Protein AF-A0A950HUN0-F1 (afdb_monomer_lite)

Structure (mmCIF, N/CA/C/O backbone):
data_AF-A0A950HUN0-F1
#
_entry.id   AF-A0A950HUN0-F1
#
loop_
_atom_site.group_PDB
_atom_site.id
_atom_site.type_symbol
_atom_site.label_atom_id
_atom_site.label_alt_id
_atom_site.label_comp_id
_atom_site.label_asym_id
_atom_site.label_entity_id
_atom_site.label_seq_id
_atom_site.pdbx_PDB_ins_code
_atom_site.Cartn_x
_atom_site.Cartn_y
_atom_site.Cartn_z
_atom_site.occupancy
_atom_site.B_iso_or_equiv
_atom_site.auth_seq_id
_atom_site.auth_comp_id
_atom_site.auth_asym_id
_atom_site.auth_atom_id
_atom_site.pdbx_PDB_model_num
ATOM 1 N N . MET A 1 1 ? -4.540 83.369 50.264 1.00 35.50 1 MET A N 1
ATOM 2 C CA . MET A 1 1 ? -5.600 83.933 51.132 1.00 35.50 1 MET A CA 1
ATOM 3 C C . MET A 1 1 ? -6.937 83.826 50.412 1.00 35.50 1 MET A C 1
ATOM 5 O O . MET A 1 1 ? -6.962 84.149 49.234 1.00 35.50 1 MET A O 1
ATOM 9 N N . ARG A 1 2 ? -7.998 83.485 51.169 1.00 32.56 2 ARG A N 1
ATOM 10 C CA . ARG A 1 2 ? -9.442 83.418 50.819 1.00 32.56 2 ARG A CA 1
ATOM 11 C C . ARG A 1 2 ? -9.868 82.095 50.146 1.00 32.56 2 ARG A C 1
ATOM 13 O O . ARG A 1 2 ? -9.341 81.770 49.096 1.00 32.56 2 ARG A O 1
ATOM 20 N N . PHE A 1 3 ? -10.564 81.182 50.853 1.00 31.64 3 PHE A N 1
ATOM 21 C CA . PHE A 1 3 ? -12.015 81.153 51.201 1.00 31.64 3 PHE A CA 1
ATOM 22 C C . PHE A 1 3 ? -12.884 81.177 49.924 1.00 31.64 3 PHE A C 1
ATOM 24 O O . PHE A 1 3 ? -12.653 82.042 49.095 1.00 31.64 3 PHE A O 1
ATOM 31 N N . SER A 1 4 ? -13.906 80.348 49.679 1.00 36.72 4 SER A N 1
ATOM 32 C CA . SER A 1 4 ? -14.766 79.508 50.524 1.00 36.72 4 SER A CA 1
ATOM 33 C C . SER A 1 4 ? -15.713 78.679 49.618 1.00 36.72 4 SER A C 1
ATOM 35 O O . SER A 1 4 ? -16.038 79.176 48.549 1.00 36.72 4 SER A O 1
ATOM 37 N N . THR A 1 5 ? -16.177 77.514 50.118 1.00 39.53 5 THR A N 1
ATOM 38 C CA . THR A 1 5 ? -17.535 76.873 50.007 1.00 39.53 5 THR A CA 1
ATOM 39 C C . THR A 1 5 ? -18.229 76.702 48.629 1.00 39.53 5 THR A C 1
ATOM 41 O O . THR A 1 5 ? -18.179 77.573 47.781 1.00 39.53 5 THR A O 1
ATOM 44 N N . SER A 1 6 ? -18.925 75.609 48.274 1.00 38.09 6 SER A N 1
ATOM 45 C CA . SER A 1 6 ? -19.924 74.763 48.973 1.00 38.09 6 SER A CA 1
ATOM 46 C C . SER A 1 6 ? -19.988 73.370 48.301 1.00 38.09 6 SER A C 1
ATOM 48 O O . SER A 1 6 ? -19.890 73.286 47.083 1.00 38.09 6 SER A O 1
ATOM 50 N N . LEU A 1 7 ? -19.934 72.242 49.021 1.00 39.25 7 LEU A N 1
ATOM 51 C CA . LEU A 1 7 ? -21.051 71.408 49.521 1.00 39.25 7 LEU A CA 1
ATOM 52 C C . LEU A 1 7 ? -22.309 71.282 48.631 1.00 39.25 7 LEU A C 1
ATOM 54 O O . LEU A 1 7 ? -23.096 72.218 48.550 1.00 39.25 7 LEU A O 1
ATOM 58 N N . LEU A 1 8 ? -22.578 70.058 48.151 1.00 35.53 8 LEU A N 1
ATOM 59 C CA . LEU A 1 8 ? -23.904 69.428 48.222 1.00 35.53 8 LEU A CA 1
ATOM 60 C C . LEU A 1 8 ? -23.760 67.894 48.276 1.00 35.53 8 LEU A C 1
ATOM 62 O O . LEU A 1 8 ? -23.005 67.299 47.511 1.00 35.53 8 LEU A O 1
ATOM 66 N N . ALA A 1 9 ? -24.472 67.282 49.219 1.00 41.62 9 ALA A N 1
ATOM 67 C CA . ALA A 1 9 ? -24.528 65.851 49.483 1.00 41.62 9 ALA A CA 1
ATOM 68 C C . ALA A 1 9 ? -25.693 65.193 48.731 1.00 41.62 9 ALA A C 1
ATOM 70 O O . ALA A 1 9 ? -26.732 65.823 48.553 1.00 41.62 9 ALA A O 1
ATOM 71 N N . MET A 1 10 ? -25.576 63.901 48.415 1.00 37.12 10 MET A N 1
ATOM 72 C CA . MET A 1 10 ? -26.731 62.999 48.373 1.00 37.12 10 MET A CA 1
ATOM 73 C C . MET A 1 10 ? -26.288 61.550 48.589 1.00 37.12 10 MET A C 1
ATOM 75 O O . MET A 1 10 ? -25.470 61.008 47.851 1.00 37.12 10 MET A O 1
ATOM 79 N N . ALA A 1 11 ? -26.840 60.951 49.640 1.00 43.31 11 ALA A N 1
ATOM 80 C CA . ALA A 1 11 ? -26.804 59.528 49.922 1.00 43.31 11 ALA A CA 1
ATOM 81 C C . ALA A 1 11 ? -28.024 58.854 49.279 1.00 43.31 11 ALA A C 1
ATOM 83 O O . ALA A 1 11 ? -29.126 59.397 49.336 1.00 43.31 11 ALA A O 1
ATOM 84 N N . ALA A 1 12 ? -27.844 57.644 48.751 1.00 36.56 12 ALA A N 1
ATOM 85 C CA . ALA A 1 12 ? -28.927 56.691 48.544 1.00 36.56 12 ALA A CA 1
ATOM 86 C C . ALA A 1 12 ? -28.391 55.276 48.794 1.00 36.56 12 ALA A C 1
ATOM 88 O O . ALA A 1 12 ? -27.560 54.757 48.053 1.00 36.56 12 ALA A O 1
ATOM 89 N N . VAL A 1 13 ? -28.862 54.687 49.890 1.00 42.91 13 VAL A N 1
ATOM 90 C CA . VAL A 1 13 ? -28.719 53.274 50.234 1.00 42.91 13 VAL A CA 1
ATOM 91 C C . VAL A 1 13 ? -29.746 52.502 49.408 1.00 42.91 13 VAL A C 1
ATOM 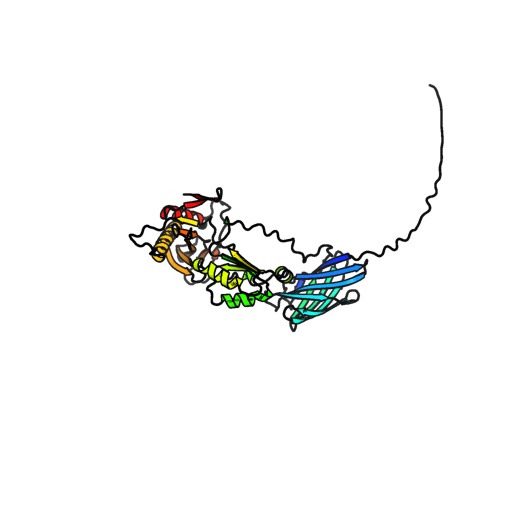93 O O . VAL A 1 13 ? -30.942 52.754 49.531 1.00 42.91 13 VAL A O 1
ATOM 96 N N . LEU A 1 14 ? -29.291 51.552 48.593 1.00 39.03 14 LEU A N 1
ATOM 97 C CA . LEU A 1 14 ? -30.135 50.524 47.987 1.00 39.03 14 LEU A CA 1
ATOM 98 C C . LEU A 1 14 ? -29.605 49.161 48.424 1.00 39.03 14 LEU A C 1
ATOM 100 O O . LEU A 1 14 ? -28.485 48.767 48.103 1.00 39.03 14 LEU A O 1
ATOM 104 N N . ALA A 1 15 ? -30.427 48.479 49.215 1.00 37.19 15 ALA A N 1
ATOM 105 C CA . ALA A 1 15 ? -30.228 47.114 49.656 1.00 37.19 15 ALA A CA 1
ATOM 106 C C . ALA A 1 15 ? -30.195 46.169 48.443 1.00 37.19 15 ALA A C 1
ATOM 108 O O . ALA A 1 15 ? -31.166 46.075 47.692 1.00 37.19 15 ALA A O 1
ATOM 109 N N . ALA A 1 16 ? -29.089 45.446 48.270 1.00 40.41 16 ALA A N 1
ATOM 110 C CA . ALA A 1 16 ? -29.025 44.312 47.363 1.00 40.41 16 ALA A CA 1
ATOM 111 C C . ALA A 1 16 ? -29.733 43.123 48.029 1.00 40.41 16 ALA A C 1
ATOM 113 O O . ALA A 1 16 ? -29.183 42.469 48.914 1.00 40.41 16 ALA A O 1
ATOM 114 N N . ALA A 1 17 ? -30.977 42.868 47.623 1.00 40.00 17 ALA A N 1
ATOM 115 C CA . ALA A 1 17 ? -31.651 41.614 47.915 1.00 40.00 17 ALA A CA 1
ATOM 116 C C . ALA A 1 17 ? -30.930 40.486 47.162 1.00 40.00 17 ALA A C 1
ATOM 118 O O . ALA A 1 17 ? -30.924 40.432 45.932 1.00 40.00 17 ALA A O 1
ATOM 119 N N . SER A 1 18 ? -30.310 39.589 47.919 1.00 40.03 18 SER A N 1
ATOM 120 C CA . SER A 1 18 ? -29.768 38.317 47.465 1.00 40.03 18 SER A CA 1
ATOM 121 C C . SER A 1 18 ? -30.903 37.417 46.969 1.00 40.03 18 SER A C 1
ATOM 123 O O . SER A 1 18 ? -31.520 36.681 47.736 1.00 40.03 18 SER A O 1
ATOM 125 N N . GLN A 1 19 ? -31.177 37.444 45.664 1.00 40.72 19 GLN A N 1
ATOM 126 C CA . GLN A 1 19 ? -31.896 36.352 45.017 1.00 40.72 19 GLN A CA 1
ATOM 127 C C . GLN A 1 19 ? -30.933 35.174 44.860 1.00 40.72 19 GLN A C 1
ATOM 129 O O . GLN A 1 19 ? -30.213 35.049 43.872 1.00 40.72 19 GLN A O 1
ATOM 134 N N . SER A 1 20 ? -30.931 34.290 45.855 1.00 40.66 20 SER A N 1
ATOM 135 C CA . SER A 1 20 ? -30.493 32.903 45.719 1.00 40.66 20 SER A CA 1
ATOM 136 C C . SER A 1 20 ? -31.471 32.153 44.808 1.00 40.66 20 SER A C 1
ATOM 138 O O . SER A 1 20 ? -32.246 31.299 45.233 1.00 40.66 20 SER A O 1
ATOM 140 N N . GLY A 1 21 ? -31.445 32.484 43.518 1.00 32.81 21 GLY A N 1
ATOM 141 C CA . GLY A 1 21 ? -32.017 31.643 42.482 1.00 32.81 21 GLY A CA 1
ATOM 142 C C . GLY A 1 21 ? -31.124 30.422 42.323 1.00 32.81 21 GLY A C 1
ATOM 143 O O . GLY A 1 21 ? -30.118 30.474 41.621 1.00 32.81 21 GLY A O 1
ATOM 144 N N . ALA A 1 22 ? -31.472 29.323 42.989 1.00 37.81 22 ALA A N 1
ATOM 145 C CA . ALA A 1 22 ? -30.945 28.014 42.647 1.00 37.81 22 ALA A CA 1
ATOM 146 C C . ALA A 1 22 ? -31.367 27.698 41.203 1.00 37.81 22 ALA A C 1
ATOM 148 O O . ALA A 1 22 ? -32.437 27.139 40.962 1.00 37.81 22 ALA A O 1
ATOM 149 N N . GLN A 1 23 ? -30.532 28.071 40.229 1.00 38.44 23 GLN A N 1
ATOM 150 C CA . GLN A 1 23 ? -30.594 27.503 38.891 1.00 38.44 23 GLN A CA 1
ATOM 151 C C . GLN A 1 23 ? -30.244 26.021 39.018 1.00 38.44 23 GLN A C 1
ATOM 153 O O . GLN A 1 23 ? -29.094 25.603 38.898 1.00 38.44 23 GLN A O 1
ATOM 158 N N . THR A 1 24 ? -31.268 25.202 39.236 1.00 40.81 24 THR A N 1
ATOM 159 C CA . THR A 1 24 ? -31.268 23.792 38.848 1.00 40.81 24 THR A CA 1
ATOM 160 C C . THR A 1 24 ? -31.337 23.727 37.322 1.00 40.81 24 THR A C 1
ATOM 162 O O . THR A 1 24 ? -32.298 23.260 36.724 1.00 40.81 24 THR A O 1
ATOM 165 N N . GLY A 1 25 ? -30.305 24.260 36.665 1.00 44.31 25 GLY A N 1
ATOM 166 C CA . GLY A 1 25 ? -30.082 24.019 35.253 1.00 44.31 25 GLY A CA 1
ATOM 167 C C . GLY A 1 25 ? -29.722 22.551 35.102 1.00 44.31 25 GLY A C 1
ATOM 168 O O . GLY A 1 25 ? -28.649 22.127 35.538 1.00 44.31 25 GLY A O 1
ATOM 169 N N . THR A 1 26 ? -30.624 21.761 34.526 1.00 50.97 26 THR A N 1
ATOM 170 C CA . THR A 1 26 ? -30.326 20.406 34.061 1.00 50.97 26 THR A CA 1
ATOM 171 C C . THR A 1 26 ? -29.086 20.494 33.174 1.00 50.97 26 THR A C 1
ATOM 173 O O . THR A 1 26 ? -29.144 21.073 32.090 1.00 50.97 26 THR A O 1
ATOM 176 N N . LYS A 1 27 ? -27.934 20.010 33.663 1.00 66.81 27 LYS A N 1
ATOM 177 C CA . LYS A 1 27 ? -26.679 20.045 32.898 1.00 66.81 27 LYS A CA 1
ATOM 178 C C . LYS A 1 27 ? -26.918 19.346 31.562 1.00 66.81 27 LYS A C 1
ATOM 180 O O . LYS A 1 27 ? -27.339 18.191 31.554 1.00 66.81 27 LYS A O 1
ATOM 185 N N . ALA A 1 28 ? -26.663 20.047 30.461 1.00 76.50 28 ALA A N 1
ATOM 186 C CA . ALA A 1 28 ? -26.798 19.468 29.133 1.00 76.50 28 ALA A CA 1
ATOM 187 C C . ALA A 1 28 ? -25.876 18.238 28.995 1.00 76.50 28 ALA A C 1
ATOM 189 O O . ALA A 1 28 ? -24.784 18.231 29.583 1.00 76.50 28 ALA A O 1
ATOM 190 N N . PRO A 1 29 ? -26.292 17.198 28.251 1.00 84.81 29 PRO A N 1
ATOM 191 C CA . PRO A 1 29 ? -25.422 16.076 27.935 1.00 84.81 29 PRO A CA 1
ATOM 192 C C . PRO A 1 29 ? -24.167 16.562 27.206 1.00 84.81 29 PRO A C 1
ATOM 194 O O . PRO A 1 29 ? -24.244 17.389 26.300 1.00 84.81 29 PRO A O 1
ATOM 197 N N . SER A 1 30 ? -23.007 16.049 27.604 1.00 88.81 30 SER A N 1
ATOM 198 C CA . SER A 1 30 ? -21.724 16.316 26.944 1.00 88.81 30 SER A CA 1
ATOM 199 C C . SER A 1 30 ? -21.113 15.010 26.454 1.00 88.81 30 SER A C 1
ATOM 201 O O . SER A 1 30 ? -21.121 14.019 27.190 1.00 88.81 30 SER A O 1
ATOM 203 N N . LYS A 1 31 ? -20.591 15.013 25.223 1.00 93.00 31 LYS A N 1
ATOM 204 C CA . LYS A 1 31 ? -19.808 13.901 24.679 1.00 93.00 31 LYS A CA 1
ATOM 205 C C . LYS A 1 31 ? -18.365 14.024 25.148 1.00 93.00 31 LYS A C 1
ATOM 207 O O . LYS A 1 31 ? -17.828 15.128 25.203 1.00 93.00 31 LYS A O 1
ATOM 212 N N . ARG A 1 32 ? -17.765 12.898 25.514 1.00 93.00 32 ARG A N 1
ATOM 213 C CA . ARG A 1 32 ? -16.354 12.800 25.877 1.00 93.00 32 ARG A CA 1
ATOM 214 C C . ARG A 1 32 ? -15.759 11.549 25.267 1.00 93.00 32 ARG A C 1
ATOM 216 O O . ARG A 1 32 ? -16.396 10.498 25.289 1.00 93.00 32 ARG A O 1
ATOM 223 N N . PHE A 1 33 ? -14.543 11.671 24.772 1.00 93.88 33 PHE A N 1
ATOM 224 C CA . PHE A 1 33 ? -13.827 10.608 24.090 1.00 93.88 33 PHE A CA 1
ATOM 225 C C . PHE A 1 33 ? -12.569 10.264 24.867 1.00 93.88 33 PHE A C 1
ATOM 227 O O . PHE A 1 33 ? -11.898 11.153 25.390 1.00 93.88 33 PHE A O 1
ATOM 234 N N . LEU A 1 34 ? -12.274 8.976 24.964 1.00 93.88 34 LEU A N 1
ATOM 235 C CA . LEU A 1 34 ? -11.076 8.464 25.607 1.00 93.88 34 LEU A CA 1
ATOM 236 C C . LEU A 1 34 ? -10.413 7.464 24.664 1.00 93.88 34 LEU A C 1
ATOM 238 O O . LEU A 1 34 ? -10.954 6.376 24.456 1.00 93.88 34 LEU A O 1
ATOM 242 N N . SER A 1 35 ? -9.273 7.843 24.093 1.00 93.25 35 SER A N 1
ATOM 243 C CA . SER A 1 35 ? -8.480 6.967 23.230 1.00 93.25 35 SER A CA 1
ATOM 244 C C . SER A 1 35 ? -7.632 6.031 24.083 1.00 93.25 35 SER A C 1
ATOM 246 O O . SER A 1 35 ? -6.879 6.479 24.945 1.00 93.25 35 SER A O 1
ATOM 248 N N . ILE A 1 36 ? -7.775 4.733 23.858 1.00 90.00 36 ILE A N 1
ATOM 249 C CA . ILE A 1 36 ? -6.990 3.674 24.484 1.00 90.00 36 ILE A CA 1
ATOM 250 C C . ILE A 1 36 ? -5.887 3.298 23.501 1.00 90.00 36 ILE A C 1
ATOM 252 O O . ILE A 1 36 ? -6.169 3.072 22.325 1.00 90.00 36 ILE A O 1
ATOM 256 N N . ILE A 1 37 ? -4.652 3.230 23.988 1.00 82.81 37 ILE A N 1
ATOM 257 C CA . ILE A 1 37 ? -3.462 3.113 23.136 1.00 82.81 37 ILE A CA 1
ATOM 258 C C . ILE A 1 37 ? -2.597 1.891 23.462 1.00 82.81 37 ILE A C 1
ATOM 260 O O . ILE A 1 37 ? -1.795 1.485 22.629 1.00 82.81 37 ILE A O 1
ATOM 264 N N . ASP A 1 38 ? -2.790 1.268 24.629 1.00 90.75 38 ASP A N 1
ATOM 265 C CA . ASP A 1 38 ? -1.952 0.162 25.098 1.00 90.75 38 ASP A CA 1
ATOM 266 C C . ASP A 1 38 ? -2.756 -1.134 25.189 1.00 90.75 38 ASP A C 1
ATOM 268 O O . ASP A 1 38 ? -3.705 -1.268 25.978 1.00 90.75 38 ASP A O 1
ATOM 272 N N . ALA A 1 39 ? -2.325 -2.116 24.402 1.00 92.06 39 ALA A N 1
ATOM 273 C CA . ALA A 1 39 ? -2.859 -3.464 24.412 1.00 92.06 39 ALA A CA 1
ATOM 274 C C . ALA A 1 39 ? -1.756 -4.503 24.270 1.00 92.06 39 ALA A C 1
ATOM 276 O O . ALA A 1 39 ? -0.786 -4.311 23.537 1.00 92.06 39 ALA A O 1
ATOM 277 N N . LYS A 1 40 ? -1.964 -5.650 24.914 1.00 92.69 40 LYS A N 1
ATOM 278 C CA . LYS A 1 40 ? -1.088 -6.812 24.805 1.00 92.69 40 LYS A CA 1
ATOM 279 C C . LYS A 1 40 ? -1.862 -8.071 24.472 1.00 92.69 40 LYS A C 1
ATOM 281 O O . LYS A 1 40 ? -2.993 -8.259 24.915 1.00 92.69 40 LYS A O 1
ATOM 286 N N . ILE A 1 41 ? -1.225 -8.969 23.734 1.00 91.06 41 ILE A N 1
ATOM 287 C CA . ILE A 1 41 ? -1.649 -10.362 23.625 1.00 91.06 41 ILE A CA 1
ATOM 288 C C . ILE A 1 41 ? -0.545 -11.226 24.233 1.00 91.06 41 ILE A C 1
ATOM 290 O O . ILE A 1 41 ? 0.540 -11.358 23.668 1.00 91.06 41 ILE A O 1
ATOM 294 N N . GLY A 1 42 ? -0.817 -11.797 25.409 1.00 87.88 42 GLY A N 1
ATOM 295 C CA . GLY A 1 42 ? 0.234 -12.394 26.231 1.00 87.88 42 GLY A CA 1
ATOM 296 C C . GLY A 1 42 ? 1.240 -11.321 26.647 1.00 87.88 42 GLY A C 1
ATOM 297 O O . GLY A 1 42 ? 0.865 -10.342 27.282 1.00 87.88 42 GLY A O 1
ATOM 298 N N . GLU A 1 43 ? 2.497 -11.480 26.238 1.00 87.44 43 GLU A N 1
ATOM 299 C CA . GLU A 1 43 ? 3.579 -10.527 26.534 1.00 87.44 43 GLU A CA 1
ATOM 300 C C . GLU A 1 43 ? 3.900 -9.584 25.360 1.00 87.44 43 GLU A C 1
ATOM 302 O O . GLU A 1 43 ? 4.817 -8.772 25.452 1.00 87.44 43 GLU A O 1
ATOM 307 N N . THR A 1 44 ? 3.176 -9.692 24.243 1.00 90.00 44 THR A N 1
ATOM 308 C CA . THR A 1 44 ? 3.454 -8.930 23.020 1.00 90.00 44 THR A CA 1
ATOM 309 C C . THR A 1 44 ? 2.544 -7.715 22.923 1.00 90.00 44 THR A C 1
ATOM 311 O O . THR A 1 44 ? 1.322 -7.869 22.923 1.00 90.00 44 THR A O 1
ATOM 314 N N . ASP A 1 45 ? 3.135 -6.524 22.806 1.00 89.62 45 ASP A N 1
ATOM 315 C CA . ASP A 1 45 ? 2.407 -5.298 22.475 1.00 89.62 45 ASP A CA 1
ATOM 316 C C . ASP A 1 45 ? 1.781 -5.416 21.087 1.00 89.62 45 ASP A C 1
ATOM 318 O O . ASP A 1 45 ? 2.427 -5.854 20.130 1.00 89.62 45 ASP A O 1
ATOM 322 N N . VAL A 1 46 ? 0.514 -5.031 20.976 1.00 89.12 46 VAL A N 1
ATOM 323 C CA . VAL A 1 46 ? -0.228 -5.089 19.718 1.00 89.12 46 VAL A CA 1
ATOM 324 C C . VAL A 1 46 ? -0.874 -3.750 19.394 1.00 89.12 46 VAL A C 1
ATOM 326 O O . VAL A 1 46 ? -1.274 -3.031 20.310 1.00 89.12 46 VAL A O 1
ATOM 329 N N . PRO A 1 47 ? -1.010 -3.405 18.100 1.00 81.69 47 PRO A N 1
ATOM 330 C CA . PRO A 1 47 ? -1.695 -2.183 17.716 1.00 81.69 47 PRO A CA 1
ATOM 331 C C . PRO A 1 47 ? -3.154 -2.231 18.182 1.00 81.69 47 PRO A C 1
ATOM 333 O O . PRO A 1 47 ? -3.873 -3.199 17.919 1.00 81.69 47 PRO A O 1
ATOM 336 N N . LEU A 1 48 ? -3.581 -1.164 18.854 1.00 89.00 48 LEU A N 1
ATOM 337 C CA . LEU A 1 48 ? -4.960 -0.926 19.253 1.00 89.00 48 LEU A CA 1
ATOM 338 C C . LEU A 1 48 ? -5.353 0.486 18.828 1.00 89.00 48 LEU A C 1
ATOM 340 O O . LEU A 1 48 ? -4.736 1.460 19.246 1.00 89.00 48 LEU A O 1
ATOM 344 N N . ASP A 1 49 ? -6.421 0.580 18.046 1.00 90.31 49 ASP A N 1
ATOM 345 C CA . ASP A 1 49 ? -7.187 1.812 17.901 1.00 90.31 49 ASP A CA 1
ATOM 346 C C . ASP A 1 49 ? -8.526 1.562 18.585 1.00 90.31 49 ASP A C 1
ATOM 348 O O . ASP A 1 49 ? -9.359 0.814 18.070 1.00 90.31 49 ASP A O 1
ATOM 352 N N . ALA A 1 50 ? -8.705 2.115 19.782 1.00 93.88 50 ALA A N 1
ATOM 353 C CA . ALA A 1 50 ? -9.951 1.993 20.514 1.00 93.88 50 ALA A CA 1
ATOM 354 C C . ALA A 1 50 ? -10.336 3.307 21.181 1.00 93.88 50 ALA A C 1
ATOM 356 O O . ALA A 1 50 ? -9.530 3.957 21.841 1.00 93.88 50 ALA A O 1
ATOM 357 N N . VAL A 1 51 ? -11.606 3.670 21.053 1.00 95.19 51 VAL A N 1
ATOM 358 C CA . VAL A 1 51 ? -12.156 4.912 21.584 1.00 95.19 51 VAL A CA 1
ATOM 359 C C . VAL A 1 51 ? -13.388 4.581 22.405 1.00 95.19 51 VAL A C 1
ATOM 361 O O . VAL A 1 51 ? -14.373 4.040 21.897 1.00 95.19 51 VAL A O 1
ATOM 364 N N . ILE A 1 52 ? -13.353 4.938 23.689 1.00 95.44 52 ILE A N 1
ATOM 365 C CA . ILE A 1 52 ? -14.560 4.969 24.510 1.00 95.44 52 ILE A CA 1
ATOM 366 C C . ILE A 1 52 ? -15.224 6.324 24.294 1.00 95.44 52 ILE A C 1
ATOM 368 O O . ILE A 1 52 ? -14.689 7.362 24.686 1.00 95.44 52 ILE A O 1
ATOM 372 N N . ARG A 1 53 ? -16.420 6.305 23.712 1.00 95.31 53 ARG A N 1
ATOM 373 C CA . ARG A 1 53 ? -17.313 7.459 23.644 1.00 95.31 53 ARG A CA 1
ATOM 374 C C . ARG A 1 53 ? -18.273 7.404 24.819 1.00 95.31 53 ARG A C 1
ATOM 376 O O . ARG A 1 53 ? -19.025 6.447 24.972 1.00 95.31 53 ARG A O 1
ATOM 383 N N . GLU A 1 54 ? -18.303 8.462 25.613 1.00 93.69 54 GLU A N 1
ATOM 384 C CA . GLU A 1 54 ? -19.256 8.625 26.700 1.00 93.69 54 GLU A CA 1
ATOM 385 C C . GLU A 1 54 ? -20.156 9.820 26.481 1.00 93.69 54 GLU A C 1
ATOM 387 O O . GLU A 1 54 ? -19.706 10.907 26.123 1.00 93.69 54 GLU A O 1
ATOM 392 N N . GLU A 1 55 ? -21.423 9.643 26.817 1.00 93.06 55 GLU A N 1
ATOM 393 C CA . GLU A 1 55 ? -22.324 10.751 27.056 1.00 93.06 55 GLU A CA 1
ATOM 394 C C . GLU A 1 55 ? -22.485 10.922 28.563 1.00 93.06 55 GLU A C 1
ATOM 396 O O . GLU A 1 55 ? -22.752 9.963 29.298 1.00 93.06 55 GLU A O 1
ATOM 401 N N . ARG A 1 56 ? -22.282 12.149 29.047 1.00 89.44 56 ARG A N 1
ATOM 402 C CA . ARG A 1 56 ? -22.322 12.461 30.477 1.00 89.44 56 ARG A CA 1
ATOM 403 C C . ARG A 1 56 ? -23.259 13.615 30.777 1.00 89.44 56 ARG A C 1
ATOM 405 O O . ARG A 1 56 ? -23.211 14.649 30.115 1.00 89.44 56 ARG A O 1
ATOM 412 N N . VAL A 1 57 ? -24.028 13.467 31.853 1.00 88.50 57 VAL A N 1
ATOM 413 C CA . VAL A 1 57 ? -24.803 14.545 32.480 1.00 88.50 57 VAL A CA 1
ATOM 414 C C . VAL A 1 57 ? -24.113 14.895 33.796 1.00 88.50 57 VAL A C 1
ATOM 416 O O . VAL A 1 57 ? -24.175 14.157 34.783 1.00 88.50 57 VAL A O 1
ATOM 419 N N . GLY A 1 58 ? -23.360 15.998 33.792 1.00 84.56 58 GLY A N 1
ATOM 420 C CA . GLY A 1 58 ? -22.424 16.310 34.873 1.00 84.56 58 GLY A CA 1
ATOM 421 C C . GLY A 1 58 ? -21.355 15.220 35.030 1.00 84.56 58 GLY A C 1
ATOM 422 O O . GLY A 1 58 ? -20.656 14.887 34.078 1.00 84.56 58 GLY A O 1
ATOM 423 N N . ASN A 1 59 ? -21.239 14.649 36.232 1.00 79.56 59 ASN A N 1
ATOM 424 C CA . ASN A 1 59 ? -20.272 13.585 36.525 1.00 79.56 59 ASN A CA 1
ATOM 425 C C . ASN A 1 59 ? -20.849 12.177 36.337 1.00 79.56 59 ASN A C 1
ATOM 427 O O . ASN A 1 59 ? -20.157 11.213 36.640 1.00 79.56 59 ASN A O 1
ATOM 431 N N . LYS A 1 60 ? -22.079 12.020 35.842 1.00 84.50 60 LYS A N 1
ATOM 432 C CA . LYS A 1 60 ? -22.686 10.703 35.623 1.00 84.50 60 LYS A CA 1
ATOM 433 C C . LYS A 1 60 ? -22.593 10.312 34.148 1.00 84.50 60 LYS A C 1
ATOM 435 O O . LYS A 1 60 ? -23.059 11.069 33.300 1.00 84.50 60 LYS A O 1
ATOM 440 N N . THR A 1 61 ? -22.026 9.142 33.854 1.00 89.44 61 THR A N 1
ATOM 441 C CA . THR A 1 61 ? -22.105 8.516 32.523 1.00 89.44 61 THR A CA 1
ATOM 442 C C . THR A 1 61 ? -23.531 8.015 32.303 1.00 89.44 61 THR A C 1
ATOM 444 O O . THR A 1 61 ? -24.057 7.273 33.134 1.00 89.44 61 THR A O 1
ATOM 447 N N . VAL A 1 62 ? -24.174 8.464 31.225 1.00 90.88 62 VAL A N 1
ATOM 448 C CA . VAL A 1 62 ? -25.533 8.047 30.841 1.00 90.88 62 VAL A CA 1
ATOM 449 C C . VAL A 1 62 ? -25.521 7.038 29.698 1.00 90.88 62 VAL A C 1
ATOM 451 O O . VAL A 1 62 ? -26.377 6.161 29.665 1.00 90.88 62 VAL A O 1
ATOM 454 N N . SER A 1 63 ? -24.525 7.107 28.816 1.00 92.06 63 SER A N 1
ATOM 455 C CA . SER A 1 63 ? -24.252 6.085 27.807 1.00 92.06 63 SER A CA 1
ATOM 456 C C . SER A 1 63 ? -22.744 5.968 27.590 1.00 92.06 63 SER A C 1
ATOM 458 O O . SER A 1 63 ? -21.997 6.927 27.813 1.00 92.06 63 SER A O 1
ATOM 460 N N . ALA A 1 64 ? -22.296 4.776 27.209 1.00 95.06 64 ALA A N 1
ATOM 461 C CA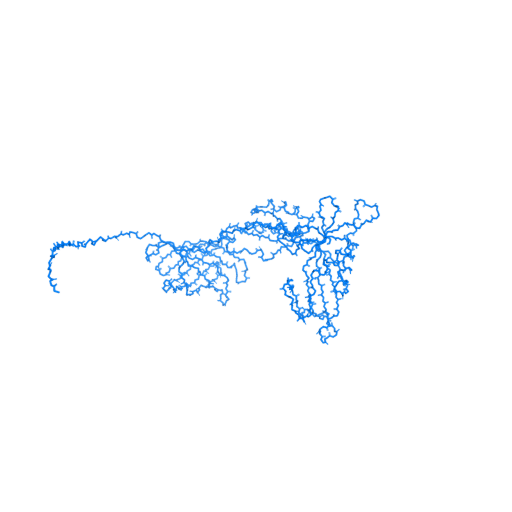 . ALA A 1 64 ? -20.916 4.507 26.845 1.00 95.06 64 ALA A CA 1
ATOM 462 C C . ALA A 1 64 ? -20.889 3.543 25.655 1.00 95.06 64 ALA A C 1
ATOM 464 O O . ALA A 1 64 ? -21.691 2.615 25.579 1.00 95.06 64 ALA A O 1
ATOM 465 N N . GLU A 1 65 ? -19.972 3.766 24.729 1.00 95.50 65 GLU A N 1
ATOM 466 C CA . GLU A 1 65 ? -19.775 2.965 23.525 1.00 95.50 65 GLU A CA 1
ATOM 467 C C . GLU A 1 65 ? -18.276 2.752 23.339 1.00 95.50 65 GLU A C 1
ATOM 469 O O . GLU A 1 65 ? -17.492 3.674 23.561 1.00 95.50 65 GLU A O 1
ATOM 474 N N . LEU A 1 66 ? -17.888 1.539 22.961 1.00 95.19 66 LEU A N 1
ATOM 475 C CA . LEU A 1 66 ? -16.534 1.215 22.541 1.00 95.19 66 LEU A CA 1
ATOM 476 C C . LEU A 1 66 ? -16.531 1.012 21.032 1.00 95.19 66 LEU A C 1
ATOM 478 O O . LEU A 1 66 ? -17.196 0.106 20.532 1.00 95.19 66 LEU A O 1
ATOM 482 N N . ASP A 1 67 ? -15.769 1.843 20.338 1.00 94.19 67 ASP A N 1
ATOM 483 C CA . ASP A 1 67 ? -15.373 1.647 18.948 1.00 94.19 67 ASP A CA 1
ATOM 484 C C . ASP A 1 67 ? -13.934 1.143 18.961 1.00 94.19 67 ASP A C 1
ATOM 486 O O . ASP A 1 67 ? -13.081 1.813 19.542 1.00 94.19 67 ASP A O 1
ATOM 490 N N . ALA A 1 68 ? -13.664 -0.037 18.410 1.00 93.38 68 ALA A N 1
ATOM 491 C CA . ALA A 1 68 ? -12.319 -0.593 18.443 1.00 93.38 68 ALA A CA 1
ATOM 492 C C . ALA A 1 68 ? -11.972 -1.388 17.185 1.00 93.38 68 ALA A C 1
ATOM 494 O O . ALA A 1 68 ? -12.775 -2.185 16.696 1.00 93.38 68 ALA A O 1
ATOM 495 N N . CYS A 1 69 ? -10.732 -1.221 16.731 1.00 92.81 69 CYS A N 1
ATOM 496 C CA . CYS A 1 69 ? -10.051 -2.114 15.811 1.00 92.81 69 CYS A CA 1
ATOM 497 C C . CYS A 1 69 ? -8.981 -2.908 16.552 1.00 92.81 69 CYS A C 1
ATOM 499 O O . CYS A 1 69 ? -8.086 -2.344 17.183 1.00 92.81 69 CYS A O 1
ATOM 501 N N . ILE A 1 70 ? -9.074 -4.229 16.447 1.00 91.62 70 ILE A N 1
ATOM 502 C CA . ILE A 1 70 ? -8.162 -5.171 17.093 1.00 91.62 70 ILE A CA 1
ATOM 503 C C . ILE A 1 70 ? -7.569 -6.134 16.064 1.00 91.62 70 ILE A C 1
ATOM 505 O O . ILE A 1 70 ? -8.243 -6.466 15.089 1.00 91.62 70 ILE A O 1
ATOM 509 N N . PRO A 1 71 ? -6.341 -6.636 16.259 1.00 91.00 71 PRO A N 1
ATOM 510 C CA . PRO A 1 71 ? -5.773 -7.622 15.354 1.00 91.00 71 PRO A CA 1
ATOM 511 C C . PRO A 1 71 ? -6.582 -8.927 15.381 1.00 91.00 71 PRO A C 1
ATOM 513 O O . PRO A 1 71 ? -7.019 -9.404 16.431 1.00 91.00 71 PRO A O 1
ATOM 516 N N . ALA A 1 72 ? -6.749 -9.553 14.216 1.00 89.12 72 ALA A N 1
ATOM 517 C CA . ALA A 1 72 ? -7.496 -10.802 14.087 1.00 89.12 72 ALA A CA 1
ATOM 518 C C . ALA A 1 72 ? -6.778 -12.011 14.732 1.00 89.12 72 ALA A C 1
ATOM 520 O O . ALA A 1 72 ? -7.423 -13.023 15.024 1.00 89.12 72 ALA A O 1
ATOM 521 N N . ALA A 1 73 ? -5.458 -11.916 14.945 1.00 87.69 73 ALA A N 1
ATOM 522 C CA . ALA A 1 73 ? -4.600 -12.879 15.644 1.00 87.69 73 ALA A CA 1
ATOM 523 C C . ALA A 1 73 ? -3.302 -12.194 16.125 1.00 87.69 73 ALA A C 1
ATOM 525 O O . ALA A 1 73 ? -2.981 -11.114 15.643 1.00 87.69 73 ALA A O 1
ATOM 526 N N . VAL A 1 74 ? -2.528 -12.850 17.005 1.00 84.81 74 VAL A N 1
ATOM 527 C CA . VAL A 1 74 ? -1.330 -12.293 17.688 1.00 84.81 74 VAL A CA 1
ATOM 528 C C . VAL A 1 74 ? -0.342 -11.587 16.750 1.00 84.81 74 VAL A C 1
ATOM 530 O O . VAL A 1 74 ? 0.192 -10.547 17.101 1.00 84.81 74 VAL A O 1
ATOM 533 N N . ASN A 1 75 ? -0.153 -12.112 15.538 1.00 82.88 75 ASN A N 1
ATOM 534 C CA . ASN A 1 75 ? 0.792 -11.581 14.548 1.00 82.88 75 ASN A CA 1
ATOM 535 C C . ASN A 1 75 ? 0.097 -11.150 13.246 1.00 82.88 75 ASN A C 1
ATOM 537 O O . ASN A 1 75 ? 0.688 -11.198 12.168 1.00 82.88 75 ASN A O 1
ATOM 541 N N . SER A 1 76 ? -1.194 -10.818 13.311 1.00 86.50 76 SER A N 1
ATOM 542 C CA . SER A 1 76 ? -1.957 -10.433 12.127 1.00 86.50 76 SER A CA 1
ATOM 543 C C . SER A 1 76 ? -1.957 -8.922 11.935 1.00 86.50 76 SER A C 1
ATOM 545 O O . SER A 1 76 ? -2.335 -8.188 12.841 1.00 86.50 76 SER A O 1
ATOM 547 N N . ARG A 1 77 ? -1.629 -8.469 10.719 1.00 85.69 77 ARG A N 1
ATOM 548 C CA . ARG A 1 77 ? -1.911 -7.093 10.271 1.00 85.69 77 ARG A CA 1
ATOM 549 C C . ARG A 1 77 ? -3.387 -6.876 9.923 1.00 85.69 77 ARG A C 1
ATOM 551 O O . ARG A 1 77 ? -3.811 -5.744 9.731 1.00 85.69 77 ARG A O 1
ATOM 558 N N . LYS A 1 78 ? -4.179 -7.951 9.820 1.00 88.50 78 LYS A N 1
ATOM 559 C CA . LYS A 1 78 ? -5.622 -7.839 9.613 1.00 88.50 78 LYS A CA 1
ATOM 560 C C . LYS A 1 78 ? -6.261 -7.313 10.894 1.00 88.50 78 LYS A C 1
ATOM 562 O O . LYS A 1 78 ? -6.141 -7.951 11.941 1.00 88.50 78 LYS A O 1
ATOM 567 N N . LEU A 1 79 ? -6.981 -6.206 10.769 1.00 90.75 79 LEU A N 1
ATOM 568 C CA . LEU A 1 79 ? -7.803 -5.649 11.830 1.00 90.75 79 LEU A CA 1
ATOM 569 C C . LEU A 1 79 ? -9.254 -6.116 11.688 1.00 90.75 79 LEU A C 1
ATOM 571 O O . LEU A 1 79 ? -9.797 -6.196 10.587 1.00 90.75 79 LEU A O 1
ATOM 575 N N . ASP A 1 80 ? -9.872 -6.390 12.826 1.00 90.12 80 ASP A N 1
ATOM 576 C CA . ASP A 1 80 ? -11.302 -6.584 12.990 1.00 90.12 80 ASP A CA 1
ATOM 577 C C . ASP A 1 80 ? -11.866 -5.373 13.724 1.00 90.12 80 ASP A C 1
ATOM 579 O O . ASP A 1 80 ? -11.356 -4.992 14.780 1.00 90.12 80 ASP A O 1
ATOM 583 N N . HIS A 1 81 ? -12.947 -4.809 13.196 1.00 92.38 81 HIS A N 1
ATOM 584 C CA . HIS A 1 81 ? -13.652 -3.696 13.822 1.00 92.38 81 HIS A CA 1
ATOM 585 C C . HIS A 1 81 ? -14.891 -4.186 14.563 1.00 92.38 81 HIS A C 1
ATOM 587 O O . HIS A 1 81 ? -15.560 -5.131 14.132 1.00 92.38 81 HIS A O 1
ATOM 593 N N . PHE A 1 82 ? -15.214 -3.537 15.675 1.00 92.06 82 PHE A N 1
ATOM 594 C CA . PHE A 1 82 ? -16.509 -3.679 16.321 1.00 92.06 82 PHE A CA 1
ATOM 595 C C . PHE A 1 82 ? -16.934 -2.387 17.013 1.00 92.06 82 PHE A C 1
ATOM 597 O O . PHE A 1 82 ? -16.116 -1.598 17.484 1.00 92.06 82 PHE A O 1
ATOM 604 N N . LEU A 1 83 ? -18.252 -2.225 17.112 1.00 93.44 83 LEU A N 1
ATOM 605 C CA . LEU A 1 83 ? -18.901 -1.164 17.865 1.00 93.44 83 LEU A CA 1
ATOM 606 C C . LEU A 1 83 ? -19.790 -1.805 18.931 1.00 93.44 83 LEU A C 1
ATOM 608 O O . LEU A 1 83 ? -20.708 -2.557 18.601 1.00 93.44 83 LEU A O 1
ATOM 612 N N . ALA A 1 84 ? -19.511 -1.539 20.204 1.00 95.00 84 ALA A N 1
ATOM 613 C CA . ALA A 1 84 ? -20.200 -2.170 21.322 1.00 95.00 84 ALA A CA 1
ATOM 614 C C . ALA A 1 84 ? -20.781 -1.132 22.286 1.00 95.00 84 ALA A C 1
ATOM 616 O O . ALA A 1 84 ? -20.061 -0.295 22.830 1.00 95.00 84 ALA A O 1
ATOM 617 N N . ALA A 1 85 ? -22.086 -1.223 22.548 1.00 95.56 85 ALA A N 1
ATOM 618 C CA . ALA A 1 85 ? -22.735 -0.438 23.592 1.00 95.56 85 ALA A CA 1
ATOM 619 C C . ALA A 1 85 ? -22.340 -0.988 24.970 1.00 95.56 85 ALA A C 1
ATOM 621 O O . ALA A 1 85 ? -22.671 -2.121 25.321 1.00 95.56 85 ALA A O 1
ATOM 622 N N . LEU A 1 86 ? -21.625 -0.185 25.753 1.00 96.06 86 LEU A N 1
ATOM 623 C CA . LEU A 1 86 ? -21.104 -0.576 27.054 1.00 96.06 86 LEU A CA 1
ATOM 624 C C . LEU A 1 86 ? -22.140 -0.337 28.155 1.00 96.06 86 LEU A C 1
ATOM 626 O O . LEU A 1 86 ? -22.647 0.769 28.349 1.00 96.06 86 LEU A O 1
ATOM 630 N N . THR A 1 87 ? -22.371 -1.363 28.966 1.00 95.00 87 THR A N 1
ATOM 631 C CA . THR A 1 87 ? -23.064 -1.227 30.245 1.00 95.00 87 THR A CA 1
ATOM 632 C C . THR A 1 87 ? -22.087 -0.676 31.280 1.00 95.00 87 THR A C 1
ATOM 634 O O . THR A 1 87 ? -21.072 -1.305 31.580 1.00 95.00 87 THR A O 1
ATOM 637 N N . SER A 1 88 ? -22.392 0.496 31.842 1.00 91.50 88 SER A N 1
ATOM 638 C CA . SER A 1 88 ? -21.588 1.124 32.896 1.00 91.50 88 SER A CA 1
ATOM 639 C C . SER A 1 88 ? -22.166 0.827 34.283 1.00 91.50 88 SER A C 1
ATOM 641 O O . SER A 1 88 ? -23.340 1.090 34.550 1.00 91.50 88 SER A O 1
ATOM 643 N N . LYS A 1 89 ? -21.330 0.311 35.191 1.00 89.31 89 LYS A N 1
ATOM 644 C CA . LYS A 1 89 ? -21.638 0.121 36.616 1.00 89.31 89 LYS A CA 1
ATOM 645 C C . LYS A 1 89 ? -20.516 0.734 37.453 1.00 89.31 89 LYS A C 1
ATOM 647 O O . LYS A 1 89 ? -19.568 0.056 37.847 1.00 89.31 89 LYS A O 1
ATOM 652 N N . GLY A 1 90 ? -20.633 2.036 37.708 1.00 87.06 90 GLY A N 1
ATOM 653 C CA . GLY A 1 90 ? -19.554 2.817 38.313 1.00 87.06 90 GLY A CA 1
ATOM 654 C C . GLY A 1 90 ? -18.340 2.838 37.385 1.00 87.06 90 GLY A C 1
ATOM 655 O O . GLY A 1 90 ? -18.457 3.219 36.222 1.00 87.06 90 GLY A O 1
ATOM 656 N N . ASP A 1 91 ? -17.209 2.367 37.895 1.00 90.19 91 ASP A N 1
ATOM 657 C CA . ASP A 1 91 ? -15.938 2.279 37.169 1.00 90.19 91 ASP A CA 1
ATOM 658 C C . ASP A 1 91 ? -15.873 1.104 36.182 1.00 90.19 91 ASP A C 1
ATOM 660 O O . ASP A 1 91 ? -14.996 1.069 35.319 1.00 90.19 91 ASP A O 1
ATOM 664 N N . ALA A 1 92 ? -16.775 0.126 36.313 1.00 94.00 92 ALA A N 1
ATOM 665 C CA . ALA A 1 92 ? -16.814 -1.048 35.453 1.00 94.00 92 ALA A CA 1
ATOM 666 C C . ALA A 1 92 ? -17.608 -0.777 34.168 1.00 94.00 92 ALA A C 1
ATOM 668 O O . ALA A 1 92 ? -18.696 -0.193 34.198 1.00 94.00 92 ALA A O 1
ATOM 669 N N . LEU A 1 93 ? -17.069 -1.259 33.055 1.00 95.50 93 LEU A N 1
ATOM 670 C CA . LEU A 1 93 ? -17.644 -1.223 31.719 1.00 95.50 93 LEU A CA 1
ATOM 671 C C . LEU A 1 93 ? -17.658 -2.640 31.154 1.00 95.50 93 LEU A C 1
ATOM 673 O O . LEU A 1 93 ? -16.627 -3.310 31.147 1.00 95.50 93 LEU A O 1
ATOM 677 N N . ALA A 1 94 ? -18.799 -3.092 30.651 1.00 96.50 94 ALA A N 1
ATOM 678 C CA . ALA A 1 94 ? -18.886 -4.400 30.016 1.00 96.50 94 ALA A CA 1
ATOM 679 C C . ALA A 1 94 ? -19.816 -4.386 28.809 1.00 96.50 94 ALA A C 1
ATOM 681 O O . ALA A 1 94 ? -20.810 -3.660 28.794 1.00 96.50 94 ALA A O 1
ATOM 682 N N . ALA A 1 95 ? -19.502 -5.211 27.820 1.00 96.06 95 ALA A N 1
ATOM 683 C CA . ALA A 1 95 ? -20.379 -5.497 26.697 1.00 96.06 95 ALA A CA 1
ATOM 684 C C . ALA A 1 95 ? -20.060 -6.870 26.119 1.00 96.06 95 ALA A C 1
ATOM 686 O O . ALA A 1 95 ? -18.920 -7.324 26.179 1.00 96.06 95 ALA A O 1
ATOM 687 N N . ASP A 1 96 ? -21.057 -7.469 25.489 1.00 93.81 96 ASP A N 1
ATOM 688 C CA . ASP A 1 96 ? -20.868 -8.571 24.560 1.00 93.81 96 ASP A CA 1
ATOM 689 C C . ASP A 1 96 ? -21.320 -8.105 23.175 1.00 93.81 96 ASP A C 1
ATOM 691 O O . ASP A 1 96 ? -22.187 -7.237 23.038 1.00 93.81 96 ASP A O 1
ATOM 695 N N . GLY A 1 97 ? -20.712 -8.656 22.135 1.00 88.31 97 GLY A N 1
ATOM 696 C CA . GLY A 1 97 ? -20.976 -8.266 20.761 1.00 88.31 97 GLY A CA 1
ATOM 697 C C . GLY A 1 97 ? -20.339 -9.222 19.768 1.00 88.31 97 GLY A C 1
ATOM 698 O O . GLY A 1 97 ? -20.017 -10.368 20.087 1.00 88.31 97 GLY A O 1
ATOM 699 N N . ALA A 1 98 ? -20.153 -8.739 18.547 1.00 89.31 98 ALA A N 1
ATOM 700 C CA . ALA A 1 98 ? -19.425 -9.452 17.515 1.00 89.31 98 ALA A CA 1
ATOM 701 C C . ALA A 1 98 ? -18.611 -8.474 16.668 1.00 89.31 98 ALA A C 1
ATOM 703 O O . ALA A 1 98 ? -18.994 -7.312 16.519 1.00 89.31 98 ALA A O 1
ATOM 704 N N . THR A 1 99 ? -17.500 -8.950 16.111 1.00 88.25 99 THR A N 1
ATOM 705 C CA . THR A 1 99 ? -16.742 -8.198 15.106 1.00 88.25 99 THR A CA 1
ATOM 706 C C . THR A 1 99 ? -17.489 -8.111 13.780 1.00 88.25 99 THR A C 1
ATOM 708 O O . THR A 1 99 ? -18.475 -8.819 13.556 1.00 88.25 99 THR A O 1
ATOM 711 N N . SER A 1 100 ? -17.007 -7.261 12.873 1.00 82.81 100 SER A N 1
ATOM 712 C CA . SER A 1 100 ? -17.454 -7.195 11.475 1.00 82.81 100 SER A CA 1
ATOM 713 C C . SER A 1 100 ? -17.434 -8.567 10.782 1.00 82.81 100 SER A C 1
ATOM 715 O O . SER A 1 100 ? -18.333 -8.889 10.006 1.00 82.81 100 SER A O 1
ATOM 717 N N . ASP A 1 101 ? -16.476 -9.418 11.151 1.00 83.00 101 ASP A N 1
ATOM 718 C CA . ASP A 1 101 ? -16.341 -10.811 10.707 1.00 83.00 101 ASP A CA 1
ATOM 719 C C . ASP A 1 101 ? -17.277 -11.794 11.436 1.00 83.00 101 ASP A C 1
ATOM 721 O O . ASP A 1 101 ? -17.184 -13.010 11.255 1.00 83.00 101 ASP A O 1
ATOM 725 N N . LYS A 1 102 ? -18.202 -11.288 12.259 1.00 88.62 102 LYS A N 1
ATOM 726 C CA . LYS A 1 102 ? -19.168 -12.061 13.056 1.00 88.62 102 LYS A CA 1
ATOM 727 C C . LYS A 1 102 ? -18.517 -12.978 14.094 1.00 88.62 102 LYS A C 1
ATOM 729 O O . LYS A 1 102 ? -19.120 -13.968 14.511 1.00 88.62 102 LYS A O 1
ATOM 734 N N . VAL A 1 103 ? -17.304 -12.654 14.543 1.00 91.50 103 VAL A N 1
ATOM 735 C CA . VAL A 1 103 ? -16.651 -13.376 15.641 1.00 91.50 103 VAL A CA 1
ATOM 736 C C . VAL A 1 103 ? -17.167 -12.831 16.962 1.00 91.50 103 VAL A C 1
ATOM 738 O O . VAL A 1 103 ? -17.156 -11.622 17.164 1.00 91.50 103 VAL A O 1
ATOM 741 N N . ALA A 1 104 ? -17.616 -13.712 17.857 1.00 94.06 104 ALA A N 1
ATOM 742 C CA . ALA A 1 104 ? -18.117 -13.314 19.168 1.00 94.06 104 ALA A CA 1
ATOM 743 C C . ALA A 1 104 ? -17.039 -12.580 19.981 1.00 94.06 104 ALA A C 1
ATOM 745 O O . ALA A 1 104 ? -15.897 -13.050 20.081 1.00 94.06 104 ALA A O 1
ATOM 746 N N . THR A 1 105 ? -17.437 -11.464 20.591 1.00 95.00 105 THR A N 1
ATOM 747 C CA . THR A 1 105 ? -16.558 -10.584 21.360 1.00 95.00 105 THR A CA 1
ATOM 748 C C . THR A 1 105 ? -17.149 -10.312 22.739 1.00 95.00 105 THR A C 1
ATOM 750 O O . THR A 1 105 ? -18.322 -9.971 22.843 1.00 95.00 105 THR A O 1
ATOM 753 N N . SER A 1 106 ? -16.338 -10.421 23.790 1.00 96.50 106 SER A N 1
ATOM 754 C CA . SER A 1 106 ? -16.700 -10.038 25.160 1.00 96.50 106 SER A CA 1
ATOM 755 C C . SER A 1 106 ? -15.705 -9.017 25.697 1.00 96.50 106 SER A C 1
ATOM 757 O O . SER A 1 106 ? -14.491 -9.193 25.585 1.00 96.50 106 SER A O 1
ATOM 759 N N . ILE A 1 107 ? -16.216 -7.932 26.262 1.00 97.25 107 ILE A N 1
ATOM 760 C CA . ILE A 1 107 ? -15.458 -6.757 26.682 1.00 97.25 107 ILE A CA 1
ATOM 761 C C . ILE A 1 107 ? -15.671 -6.575 28.176 1.00 97.25 107 ILE A C 1
ATOM 763 O O . ILE A 1 107 ? -16.800 -6.506 28.660 1.00 97.25 107 ILE A O 1
ATOM 767 N N . THR A 1 108 ? -14.580 -6.466 28.923 1.00 97.62 108 THR A N 1
ATOM 768 C CA . THR A 1 108 ? -14.612 -6.123 30.344 1.00 97.62 108 THR A CA 1
ATOM 769 C C . THR A 1 108 ? -13.515 -5.116 30.615 1.00 97.62 108 THR A C 1
ATOM 771 O O . THR A 1 108 ? -12.342 -5.473 30.613 1.00 97.62 108 THR A O 1
ATOM 774 N N . LEU A 1 109 ? -13.891 -3.866 30.855 1.00 97.00 109 LEU A N 1
ATOM 775 C CA . LEU A 1 109 ? -12.975 -2.772 31.149 1.00 97.00 109 LEU A CA 1
ATOM 776 C C . LEU A 1 109 ? -13.291 -2.178 32.522 1.00 97.00 109 LEU A C 1
ATOM 778 O O . LEU A 1 109 ? -14.420 -2.229 33.017 1.00 97.00 109 LEU A O 1
ATOM 782 N N . ARG A 1 110 ? -12.285 -1.575 33.134 1.00 95.62 110 ARG A N 1
ATOM 783 C CA . ARG A 1 110 ? -12.392 -0.806 34.361 1.00 95.62 110 ARG A CA 1
ATOM 784 C C . ARG A 1 110 ? -11.619 0.486 34.193 1.00 95.62 110 ARG A C 1
ATOM 786 O O . ARG A 1 110 ? -10.477 0.472 33.742 1.00 95.62 110 ARG A O 1
ATOM 793 N N . ARG A 1 111 ? -12.251 1.587 34.574 1.00 93.69 111 ARG A N 1
ATOM 794 C CA . ARG A 1 111 ? -11.642 2.914 34.555 1.00 93.69 111 ARG A CA 1
ATOM 795 C C . ARG A 1 111 ? -11.293 3.344 35.970 1.00 93.69 111 ARG A C 1
ATOM 797 O O . ARG A 1 111 ? -12.088 3.136 36.879 1.00 93.69 111 ARG A O 1
ATOM 804 N N . SER A 1 112 ? -10.147 3.969 36.158 1.00 92.94 112 SER A N 1
ATOM 805 C CA . SER A 1 112 ? -9.737 4.562 37.433 1.00 92.94 112 SER A CA 1
ATOM 806 C C . SER A 1 112 ? -9.006 5.881 37.199 1.00 92.94 112 SER A C 1
ATOM 808 O O . SER A 1 112 ? -8.783 6.287 36.061 1.00 92.94 112 SER A O 1
ATOM 810 N N . GLY A 1 113 ? -8.672 6.584 38.280 1.00 89.25 113 GLY A N 1
ATOM 811 C CA . GLY A 1 113 ? -7.922 7.836 38.210 1.00 89.25 113 GLY A CA 1
ATOM 812 C C . GLY A 1 113 ? -8.791 9.092 38.126 1.00 89.25 113 GLY A C 1
ATOM 813 O O . GLY A 1 113 ? -9.985 9.086 38.440 1.00 89.25 113 GLY A O 1
ATOM 814 N N . LYS A 1 114 ? -8.148 10.206 37.774 1.00 83.75 114 LYS A N 1
ATOM 815 C CA . LYS A 1 114 ? -8.751 11.548 37.682 1.00 83.75 114 LYS A CA 1
ATOM 816 C C . LYS A 1 114 ? -8.918 11.939 36.217 1.00 83.75 114 LYS A C 1
ATOM 818 O O . LYS A 1 114 ? -8.355 11.292 35.351 1.00 83.75 114 LYS A O 1
ATOM 823 N N . SER A 1 115 ? -9.683 12.990 35.922 1.00 76.88 115 SER A N 1
ATOM 824 C CA . SER A 1 115 ? -10.032 13.384 34.542 1.00 76.88 115 SER A CA 1
ATOM 825 C C . SER A 1 115 ? -8.846 13.680 33.612 1.00 76.88 115 SER A C 1
ATOM 827 O O . SER A 1 115 ? -9.017 13.635 32.398 1.00 76.88 115 SER A O 1
ATOM 829 N N . ASP A 1 116 ? -7.695 14.010 34.185 1.00 80.56 116 ASP A N 1
ATOM 830 C CA . ASP A 1 116 ? -6.422 14.359 33.548 1.00 80.56 116 ASP A CA 1
ATOM 831 C C . ASP A 1 116 ? -5.362 13.244 33.644 1.00 80.56 116 ASP A C 1
ATOM 833 O O . ASP A 1 116 ? -4.263 13.394 33.124 1.00 80.56 116 ASP A O 1
ATOM 837 N N . ALA A 1 117 ? -5.685 12.135 34.313 1.00 90.69 117 ALA A N 1
ATOM 838 C CA . ALA A 1 117 ? -4.820 10.972 34.487 1.00 90.69 117 ALA A CA 1
ATOM 839 C C . ALA A 1 117 ? -5.694 9.726 34.686 1.00 90.69 117 ALA A C 1
ATOM 841 O O . ALA A 1 117 ? -5.781 9.160 35.781 1.00 90.69 117 ALA A O 1
ATOM 842 N N . ILE A 1 118 ? -6.426 9.366 33.634 1.00 93.38 118 ILE A N 1
ATOM 843 C CA . ILE A 1 118 ? -7.329 8.220 33.610 1.00 93.38 118 ILE A CA 1
ATOM 844 C C . ILE A 1 118 ? -6.522 6.973 33.281 1.00 93.38 118 ILE A C 1
ATOM 846 O O . ILE A 1 118 ? -5.685 6.960 32.379 1.00 93.38 118 ILE A O 1
ATOM 850 N N . GLU A 1 119 ? -6.829 5.907 33.997 1.00 95.00 119 GLU A N 1
ATOM 851 C CA . GLU A 1 119 ? -6.346 4.569 33.708 1.00 95.00 119 GLU A CA 1
ATOM 852 C C . GLU A 1 119 ? -7.502 3.723 33.190 1.00 95.00 119 GLU A C 1
ATOM 854 O O . GLU A 1 119 ? -8.620 3.789 33.711 1.00 95.00 119 GLU A O 1
ATOM 859 N N . VAL A 1 120 ? -7.235 2.909 32.174 1.00 96.56 120 VAL A N 1
ATOM 860 C CA . VAL A 1 120 ? -8.177 1.925 31.643 1.00 96.56 120 VAL A CA 1
ATOM 861 C C . VAL A 1 120 ? -7.490 0.572 31.633 1.00 96.56 120 VAL A C 1
ATOM 863 O O . VAL A 1 120 ? -6.502 0.369 30.935 1.00 96.56 120 VAL A O 1
ATOM 866 N N . THR A 1 121 ? -8.038 -0.361 32.405 1.00 97.12 121 THR A N 1
ATOM 867 C CA . THR A 1 121 ? -7.555 -1.743 32.485 1.00 97.12 121 THR A CA 1
ATOM 868 C C . THR A 1 121 ? -8.659 -2.709 32.101 1.00 97.12 121 THR A C 1
ATOM 870 O O . THR A 1 121 ? -9.838 -2.410 32.286 1.00 97.12 121 THR A O 1
ATOM 873 N N . GLY A 1 122 ? -8.322 -3.882 31.577 1.00 96.81 122 GLY A N 1
ATOM 874 C CA . GLY A 1 122 ? -9.340 -4.879 31.279 1.00 96.81 122 GLY A CA 1
ATOM 875 C C . GLY A 1 122 ? -8.937 -5.885 30.226 1.00 96.81 122 GLY A C 1
ATOM 876 O O . GLY A 1 122 ? -7.758 -6.101 29.974 1.00 96.81 122 GLY A O 1
ATOM 877 N N . LYS A 1 123 ? -9.943 -6.526 29.633 1.00 96.81 123 LYS A N 1
ATOM 878 C CA . LYS A 1 123 ? -9.767 -7.534 28.593 1.00 96.81 123 LYS A CA 1
ATOM 879 C C . LYS A 1 123 ? -10.810 -7.380 27.498 1.00 96.81 123 LYS A C 1
ATOM 881 O O . LYS A 1 123 ? -11.991 -7.160 27.778 1.00 96.81 123 LYS A O 1
ATOM 886 N N . ILE A 1 124 ? -10.373 -7.601 26.268 1.00 95.69 124 ILE A N 1
ATOM 887 C CA . ILE A 1 124 ? -11.233 -7.874 25.120 1.00 95.69 124 ILE A CA 1
ATOM 888 C C . ILE A 1 124 ? -10.979 -9.326 24.721 1.00 95.69 124 ILE A C 1
ATOM 890 O O . ILE A 1 124 ? -9.848 -9.720 24.445 1.00 95.69 124 ILE A O 1
ATOM 894 N N . ARG A 1 125 ? -12.025 -10.150 24.721 1.00 95.31 125 ARG A N 1
ATOM 895 C CA . ARG A 1 125 ? -11.977 -11.524 24.218 1.00 95.31 125 ARG A CA 1
ATOM 896 C C . ARG A 1 125 ? -12.654 -11.582 22.868 1.00 95.31 125 ARG A C 1
ATOM 898 O O . ARG A 1 125 ? -13.831 -11.263 22.796 1.00 95.31 125 ARG A O 1
ATOM 905 N N . ARG A 1 126 ? -11.945 -12.027 21.835 1.00 92.25 126 ARG A N 1
ATOM 906 C CA . ARG A 1 126 ? -12.473 -12.293 20.491 1.00 92.25 126 ARG A CA 1
ATOM 907 C C . ARG A 1 126 ? -12.290 -13.777 20.188 1.00 92.25 126 ARG A C 1
ATOM 909 O O . ARG A 1 126 ? -11.181 -14.219 19.889 1.00 92.25 126 ARG A O 1
ATOM 916 N N . GLY A 1 127 ? -13.358 -14.566 20.281 1.00 89.94 127 GLY A N 1
ATOM 917 C CA . GLY A 1 127 ? -13.246 -16.028 20.254 1.00 89.94 127 GLY A CA 1
ATOM 918 C C . GLY A 1 127 ? -12.247 -16.527 21.310 1.00 89.94 127 GLY A C 1
ATOM 919 O O . GLY A 1 127 ? -12.427 -16.277 22.499 1.00 89.94 127 GLY A O 1
ATOM 920 N N . ASN A 1 128 ? -11.170 -17.184 20.869 1.00 89.06 128 ASN A N 1
ATOM 921 C CA . ASN A 1 128 ? -10.100 -17.675 21.751 1.00 89.06 128 ASN A CA 1
ATOM 922 C C . ASN A 1 128 ? -8.978 -16.650 21.998 1.00 89.06 128 ASN A C 1
ATOM 924 O O . ASN A 1 128 ? -8.093 -16.900 22.815 1.00 89.06 128 ASN A O 1
ATOM 928 N N . LEU A 1 129 ? -8.981 -15.523 21.282 1.00 92.94 129 LEU A N 1
ATOM 929 C CA . LEU A 1 129 ? -7.979 -14.476 21.432 1.00 92.94 129 LEU A CA 1
ATOM 930 C C . LEU A 1 129 ? -8.332 -13.593 22.629 1.00 92.94 129 LEU A C 1
ATOM 932 O O . LEU A 1 129 ? -9.454 -13.095 22.721 1.00 92.94 129 LEU A O 1
ATOM 936 N N . VAL A 1 130 ? -7.373 -13.379 23.527 1.00 95.44 130 VAL A N 1
ATOM 937 C CA . VAL A 1 130 ? -7.511 -12.475 24.674 1.00 95.44 130 VAL A CA 1
ATOM 938 C C . VAL A 1 130 ? -6.527 -11.330 24.501 1.00 95.44 130 VAL A C 1
ATOM 940 O O . VAL A 1 130 ? -5.336 -11.567 24.321 1.00 95.44 130 VAL A O 1
ATOM 943 N N . ILE A 1 131 ? -7.049 -10.110 24.555 1.00 95.38 131 ILE A N 1
ATOM 944 C CA . ILE A 1 131 ? -6.295 -8.866 24.463 1.00 95.38 131 ILE A CA 1
ATOM 945 C C . ILE A 1 131 ? -6.407 -8.178 25.818 1.00 95.38 131 ILE A C 1
ATOM 947 O O . ILE A 1 131 ? -7.511 -7.837 26.251 1.00 95.38 131 ILE A O 1
ATOM 951 N N . ASP A 1 132 ? -5.282 -8.020 26.497 1.00 96.75 132 ASP A N 1
ATOM 952 C CA . ASP A 1 132 ? -5.170 -7.317 27.766 1.00 96.75 132 ASP A CA 1
ATOM 953 C C . ASP A 1 132 ? -5.011 -5.818 27.509 1.00 96.75 132 ASP A C 1
ATOM 955 O O . ASP A 1 132 ? -4.152 -5.395 26.741 1.00 96.75 132 ASP A O 1
ATOM 959 N N . ILE A 1 133 ? -5.859 -5.017 28.150 1.00 96.56 133 ILE A N 1
ATOM 960 C CA . ILE A 1 133 ? -5.856 -3.556 28.066 1.00 96.56 133 ILE A CA 1
ATOM 961 C C . ILE A 1 133 ? -5.240 -3.008 29.345 1.00 96.56 133 ILE A C 1
ATOM 963 O O . ILE A 1 133 ? -5.655 -3.395 30.442 1.00 96.56 133 ILE A O 1
ATOM 967 N N . SER A 1 134 ? -4.274 -2.102 29.210 1.00 94.62 134 SER A N 1
ATOM 968 C CA . SER A 1 134 ? -3.639 -1.433 30.345 1.00 94.62 134 SER A CA 1
ATOM 969 C C . SER A 1 134 ? -3.057 -0.085 29.927 1.00 94.62 134 SER A C 1
ATOM 971 O O . SER A 1 134 ? -1.841 0.068 29.845 1.00 94.62 134 SER A O 1
ATOM 973 N N . SER A 1 135 ? -3.930 0.896 29.709 1.00 93.44 135 SER A N 1
ATOM 974 C CA . SER A 1 135 ? -3.530 2.272 29.407 1.00 93.44 135 SER A CA 1
ATOM 975 C C . SER A 1 135 ? -3.580 3.170 30.633 1.00 93.44 135 SER A C 1
ATOM 977 O O . SER A 1 135 ? -4.477 3.048 31.470 1.00 93.44 135 SER A O 1
ATOM 979 N N . GLN A 1 136 ? -2.632 4.099 30.725 1.00 93.88 136 GLN A N 1
ATOM 980 C CA . GLN A 1 136 ? -2.489 5.041 31.838 1.00 93.88 136 GLN A CA 1
ATOM 981 C C . GLN A 1 136 ? -2.273 6.466 31.323 1.00 93.88 136 GLN A C 1
ATOM 983 O O . GLN A 1 136 ? -1.887 6.667 30.175 1.00 93.88 136 GLN A O 1
ATOM 988 N N . GLY A 1 137 ? -2.515 7.465 32.178 1.00 91.69 137 GLY A N 1
ATOM 989 C CA . GLY A 1 137 ? -2.278 8.873 31.832 1.00 91.69 137 GLY A CA 1
ATOM 990 C C . GLY A 1 137 ? -3.208 9.418 30.743 1.00 91.69 137 GLY A C 1
ATOM 991 O O . GLY A 1 137 ? -2.883 10.413 30.101 1.00 91.69 137 GLY A O 1
ATOM 992 N N . LEU A 1 138 ? -4.357 8.776 30.518 1.00 92.06 138 LEU A N 1
ATOM 993 C CA . LEU A 1 138 ? -5.313 9.196 29.500 1.00 92.06 138 LEU A CA 1
ATOM 994 C C . LEU A 1 138 ? -6.096 10.433 29.962 1.00 92.06 138 LEU A C 1
ATOM 996 O O . LEU A 1 138 ? -6.308 10.651 31.156 1.00 92.06 138 LEU A O 1
ATOM 1000 N N . SER A 1 139 ? -6.603 11.217 29.017 1.00 91.62 139 SER A N 1
ATOM 1001 C CA . SER A 1 139 ? -7.475 12.358 29.304 1.00 91.62 139 SER A CA 1
ATOM 1002 C C . SER A 1 139 ? -8.666 12.382 28.353 1.00 91.62 139 SER A C 1
ATOM 1004 O O . SER A 1 139 ? -8.595 11.883 27.230 1.00 91.62 139 SER A O 1
ATOM 1006 N N . TYR A 1 140 ? -9.795 12.921 28.818 1.00 91.62 140 TYR A N 1
ATOM 1007 C CA . TYR A 1 140 ? -10.972 13.056 27.963 1.00 91.62 140 TYR A CA 1
ATOM 1008 C C . TYR A 1 140 ? -10.789 14.180 26.943 1.00 91.62 140 TYR A C 1
ATOM 1010 O O . TYR A 1 140 ? -10.514 15.317 27.324 1.00 91.62 140 TYR A O 1
ATOM 1018 N N . SER A 1 141 ? -11.085 13.881 25.682 1.00 90.75 141 SER A N 1
ATOM 1019 C CA . SER A 1 141 ? -11.241 14.868 24.614 1.00 90.75 141 SER A CA 1
ATOM 1020 C C . SER A 1 141 ? -12.724 15.217 24.403 1.00 90.75 141 SER A C 1
ATOM 1022 O O . SER A 1 141 ? -13.576 14.324 24.493 1.00 90.75 141 SER A O 1
ATOM 1024 N N . PRO A 1 142 ? -13.078 16.489 24.139 1.00 88.62 142 PRO A N 1
ATOM 1025 C CA . PRO A 1 142 ? -14.396 16.854 23.617 1.00 88.62 142 PRO A CA 1
ATOM 1026 C C . PRO A 1 142 ? -14.541 16.547 22.116 1.00 88.62 142 PRO A C 1
ATOM 1028 O O . PRO A 1 142 ? -15.665 16.389 21.640 1.00 88.62 142 PRO A O 1
ATOM 1031 N N . ASP A 1 143 ? -13.419 16.441 21.403 1.00 90.00 143 ASP A N 1
ATOM 1032 C CA . ASP A 1 143 ? -13.354 16.175 19.969 1.00 90.00 143 ASP A CA 1
ATOM 1033 C C . ASP A 1 143 ? -13.316 14.670 19.717 1.00 90.00 143 ASP A C 1
ATOM 1035 O O . ASP A 1 143 ? -12.634 13.937 20.439 1.00 90.00 143 ASP A O 1
ATOM 1039 N N . ASP A 1 144 ? -14.059 14.217 18.705 1.00 88.12 144 ASP A N 1
ATOM 1040 C CA . ASP A 1 144 ? -14.127 12.807 18.326 1.00 88.12 144 ASP A CA 1
ATOM 1041 C C . ASP A 1 144 ? -12.865 12.422 17.537 1.00 88.12 144 ASP A C 1
ATOM 1043 O O . ASP A 1 144 ? -12.733 12.835 16.384 1.00 88.12 144 ASP A O 1
ATOM 1047 N N . PRO A 1 145 ? -11.945 11.626 18.113 1.00 84.38 145 PRO A N 1
ATOM 1048 C CA . PRO A 1 145 ? -10.696 11.264 17.449 1.00 84.38 145 PRO A CA 1
ATOM 1049 C C . PRO A 1 145 ? -10.908 10.306 16.269 1.00 84.38 145 PRO A C 1
ATOM 1051 O O . PRO A 1 145 ? -9.975 10.067 15.515 1.00 84.38 145 PRO A O 1
ATOM 1054 N N . ARG A 1 146 ? -12.119 9.751 16.105 1.00 82.62 146 ARG A N 1
ATOM 1055 C CA . ARG A 1 146 ? -12.482 8.874 14.980 1.00 82.62 146 ARG A CA 1
ATOM 1056 C C . ARG A 1 146 ? -12.817 9.653 13.713 1.00 82.62 146 ARG A C 1
ATOM 1058 O O . ARG A 1 146 ? -12.991 9.054 12.658 1.00 82.62 146 ARG A O 1
ATOM 1065 N N . LEU A 1 147 ? -13.015 10.964 13.831 1.00 78.06 147 LEU A N 1
ATOM 1066 C CA . LEU A 1 147 ? -13.199 11.818 12.673 1.00 78.06 147 LEU A CA 1
ATOM 1067 C C . LEU A 1 147 ? -11.814 12.128 12.126 1.00 78.06 147 LEU A C 1
ATOM 1069 O O . LEU A 1 147 ? -11.108 12.986 12.656 1.00 78.06 147 LEU A O 1
ATOM 1073 N N . SER A 1 148 ? -11.434 11.435 11.057 1.00 62.72 148 SER A N 1
ATOM 1074 C CA . SER A 1 148 ? -10.309 11.862 10.239 1.00 62.72 148 SER A CA 1
ATOM 1075 C C . SER A 1 148 ? -10.565 13.322 9.846 1.00 62.72 148 SER A C 1
ATOM 1077 O O . SER A 1 148 ? -11.679 13.672 9.437 1.00 62.72 148 SER A O 1
ATOM 1079 N N . ALA A 1 149 ? -9.574 14.205 10.032 1.00 53.75 149 ALA A N 1
ATOM 1080 C CA . ALA A 1 149 ? -9.656 15.568 9.514 1.00 53.75 149 ALA A CA 1
ATOM 1081 C C . ALA A 1 149 ? -10.027 15.432 8.041 1.00 53.75 149 ALA A C 1
ATOM 1083 O O . ALA A 1 149 ? -9.281 14.762 7.328 1.00 53.75 149 ALA A O 1
ATOM 1084 N N . ALA A 1 150 ? -11.214 15.928 7.657 1.00 42.72 150 ALA A N 1
ATOM 1085 C CA . ALA A 1 150 ? -11.816 15.689 6.350 1.00 42.72 150 ALA A CA 1
ATOM 1086 C C . ALA A 1 150 ? -10.711 15.749 5.306 1.00 42.72 150 ALA A C 1
ATOM 1088 O O . ALA A 1 150 ? -10.092 16.798 5.139 1.00 42.72 150 ALA A O 1
ATOM 1089 N N . GLY A 1 151 ? -10.381 14.583 4.746 1.00 42.97 151 GLY A N 1
ATOM 1090 C CA . GLY A 1 151 ? -9.250 14.456 3.858 1.00 42.97 151 GLY A CA 1
ATOM 1091 C C . GLY A 1 151 ? -9.523 15.346 2.668 1.00 42.97 151 GLY A C 1
ATOM 1092 O O . GLY A 1 151 ? -10.266 14.956 1.768 1.00 42.97 151 GLY A O 1
ATOM 1093 N N . ASP A 1 152 ? -8.931 16.536 2.669 1.00 34.69 152 ASP A N 1
ATOM 1094 C CA . ASP A 1 152 ? -8.613 17.254 1.456 1.00 34.69 152 ASP A CA 1
ATOM 1095 C C . ASP A 1 152 ? -7.715 16.292 0.680 1.00 34.69 152 ASP A C 1
ATOM 1097 O O . ASP A 1 152 ? -6.490 16.290 0.813 1.00 34.69 152 ASP A O 1
ATOM 1101 N N . GLN A 1 153 ? -8.327 15.396 -0.099 1.00 46.81 153 GLN A N 1
ATOM 1102 C CA . GLN A 1 153 ? -7.641 14.786 -1.216 1.00 46.81 153 GLN A CA 1
ATOM 1103 C C . GLN A 1 153 ? -7.348 15.950 -2.148 1.00 46.81 153 GLN A C 1
ATOM 1105 O O . GLN A 1 153 ? -8.156 16.296 -3.011 1.00 46.81 153 GLN A O 1
ATOM 1110 N N . ALA A 1 154 ? -6.213 16.606 -1.905 1.00 45.38 154 ALA A N 1
ATOM 1111 C CA . ALA A 1 154 ? -5.641 17.549 -2.834 1.00 45.38 154 ALA A CA 1
ATOM 1112 C C . ALA A 1 154 ? -5.699 16.889 -4.213 1.00 45.38 154 ALA A C 1
ATOM 1114 O O . ALA A 1 154 ? -5.387 15.699 -4.352 1.00 45.38 154 ALA A O 1
ATOM 1115 N N . ALA A 1 155 ? -6.180 17.639 -5.206 1.00 51.88 155 ALA A N 1
ATOM 1116 C CA . ALA A 1 155 ? -6.199 17.171 -6.580 1.00 51.88 155 ALA A CA 1
ATOM 1117 C C . ALA A 1 155 ? -4.814 16.593 -6.896 1.00 51.88 155 ALA A C 1
ATOM 1119 O O . ALA A 1 155 ? -3.802 17.266 -6.702 1.00 51.88 155 ALA A O 1
ATOM 1120 N N . VAL A 1 156 ? -4.771 15.316 -7.281 1.00 56.28 156 VAL A N 1
ATOM 1121 C CA . VAL A 1 156 ? -3.505 14.658 -7.595 1.00 56.28 156 VAL A CA 1
ATOM 1122 C C . VAL A 1 156 ? -2.966 15.335 -8.843 1.00 56.28 156 VAL A C 1
ATOM 1124 O O . VAL A 1 156 ? -3.611 15.287 -9.889 1.00 56.28 156 VAL A O 1
ATOM 1127 N N . ASP A 1 157 ? -1.818 15.988 -8.709 1.00 57.06 157 ASP A N 1
ATOM 1128 C CA . ASP A 1 157 ? -1.121 16.608 -9.826 1.00 57.06 157 ASP A CA 1
ATOM 1129 C C . ASP A 1 157 ? -0.833 15.546 -10.901 1.00 57.06 157 ASP A C 1
ATOM 1131 O O . ASP A 1 157 ? -0.233 14.498 -10.630 1.00 57.06 157 ASP A O 1
ATOM 1135 N N . GLU A 1 158 ? -1.281 15.806 -12.131 1.00 56.00 158 GLU A N 1
ATOM 1136 C CA . GLU A 1 158 ? -1.092 14.902 -13.262 1.00 56.00 158 GLU A CA 1
ATOM 1137 C C . GLU A 1 158 ? 0.395 14.642 -13.554 1.00 56.00 158 GLU A C 1
ATOM 1139 O O . GLU A 1 158 ? 0.730 13.603 -14.134 1.00 56.00 158 GLU A O 1
ATOM 1144 N N . ALA A 1 159 ? 1.299 15.544 -13.147 1.00 57.56 159 ALA A N 1
ATOM 1145 C CA . ALA A 1 159 ? 2.745 15.388 -13.293 1.00 57.56 159 ALA A CA 1
ATOM 1146 C C . ALA A 1 159 ? 3.321 14.199 -12.495 1.00 57.56 159 ALA A C 1
ATOM 1148 O O . ALA A 1 159 ? 4.368 13.661 -12.869 1.00 57.56 159 ALA A O 1
ATOM 1149 N N . VAL A 1 160 ? 2.622 13.745 -11.446 1.00 65.62 160 VAL A N 1
ATOM 1150 C CA . VAL A 1 160 ? 3.065 12.669 -10.535 1.00 65.62 160 VAL A CA 1
ATOM 1151 C C . VAL A 1 160 ? 2.375 11.327 -10.838 1.00 65.62 160 VAL A C 1
ATOM 1153 O O . VAL A 1 160 ? 2.657 10.307 -10.208 1.00 65.62 160 VAL A O 1
ATOM 1156 N N . ILE A 1 161 ? 1.483 11.294 -11.832 1.00 80.31 161 ILE A N 1
ATOM 1157 C CA . ILE A 1 161 ? 0.831 10.059 -12.271 1.00 80.31 161 ILE A CA 1
ATOM 1158 C C . ILE A 1 161 ? 1.852 9.167 -12.973 1.00 80.31 161 ILE A C 1
ATOM 1160 O O . ILE A 1 161 ? 2.495 9.564 -13.949 1.00 80.31 161 ILE A O 1
ATOM 1164 N N . SER A 1 162 ? 1.955 7.929 -12.500 1.00 86.88 162 SER A N 1
ATOM 1165 C CA . SER A 1 162 ? 2.857 6.945 -13.076 1.00 86.88 162 SER A CA 1
ATOM 1166 C C . SER A 1 162 ? 2.161 6.155 -14.190 1.00 86.88 162 SER A C 1
ATOM 1168 O O . SER A 1 162 ? 1.033 5.697 -13.994 1.00 86.88 162 SER A O 1
ATOM 1170 N N . PRO A 1 163 ? 2.804 5.950 -15.356 1.00 88.38 163 PRO A N 1
ATOM 1171 C CA . PRO A 1 163 ? 2.191 5.279 -16.510 1.00 88.38 163 PRO A CA 1
ATOM 1172 C C . PRO A 1 163 ? 1.795 3.819 -16.242 1.00 88.38 163 PRO A C 1
ATOM 1174 O O . PRO A 1 163 ? 0.910 3.281 -16.904 1.00 88.38 163 PRO A O 1
ATOM 1177 N N . ASN A 1 164 ? 2.436 3.170 -15.271 1.00 90.75 164 ASN A N 1
ATOM 1178 C CA . ASN A 1 164 ? 2.207 1.776 -14.908 1.00 90.75 164 ASN A CA 1
ATOM 1179 C C . ASN A 1 164 ? 1.470 1.612 -13.568 1.00 90.75 164 ASN A C 1
ATOM 1181 O O . ASN A 1 164 ? 1.421 0.497 -13.054 1.00 90.75 164 ASN A O 1
ATOM 1185 N N . ALA A 1 165 ? 0.900 2.675 -12.988 1.00 92.19 165 ALA A N 1
ATOM 1186 C CA . ALA A 1 165 ? 0.222 2.607 -11.695 1.00 92.19 165 ALA A CA 1
ATOM 1187 C C . ALA A 1 165 ? -1.296 2.798 -11.806 1.00 92.19 165 ALA A C 1
ATOM 1189 O O . ALA A 1 165 ? -1.788 3.685 -12.505 1.00 92.19 165 ALA A O 1
ATOM 1190 N N . LEU A 1 166 ? -2.047 2.001 -11.045 1.00 93.50 166 LEU A N 1
ATOM 1191 C CA . LEU A 1 166 ? -3.480 2.181 -10.820 1.00 93.50 166 LEU A CA 1
ATOM 1192 C C . LEU A 1 166 ? -3.753 2.329 -9.323 1.00 93.50 166 LEU A C 1
ATOM 1194 O O . LEU A 1 166 ? -3.213 1.591 -8.502 1.00 93.50 166 LEU A O 1
ATOM 1198 N N . SER A 1 167 ? -4.635 3.260 -8.986 1.00 94.06 167 SER A N 1
ATOM 1199 C CA . SER A 1 167 ? -5.202 3.441 -7.655 1.00 94.06 167 SER A CA 1
ATOM 1200 C C . SER A 1 167 ? -6.657 2.977 -7.683 1.00 94.06 167 SER A C 1
ATOM 1202 O O . SER A 1 167 ? -7.439 3.406 -8.538 1.00 94.06 167 SER A O 1
ATOM 1204 N N . VAL A 1 168 ? -7.005 2.062 -6.781 1.00 96.00 168 VAL A N 1
ATOM 1205 C CA . VAL A 1 168 ? -8.331 1.437 -6.706 1.00 96.00 168 VAL A CA 1
ATOM 1206 C C . VAL A 1 168 ? -8.943 1.745 -5.351 1.00 96.00 168 VAL A C 1
ATOM 1208 O O . VAL A 1 168 ? -8.467 1.238 -4.340 1.00 96.00 168 VAL A O 1
ATOM 1211 N N . GLU A 1 169 ? -9.999 2.552 -5.325 1.00 96.31 169 GLU A N 1
ATOM 1212 C CA . GLU A 1 169 ? -10.787 2.770 -4.112 1.00 96.31 169 GLU A CA 1
ATOM 1213 C C . GLU A 1 169 ? -11.822 1.650 -3.980 1.00 96.31 169 GLU A C 1
ATOM 1215 O O . GLU A 1 169 ? -12.622 1.423 -4.891 1.00 96.31 169 GLU A O 1
ATOM 1220 N N . VAL A 1 170 ? -11.801 0.942 -2.855 1.00 97.12 170 VAL A N 1
ATOM 1221 C CA . VAL A 1 170 ? -12.642 -0.224 -2.590 1.00 97.12 170 VAL A CA 1
ATOM 1222 C C . VAL A 1 170 ? -13.076 -0.262 -1.124 1.00 97.12 170 VAL A C 1
ATOM 1224 O O . VAL A 1 170 ? -12.338 0.156 -0.233 1.00 97.12 170 VAL A O 1
ATOM 1227 N N . ASP A 1 171 ? -14.268 -0.791 -0.861 1.00 95.75 171 ASP A N 1
ATOM 1228 C CA . ASP A 1 171 ? -14.685 -1.174 0.488 1.00 95.75 171 ASP A CA 1
ATOM 1229 C C . ASP A 1 171 ? -13.764 -2.302 1.012 1.00 95.75 171 ASP A C 1
ATOM 1231 O O . ASP A 1 171 ? -13.642 -3.343 0.349 1.00 95.75 171 ASP A O 1
ATOM 1235 N N . PRO A 1 172 ? -13.133 -2.153 2.194 1.00 93.50 172 PRO A N 1
ATOM 1236 C CA . PRO A 1 172 ? -12.296 -3.189 2.802 1.00 93.50 172 PRO A CA 1
ATOM 1237 C C . PRO A 1 172 ? -12.938 -4.586 2.841 1.00 93.50 172 PRO A C 1
ATOM 1239 O O . PRO A 1 172 ? -12.242 -5.593 2.684 1.00 93.50 172 PRO A O 1
ATOM 1242 N N . ALA A 1 173 ? -14.266 -4.674 2.993 1.00 91.38 173 ALA A N 1
ATOM 1243 C CA . ALA A 1 173 ? -15.001 -5.939 3.006 1.00 91.38 173 ALA A CA 1
ATOM 1244 C C . ALA A 1 173 ? -14.929 -6.702 1.667 1.00 91.38 173 ALA A C 1
ATOM 1246 O O . ALA A 1 173 ? -15.097 -7.923 1.641 1.00 91.38 173 ALA A O 1
ATOM 1247 N N . HIS A 1 174 ? -14.640 -6.001 0.567 1.00 95.50 174 HIS A N 1
ATOM 1248 C CA . HIS A 1 174 ? -14.580 -6.535 -0.794 1.00 95.50 174 HIS A CA 1
ATOM 1249 C C . HIS A 1 174 ? -13.156 -6.675 -1.352 1.00 95.50 174 HIS A C 1
ATOM 1251 O O . HIS A 1 174 ? -12.974 -7.201 -2.452 1.00 95.50 174 HIS A O 1
ATOM 1257 N N . VAL A 1 175 ? -12.111 -6.312 -0.596 1.00 95.06 175 VAL A N 1
ATOM 1258 C CA . VAL A 1 175 ? -10.710 -6.472 -1.041 1.00 95.06 175 VAL A CA 1
ATOM 1259 C C . VAL A 1 175 ? -10.412 -7.919 -1.438 1.00 95.06 175 VAL A C 1
ATOM 1261 O O . VAL A 1 175 ? -9.771 -8.168 -2.455 1.00 95.06 175 VAL A O 1
ATOM 1264 N N . ALA A 1 176 ? -10.931 -8.905 -0.703 1.00 93.06 176 ALA A N 1
ATOM 1265 C CA . ALA A 1 176 ? -10.717 -10.312 -1.035 1.00 93.06 176 ALA A CA 1
ATOM 1266 C C . ALA A 1 176 ? -11.316 -10.716 -2.402 1.00 93.06 176 ALA A C 1
ATOM 1268 O O . ALA A 1 176 ? -10.761 -11.602 -3.058 1.00 93.06 176 ALA A O 1
ATOM 1269 N N . ASP A 1 177 ? -12.417 -10.090 -2.837 1.00 95.25 177 ASP A N 1
ATOM 1270 C CA . ASP A 1 177 ? -12.994 -10.275 -4.177 1.00 95.25 177 ASP A CA 1
ATOM 1271 C C . ASP A 1 177 ? -12.086 -9.676 -5.252 1.00 95.25 177 ASP A C 1
ATOM 1273 O O . ASP A 1 177 ? -11.775 -10.345 -6.241 1.00 95.25 177 ASP A O 1
ATOM 1277 N N . VAL A 1 178 ? -11.583 -8.460 -5.015 1.00 96.69 178 VAL A N 1
ATOM 1278 C CA . VAL A 1 178 ? -10.609 -7.795 -5.892 1.00 96.69 178 VAL A CA 1
ATOM 1279 C C . VAL A 1 178 ? -9.355 -8.649 -6.064 1.00 96.69 178 VAL A C 1
ATOM 1281 O O . VAL A 1 178 ? -8.946 -8.933 -7.189 1.00 96.69 178 VAL A O 1
ATOM 1284 N N . LEU A 1 179 ? -8.787 -9.151 -4.965 1.00 95.69 179 LEU A N 1
ATOM 1285 C CA . LEU A 1 179 ? -7.620 -10.032 -5.013 1.00 95.69 179 LEU A CA 1
ATOM 1286 C C . LEU A 1 179 ? -7.901 -11.311 -5.802 1.00 95.69 179 LEU A C 1
ATOM 1288 O O . LEU A 1 179 ? -7.048 -11.753 -6.567 1.00 95.69 179 LEU A O 1
ATOM 1292 N N . ARG A 1 180 ? -9.090 -11.911 -5.655 1.00 96.19 180 ARG A N 1
ATOM 1293 C CA . ARG A 1 180 ? -9.480 -13.090 -6.443 1.00 96.19 180 ARG A CA 1
ATOM 1294 C C . ARG A 1 180 ? -9.535 -12.786 -7.937 1.00 96.19 180 ARG A C 1
ATOM 1296 O O . ARG A 1 180 ? -9.012 -13.585 -8.709 1.00 96.19 180 ARG A O 1
ATOM 1303 N N . ALA A 1 181 ? -10.123 -11.657 -8.328 1.00 95.44 181 ALA A N 1
ATOM 1304 C CA . ALA A 1 181 ? -10.191 -11.237 -9.725 1.00 95.44 181 ALA A CA 1
ATOM 1305 C C . ALA A 1 181 ? -8.794 -10.976 -10.315 1.00 95.44 181 ALA A C 1
ATOM 1307 O O . ALA A 1 181 ? -8.513 -11.377 -11.443 1.00 95.44 181 ALA A O 1
ATOM 1308 N N . LEU A 1 182 ? -7.891 -10.380 -9.529 1.00 95.50 182 LEU A N 1
ATOM 1309 C CA . LEU A 1 182 ? -6.530 -10.052 -9.954 1.00 95.50 182 LEU A CA 1
ATOM 1310 C C . LEU A 1 182 ? -5.574 -11.252 -10.019 1.00 95.50 182 LEU A C 1
ATOM 1312 O O . LEU A 1 182 ? -4.565 -11.159 -10.701 1.00 95.50 182 LEU A O 1
ATOM 1316 N N . ARG A 1 183 ? -5.870 -12.403 -9.396 1.00 92.44 183 ARG A N 1
ATOM 1317 C CA . ARG A 1 183 ? -4.966 -13.584 -9.388 1.00 92.44 183 ARG A CA 1
ATOM 1318 C C . ARG A 1 183 ? -4.498 -14.051 -10.767 1.00 92.44 183 ARG A C 1
ATOM 1320 O O . ARG A 1 183 ? -3.443 -14.663 -10.874 1.00 92.44 183 ARG A O 1
ATOM 1327 N N . THR A 1 184 ? -5.304 -13.820 -11.798 1.00 89.12 184 THR A N 1
ATOM 1328 C CA . THR A 1 184 ? -5.012 -14.228 -13.183 1.00 89.12 184 THR A CA 1
ATOM 1329 C C . THR A 1 184 ? -4.556 -13.067 -14.063 1.00 89.12 184 THR A C 1
ATOM 1331 O O . THR A 1 184 ? -4.185 -13.268 -15.216 1.00 89.12 184 THR A O 1
ATOM 1334 N N . GLN A 1 185 ? -4.570 -11.852 -13.523 1.00 89.94 185 GLN A N 1
ATOM 1335 C CA . GLN A 1 185 ? -4.151 -10.636 -14.194 1.00 89.94 185 GLN A CA 1
ATOM 1336 C C . GLN A 1 185 ? -2.741 -10.366 -13.691 1.00 89.94 185 GLN A C 1
ATOM 1338 O O . GLN A 1 185 ? -2.582 -10.125 -12.502 1.00 89.94 185 GLN A O 1
ATOM 1343 N N . SER A 1 186 ? -1.700 -10.473 -14.520 1.00 91.44 186 SER A N 1
ATOM 1344 C CA . SER A 1 186 ? -0.327 -10.262 -14.034 1.00 91.44 186 SER A CA 1
ATOM 1345 C C . SER A 1 186 ? -0.161 -8.809 -13.561 1.00 91.44 186 SER A C 1
ATOM 1347 O O . SER A 1 186 ? 0.150 -7.911 -14.331 1.00 91.44 186 SER A O 1
ATOM 1349 N N . VAL A 1 187 ? -0.425 -8.588 -12.281 1.00 93.25 187 VAL A N 1
ATOM 1350 C CA . VAL A 1 187 ? -0.460 -7.308 -11.587 1.00 93.25 187 VAL A CA 1
ATOM 1351 C C . VAL A 1 187 ? 0.361 -7.458 -10.321 1.00 93.25 187 VAL A C 1
ATOM 1353 O O . VAL A 1 187 ? 0.297 -8.489 -9.649 1.00 93.25 187 VAL A O 1
ATOM 1356 N N . ARG A 1 188 ? 1.131 -6.427 -9.989 1.00 92.88 188 ARG A N 1
ATOM 1357 C CA . ARG A 1 188 ? 1.766 -6.299 -8.681 1.00 92.88 188 ARG A CA 1
ATOM 1358 C C . ARG A 1 188 ? 0.873 -5.440 -7.799 1.00 92.88 188 ARG A C 1
ATOM 1360 O O . ARG A 1 188 ? 0.394 -4.402 -8.240 1.00 92.88 188 ARG A O 1
ATOM 1367 N N . ILE A 1 189 ? 0.648 -5.880 -6.570 1.00 93.12 189 ILE A N 1
ATOM 1368 C CA . ILE A 1 189 ? -0.111 -5.125 -5.573 1.00 93.12 189 ILE A CA 1
ATOM 1369 C C . ILE A 1 189 ? 0.871 -4.672 -4.504 1.00 93.12 189 ILE A C 1
ATOM 1371 O O . ILE A 1 189 ? 1.696 -5.475 -4.060 1.00 93.12 189 ILE A O 1
ATOM 1375 N N . ASP A 1 190 ? 0.782 -3.411 -4.100 1.00 90.56 190 ASP A N 1
ATOM 1376 C CA . ASP A 1 190 ? 1.523 -2.919 -2.948 1.00 90.56 190 ASP A CA 1
ATOM 1377 C C . ASP A 1 190 ? 0.977 -3.575 -1.672 1.00 90.56 190 ASP A C 1
ATOM 1379 O O . ASP A 1 190 ? -0.182 -3.377 -1.291 1.00 90.56 190 ASP A O 1
ATOM 1383 N N . GLY A 1 191 ? 1.825 -4.380 -1.027 1.00 89.62 191 GLY A N 1
ATOM 1384 C CA . GLY A 1 191 ? 1.481 -5.150 0.161 1.00 89.62 191 GLY A CA 1
ATOM 1385 C C . GLY A 1 191 ? 1.079 -4.289 1.357 1.00 89.62 191 GLY A C 1
ATOM 1386 O O . GLY A 1 191 ? 0.271 -4.739 2.168 1.00 89.62 191 GLY A O 1
ATOM 1387 N N . GLU A 1 192 ? 1.577 -3.054 1.447 1.00 86.50 192 GLU A N 1
ATOM 1388 C CA . GLU A 1 192 ? 1.213 -2.130 2.526 1.00 86.50 192 GLU A CA 1
ATOM 1389 C C . GLU A 1 192 ? -0.223 -1.626 2.360 1.00 86.50 192 GLU A C 1
ATOM 1391 O O . GLU A 1 192 ? -0.943 -1.453 3.340 1.00 86.50 192 GLU A O 1
ATOM 1396 N N . THR A 1 193 ? -0.701 -1.512 1.117 1.00 89.69 193 THR A N 1
ATOM 1397 C CA . THR A 1 193 ? -2.085 -1.109 0.836 1.00 89.69 193 THR A CA 1
ATOM 1398 C C . THR A 1 193 ? -3.103 -2.227 1.029 1.00 89.69 193 THR A C 1
ATOM 1400 O O . THR A 1 193 ? -4.297 -1.960 0.963 1.00 89.69 193 THR A O 1
ATOM 1403 N N . LEU A 1 194 ? -2.679 -3.476 1.271 1.00 92.12 194 LEU A N 1
ATOM 1404 C CA . LEU A 1 194 ? -3.591 -4.616 1.446 1.00 92.12 194 LEU A CA 1
ATOM 1405 C C . LEU A 1 194 ? -4.313 -4.618 2.794 1.00 92.12 194 LEU A C 1
ATOM 1407 O O . LEU A 1 194 ? -5.406 -5.181 2.897 1.00 92.12 194 LEU A O 1
ATOM 1411 N N . TYR A 1 195 ? -3.709 -4.024 3.820 1.00 89.69 195 TYR A N 1
ATOM 1412 C CA . TYR A 1 195 ? -4.236 -4.049 5.177 1.00 89.69 195 TYR A CA 1
ATOM 1413 C C . TYR A 1 195 ? -4.894 -2.702 5.494 1.00 89.69 195 TYR A C 1
ATOM 1415 O O . TYR A 1 195 ? -4.189 -1.697 5.553 1.00 89.69 195 TYR A O 1
ATOM 1423 N N . PRO A 1 196 ? -6.226 -2.653 5.681 1.00 90.56 196 PRO A N 1
ATOM 1424 C CA . PRO A 1 196 ? -6.901 -1.406 6.011 1.00 90.56 196 PRO A CA 1
ATOM 1425 C C . PRO A 1 196 ? -6.481 -0.908 7.394 1.00 90.56 196 PRO A C 1
ATOM 1427 O O . PRO A 1 196 ? -6.353 -1.694 8.338 1.00 90.56 196 PRO A O 1
ATOM 1430 N N . THR A 1 197 ? -6.348 0.408 7.530 1.00 89.12 197 THR A N 1
ATOM 1431 C CA . THR A 1 197 ? -6.310 1.059 8.843 1.00 89.12 197 THR A CA 1
ATOM 1432 C C . THR A 1 197 ? -7.701 1.038 9.483 1.00 89.12 197 THR A C 1
ATOM 1434 O O . THR A 1 197 ? -8.701 0.720 8.832 1.00 89.12 197 THR A O 1
ATOM 1437 N N . CYS A 1 198 ? -7.797 1.394 10.766 1.00 89.31 198 CYS A N 1
ATOM 1438 C CA . CYS A 1 198 ? -9.102 1.471 11.419 1.00 89.31 198 CYS A CA 1
ATOM 1439 C C . CYS A 1 198 ? -10.014 2.525 10.772 1.00 89.31 198 CYS A C 1
ATOM 1441 O O . CYS A 1 198 ? -11.201 2.269 10.567 1.00 89.31 198 CYS A O 1
ATOM 1443 N N . ASP A 1 199 ? -9.446 3.655 10.349 1.00 88.94 199 ASP A N 1
ATOM 1444 C CA . ASP A 1 199 ? -10.168 4.693 9.610 1.00 88.94 199 ASP A CA 1
ATOM 1445 C C . ASP A 1 199 ? -10.714 4.161 8.284 1.00 88.94 199 ASP A C 1
ATOM 1447 O O . ASP A 1 199 ? -11.891 4.356 7.988 1.00 88.94 199 ASP A O 1
ATOM 1451 N N . ASN A 1 200 ? -9.928 3.375 7.535 1.00 91.38 200 ASN A N 1
ATOM 1452 C CA . ASN A 1 200 ? -10.426 2.746 6.309 1.00 91.38 200 ASN A CA 1
ATOM 1453 C C . ASN A 1 200 ? -11.646 1.850 6.571 1.00 91.38 200 ASN A C 1
ATOM 1455 O O . ASN A 1 200 ? -12.579 1.832 5.766 1.00 91.38 200 ASN A O 1
ATOM 1459 N N . ILE A 1 201 ? -11.656 1.113 7.689 1.00 90.94 201 ILE A N 1
ATOM 1460 C CA . ILE A 1 201 ? -12.779 0.243 8.064 1.00 90.94 201 ILE A CA 1
ATOM 1461 C C . ILE A 1 201 ? -14.006 1.071 8.467 1.00 90.94 201 ILE A C 1
ATOM 1463 O O . ILE A 1 201 ? -15.115 0.766 8.023 1.00 90.94 201 ILE A O 1
ATOM 1467 N N . ARG A 1 202 ? -13.820 2.133 9.262 1.00 88.88 202 ARG A N 1
ATOM 1468 C CA . ARG A 1 202 ? -14.901 3.039 9.690 1.00 88.88 202 ARG A CA 1
ATOM 1469 C C . ARG A 1 202 ? -15.541 3.756 8.502 1.00 88.88 202 ARG A C 1
ATOM 1471 O O . ARG A 1 202 ? -16.767 3.816 8.408 1.00 88.88 202 ARG A O 1
ATOM 1478 N N . GLU A 1 203 ? -14.721 4.256 7.582 1.00 89.88 203 GLU A N 1
ATOM 1479 C CA . GLU A 1 203 ? -15.168 4.973 6.385 1.00 89.88 203 GLU A CA 1
ATOM 1480 C C . GLU A 1 203 ? -15.634 4.047 5.259 1.00 89.88 203 GLU A C 1
ATOM 1482 O O . GLU A 1 203 ? -16.278 4.507 4.314 1.00 89.88 203 GLU A O 1
ATOM 1487 N N . LYS A 1 204 ? -15.328 2.746 5.355 1.00 91.88 204 LYS A N 1
ATOM 1488 C CA . LYS A 1 204 ? -15.516 1.747 4.291 1.00 91.88 204 LYS A CA 1
ATOM 1489 C C . LYS A 1 204 ? -14.813 2.135 2.991 1.00 91.88 204 LYS A C 1
ATOM 1491 O O . LYS A 1 204 ? -15.336 1.925 1.897 1.00 91.88 204 LYS A O 1
ATOM 1496 N N . LYS A 1 205 ? -13.622 2.717 3.117 1.00 92.56 205 LYS A N 1
ATOM 1497 C CA . LYS A 1 205 ? -12.813 3.196 1.997 1.00 92.56 205 LYS A CA 1
ATOM 1498 C C . LYS A 1 205 ? -11.360 2.830 2.209 1.00 92.56 205 LYS A C 1
ATOM 1500 O O . LYS A 1 205 ? -10.719 3.317 3.134 1.00 92.56 205 LYS A O 1
ATOM 1505 N N . GLN A 1 206 ? -10.830 2.006 1.319 1.00 93.31 206 GLN A N 1
ATOM 1506 C CA . GLN A 1 206 ? -9.423 1.644 1.246 1.00 93.31 206 GLN A CA 1
ATOM 1507 C C . GLN A 1 206 ? -8.933 1.876 -0.176 1.00 93.31 206 GLN A C 1
ATOM 1509 O O . GLN A 1 206 ? -9.624 1.562 -1.141 1.00 93.31 206 GLN A O 1
ATOM 1514 N N . THR A 1 207 ? -7.733 2.430 -0.309 1.00 94.38 207 THR A N 1
ATOM 1515 C CA . THR A 1 207 ? -7.090 2.593 -1.613 1.00 94.38 207 THR A CA 1
ATOM 1516 C C . THR A 1 207 ? -6.032 1.516 -1.784 1.00 94.38 207 THR A C 1
ATOM 1518 O O . THR A 1 207 ? -5.064 1.494 -1.033 1.00 94.38 207 THR A O 1
ATOM 1521 N N . LEU A 1 208 ? -6.208 0.642 -2.774 1.00 94.75 208 LEU A N 1
ATOM 1522 C CA . LEU A 1 208 ? -5.179 -0.298 -3.209 1.00 94.75 208 LEU A CA 1
ATOM 1523 C C . LEU A 1 208 ? -4.298 0.365 -4.267 1.00 94.75 208 LEU A C 1
ATOM 1525 O O . LEU A 1 208 ? -4.813 0.974 -5.211 1.00 94.75 208 LEU A O 1
ATOM 1529 N N . THR A 1 209 ? -2.986 0.187 -4.144 1.00 93.38 209 THR A N 1
ATOM 1530 C CA . THR A 1 209 ? -2.020 0.620 -5.158 1.00 93.38 209 THR A CA 1
ATOM 1531 C C . THR A 1 209 ? -1.561 -0.587 -5.962 1.00 93.38 209 THR A C 1
ATOM 1533 O O . THR A 1 209 ? -1.064 -1.575 -5.416 1.00 93.38 209 THR A O 1
ATOM 1536 N N . LEU A 1 210 ? -1.748 -0.515 -7.277 1.00 94.50 210 LEU A N 1
ATOM 1537 C CA . LEU A 1 210 ? -1.401 -1.567 -8.222 1.00 94.50 210 LEU A CA 1
ATOM 1538 C C . LEU A 1 210 ? -0.335 -1.066 -9.192 1.00 94.50 210 LEU A C 1
ATOM 1540 O O . LEU A 1 210 ? -0.435 0.051 -9.694 1.00 94.50 210 LEU A O 1
ATOM 1544 N N . THR A 1 211 ? 0.616 -1.927 -9.538 1.00 92.88 211 THR A N 1
ATOM 1545 C CA . THR A 1 211 ? 1.529 -1.725 -10.666 1.00 92.88 211 THR A CA 1
ATOM 1546 C C . THR A 1 211 ? 1.222 -2.746 -11.758 1.00 92.88 211 THR A C 1
ATOM 1548 O O . THR A 1 211 ? 1.175 -3.955 -11.508 1.00 92.88 211 THR A O 1
ATOM 1551 N N . VAL A 1 212 ? 1.001 -2.266 -12.978 1.00 93.62 212 VAL A N 1
ATOM 1552 C CA . VAL A 1 212 ? 0.527 -3.043 -14.126 1.00 93.62 212 VAL A CA 1
ATOM 1553 C C . VAL A 1 212 ? 1.269 -2.638 -15.392 1.00 93.62 212 VAL A C 1
ATOM 1555 O O . VAL A 1 212 ? 1.598 -1.474 -15.570 1.00 93.62 212 VAL A O 1
ATOM 1558 N N . ASP A 1 213 ? 1.473 -3.579 -16.312 1.00 92.19 213 ASP A N 1
ATOM 1559 C CA . ASP A 1 213 ? 1.891 -3.242 -17.680 1.00 92.19 213 ASP A CA 1
ATOM 1560 C C . ASP A 1 213 ? 0.906 -2.212 -18.283 1.00 92.19 213 ASP A C 1
ATOM 1562 O O . ASP A 1 213 ? -0.293 -2.522 -18.363 1.00 92.19 213 ASP A O 1
ATOM 1566 N N . PRO A 1 214 ? 1.367 -1.021 -18.724 1.00 90.25 214 PRO A N 1
ATOM 1567 C CA . PRO A 1 214 ? 0.504 0.007 -19.311 1.00 90.25 214 PRO A CA 1
ATOM 1568 C C . PRO A 1 214 ? -0.361 -0.522 -20.460 1.00 90.25 214 PRO A C 1
ATOM 1570 O O . PRO A 1 214 ? -1.521 -0.128 -20.602 1.00 90.25 214 PRO A O 1
ATOM 1573 N N . LYS A 1 215 ? 0.142 -1.506 -21.225 1.00 88.25 215 LYS A N 1
ATOM 1574 C CA . LYS A 1 215 ? -0.592 -2.156 -22.325 1.00 88.25 215 LYS A CA 1
ATOM 1575 C C . LYS A 1 215 ? -1.856 -2.890 -21.839 1.00 88.25 215 LYS A C 1
ATOM 1577 O O . LYS A 1 215 ? -2.751 -3.152 -22.639 1.00 88.25 215 LYS A O 1
ATOM 1582 N N . ARG A 1 216 ? -1.952 -3.226 -20.545 1.00 90.88 216 ARG A N 1
ATOM 1583 C CA . ARG A 1 216 ? -3.096 -3.918 -19.914 1.00 90.88 216 ARG A CA 1
ATOM 1584 C C . ARG A 1 216 ? -3.901 -3.050 -18.954 1.00 90.88 216 ARG A C 1
ATOM 1586 O O . ARG A 1 216 ? -4.997 -3.459 -18.571 1.00 90.88 216 ARG A O 1
ATOM 1593 N N . ALA A 1 217 ? -3.388 -1.881 -18.573 1.00 90.62 217 ALA A N 1
ATOM 1594 C CA . ALA A 1 217 ? -3.974 -1.036 -17.536 1.00 90.62 217 ALA A CA 1
ATOM 1595 C C . ALA A 1 217 ? -5.463 -0.742 -17.778 1.00 90.62 217 ALA A C 1
ATOM 1597 O O . ALA A 1 217 ? -6.268 -0.883 -16.862 1.00 90.62 217 ALA A O 1
ATOM 1598 N N . SER A 1 218 ? -5.848 -0.425 -19.023 1.00 90.50 218 SER A N 1
ATOM 1599 C CA . SER A 1 218 ? -7.254 -0.167 -19.375 1.00 90.50 218 SER A CA 1
ATOM 1600 C C . SER A 1 218 ? -8.147 -1.384 -19.128 1.00 90.50 218 SER A C 1
ATOM 1602 O O . SER A 1 218 ? -9.162 -1.264 -18.453 1.00 90.50 218 SER A O 1
ATOM 1604 N N . ALA A 1 219 ? -7.757 -2.562 -19.625 1.00 94.19 219 ALA A N 1
ATOM 1605 C CA . ALA A 1 219 ? -8.564 -3.776 -19.502 1.00 94.19 219 ALA A CA 1
ATOM 1606 C C . ALA A 1 219 ? -8.704 -4.230 -18.040 1.00 94.19 219 ALA A C 1
ATOM 1608 O O . ALA A 1 219 ? -9.782 -4.639 -17.614 1.00 94.19 219 ALA A O 1
ATOM 1609 N N . ILE A 1 220 ? -7.627 -4.115 -17.256 1.00 95.69 220 ILE A N 1
ATOM 1610 C CA . ILE A 1 220 ? -7.648 -4.398 -15.816 1.00 95.69 220 ILE A CA 1
ATOM 1611 C C . ILE A 1 220 ? -8.535 -3.383 -15.091 1.00 95.69 220 ILE A C 1
ATOM 1613 O O . ILE A 1 220 ? -9.339 -3.766 -14.245 1.00 95.69 220 ILE A O 1
ATOM 1617 N N . GLY A 1 221 ? -8.428 -2.099 -15.436 1.00 94.88 221 GLY A N 1
ATOM 1618 C CA . GLY A 1 221 ? -9.267 -1.058 -14.857 1.00 94.88 221 GLY A CA 1
ATOM 1619 C C . GLY A 1 221 ? -10.752 -1.280 -15.136 1.00 94.88 221 GLY A C 1
ATOM 1620 O O . GLY A 1 221 ? -11.571 -1.123 -14.233 1.00 94.88 221 GLY A O 1
ATOM 1621 N N . ASP A 1 222 ? -11.100 -1.704 -16.349 1.00 96.19 222 ASP A N 1
ATOM 1622 C CA . ASP A 1 222 ? -12.480 -2.019 -16.717 1.00 96.19 222 ASP A CA 1
ATOM 1623 C C . ASP A 1 222 ? -12.996 -3.263 -15.988 1.00 96.19 222 ASP A C 1
ATOM 1625 O O . ASP A 1 222 ? -14.107 -3.227 -15.465 1.00 96.19 222 ASP A O 1
ATOM 1629 N N . LEU A 1 223 ? -12.180 -4.317 -15.852 1.00 96.69 223 LEU A N 1
ATOM 1630 C CA . LEU A 1 223 ? -12.505 -5.483 -15.022 1.00 96.69 223 LEU A CA 1
ATOM 1631 C C . LEU A 1 223 ? -12.812 -5.069 -13.577 1.00 96.69 223 LEU A C 1
ATOM 1633 O O . LEU A 1 223 ? -13.851 -5.441 -13.034 1.00 96.69 223 LEU A O 1
ATOM 1637 N N . LEU A 1 224 ? -11.926 -4.291 -12.956 1.00 97.44 224 LEU A N 1
ATOM 1638 C CA . LEU A 1 224 ? -12.046 -3.894 -11.554 1.00 97.44 224 LEU A CA 1
ATOM 1639 C C . LEU A 1 224 ? -13.308 -3.069 -11.284 1.00 97.44 224 LEU A C 1
ATOM 1641 O O . LEU A 1 224 ? -13.976 -3.305 -10.283 1.00 97.44 224 LEU A O 1
ATOM 1645 N N . LYS A 1 225 ? -13.692 -2.172 -12.199 1.00 96.75 225 LYS A N 1
ATOM 1646 C CA . LYS A 1 225 ? -14.931 -1.377 -12.089 1.00 96.75 225 LYS A CA 1
ATOM 1647 C C . LYS A 1 225 ? -16.208 -2.225 -12.068 1.00 96.75 225 LYS A C 1
ATOM 1649 O O . LYS A 1 225 ? -17.248 -1.725 -11.655 1.00 96.75 225 LYS A O 1
ATOM 1654 N N . THR A 1 226 ? -16.158 -3.479 -12.524 1.00 97.25 226 THR A N 1
ATOM 1655 C CA . THR A 1 226 ? -17.319 -4.387 -12.470 1.00 97.25 226 THR A CA 1
ATOM 1656 C C . THR A 1 226 ? -17.481 -5.092 -11.125 1.00 97.25 226 THR A C 1
ATOM 1658 O O . THR A 1 226 ? -18.514 -5.721 -10.887 1.00 97.25 226 THR A O 1
ATOM 1661 N N . LEU A 1 227 ? -16.475 -5.024 -10.249 1.00 97.94 227 LEU A N 1
ATOM 1662 C CA . LEU A 1 227 ? -16.471 -5.773 -9.000 1.00 97.94 227 LEU A CA 1
ATOM 1663 C C . LEU A 1 227 ? -17.287 -5.057 -7.912 1.00 97.94 227 LEU A C 1
ATOM 1665 O O . LEU A 1 227 ? -17.192 -3.836 -7.769 1.00 97.94 227 LEU A O 1
ATOM 1669 N N . PRO A 1 228 ? -18.055 -5.803 -7.095 1.00 96.12 228 PRO A N 1
ATOM 1670 C CA . PRO A 1 228 ? -18.725 -5.247 -5.926 1.00 96.12 228 PRO A CA 1
ATOM 1671 C C . PRO A 1 228 ? -17.745 -4.545 -4.984 1.00 96.12 228 PRO A C 1
ATOM 1673 O O . PRO A 1 228 ? -16.627 -5.013 -4.775 1.00 96.12 228 PRO A O 1
ATOM 1676 N N . GLY A 1 229 ? -18.179 -3.427 -4.404 1.00 95.12 229 GLY A N 1
ATOM 1677 C CA . GLY A 1 229 ? -17.390 -2.662 -3.440 1.00 95.12 229 GLY A CA 1
ATOM 1678 C C . GLY A 1 229 ? -16.293 -1.784 -4.041 1.00 95.12 229 GLY A C 1
ATOM 1679 O O . GLY A 1 229 ? -15.735 -0.985 -3.300 1.00 95.12 229 GLY A O 1
ATOM 1680 N N . VAL A 1 230 ? -15.990 -1.873 -5.343 1.00 97.62 230 VAL A N 1
ATOM 1681 C CA . VAL A 1 230 ? -15.056 -0.946 -6.005 1.00 97.62 230 VAL A CA 1
ATOM 1682 C C . VAL A 1 230 ? -15.771 0.374 -6.289 1.00 97.62 230 VAL A C 1
ATOM 1684 O O . VAL A 1 230 ? -16.718 0.424 -7.071 1.00 97.62 230 VAL A O 1
ATOM 1687 N N . ALA A 1 231 ? -15.315 1.447 -5.646 1.00 95.50 231 ALA A N 1
ATOM 1688 C CA . ALA A 1 231 ? -15.868 2.789 -5.796 1.00 95.50 231 ALA A CA 1
ATOM 1689 C C . ALA A 1 231 ? -15.259 3.526 -6.995 1.00 95.50 231 ALA A C 1
ATOM 1691 O O . ALA A 1 231 ? -15.970 4.199 -7.742 1.00 95.50 231 ALA A O 1
ATOM 1692 N N . SER A 1 232 ? -13.944 3.399 -7.203 1.00 94.38 232 SER A N 1
ATOM 1693 C CA . SER A 1 232 ? -13.270 4.019 -8.344 1.00 94.38 232 SER A CA 1
ATOM 1694 C C . SER A 1 232 ? -11.980 3.298 -8.732 1.00 94.38 232 SER A C 1
ATOM 1696 O O . SER A 1 232 ? -11.337 2.636 -7.919 1.00 94.38 232 SER A O 1
ATOM 1698 N N . VAL A 1 233 ? -11.596 3.447 -10.002 1.00 94.62 233 VAL A N 1
ATOM 1699 C CA . VAL A 1 233 ? -10.284 3.046 -10.520 1.00 94.62 233 VAL A CA 1
ATOM 1700 C C . VAL A 1 233 ? -9.726 4.210 -11.318 1.00 94.62 233 VAL A C 1
ATOM 1702 O O . VAL A 1 233 ? -10.362 4.664 -12.275 1.00 94.62 233 VAL A O 1
ATOM 1705 N N . ARG A 1 234 ? -8.545 4.684 -10.932 1.00 90.88 234 ARG A N 1
ATOM 1706 C CA . ARG A 1 234 ? -7.890 5.856 -11.518 1.00 90.88 234 ARG A CA 1
ATOM 1707 C C . ARG A 1 234 ? -6.393 5.605 -11.725 1.00 90.88 234 ARG A C 1
ATOM 1709 O O . ARG A 1 234 ? -5.844 4.720 -11.067 1.00 90.88 234 ARG A O 1
ATOM 1716 N N . PRO A 1 235 ? -5.723 6.356 -12.616 1.00 88.75 235 PRO A N 1
ATOM 1717 C CA . PRO A 1 235 ? -4.266 6.361 -12.665 1.00 88.75 235 PRO A CA 1
ATOM 1718 C C . PRO A 1 235 ? -3.681 6.663 -11.280 1.00 88.75 235 PRO A C 1
ATOM 1720 O O . PRO A 1 235 ? -4.208 7.500 -10.544 1.00 88.75 235 PRO A O 1
ATOM 1723 N N . GLY A 1 236 ? -2.650 5.914 -10.904 1.00 85.44 236 GLY A N 1
ATOM 1724 C CA . GLY A 1 236 ? -2.053 5.960 -9.575 1.00 85.44 236 GLY A CA 1
ATOM 1725 C C . GLY A 1 236 ? -0.759 6.762 -9.523 1.00 85.44 236 GLY A C 1
ATOM 1726 O O . GLY A 1 236 ? -0.131 7.060 -10.540 1.00 85.44 236 GLY A O 1
ATOM 1727 N N . LEU A 1 237 ? -0.339 7.053 -8.296 1.00 82.44 237 LEU A N 1
ATOM 1728 C CA . LEU A 1 237 ? 1.041 7.422 -8.012 1.00 82.44 237 LEU A CA 1
ATOM 1729 C C . LEU A 1 237 ? 1.911 6.166 -8.100 1.00 82.44 237 LEU A C 1
ATOM 1731 O O . LEU A 1 237 ? 1.466 5.067 -7.762 1.00 82.44 237 LEU A O 1
ATOM 1735 N N . GLY A 1 238 ? 3.146 6.325 -8.554 1.00 78.31 238 GLY A N 1
ATOM 1736 C CA . GLY A 1 238 ? 4.072 5.213 -8.721 1.00 78.31 238 GLY A CA 1
ATOM 1737 C C . GLY A 1 238 ? 5.518 5.678 -8.770 1.00 78.31 238 GLY A C 1
ATOM 1738 O O . GLY A 1 238 ? 5.829 6.848 -8.568 1.00 78.31 238 GLY A O 1
ATOM 1739 N N . ASN A 1 239 ? 6.411 4.733 -9.034 1.00 77.00 239 ASN A N 1
ATOM 1740 C CA . ASN A 1 239 ? 7.860 4.922 -9.013 1.00 77.00 239 ASN A CA 1
ATOM 1741 C C . ASN A 1 239 ? 8.429 5.555 -10.294 1.00 77.00 239 ASN A C 1
ATOM 1743 O O . ASN A 1 239 ? 9.624 5.842 -10.345 1.00 77.00 239 ASN A O 1
ATOM 1747 N N . LEU A 1 240 ? 7.610 5.733 -11.333 1.00 86.75 240 LEU A N 1
ATOM 1748 C CA . LEU A 1 240 ? 8.014 6.355 -12.592 1.00 86.75 240 LEU A CA 1
ATOM 1749 C C . LEU A 1 240 ? 7.355 7.724 -12.721 1.00 86.75 240 LEU A C 1
ATOM 1751 O O . LEU A 1 240 ? 6.128 7.820 -12.695 1.00 86.75 240 LEU A O 1
ATOM 1755 N N . THR A 1 241 ? 8.169 8.760 -12.898 1.00 83.75 241 THR A N 1
ATOM 1756 C CA . THR A 1 241 ? 7.727 10.152 -13.035 1.00 83.75 241 THR A CA 1
ATOM 1757 C C . THR A 1 241 ? 8.185 10.721 -14.373 1.00 83.75 241 THR A C 1
ATOM 1759 O O . THR A 1 241 ? 9.170 10.256 -14.954 1.00 83.75 241 THR A O 1
ATOM 1762 N N . ARG A 1 242 ? 7.494 11.754 -14.876 1.00 84.56 242 ARG A N 1
ATOM 1763 C CA . ARG A 1 242 ? 7.900 12.427 -16.125 1.00 84.56 242 ARG A CA 1
ATOM 1764 C C . ARG A 1 242 ? 9.283 13.067 -16.007 1.00 84.56 242 ARG A C 1
ATOM 1766 O O . ARG A 1 242 ? 10.028 13.070 -16.979 1.00 84.56 242 ARG A O 1
ATOM 1773 N N . SER A 1 243 ? 9.654 13.532 -14.813 1.00 84.25 243 SER A N 1
ATOM 1774 C CA . SER A 1 243 ? 10.971 14.115 -14.532 1.00 84.25 243 SER A CA 1
ATOM 1775 C C . SER A 1 243 ? 12.126 13.145 -14.818 1.00 84.25 243 SER A C 1
ATOM 1777 O O . SER A 1 243 ? 13.214 13.585 -15.172 1.00 84.25 243 SER A O 1
ATOM 1779 N N . ASN A 1 244 ? 11.877 11.833 -14.735 1.00 88.44 244 ASN A N 1
ATOM 1780 C CA . ASN A 1 244 ? 12.845 10.786 -15.064 1.00 88.44 244 ASN A CA 1
ATOM 1781 C C . ASN A 1 244 ? 12.532 10.105 -16.405 1.00 88.44 244 ASN A C 1
ATOM 1783 O O . ASN A 1 244 ? 12.695 8.892 -16.548 1.00 88.44 244 ASN A O 1
ATOM 1787 N N . ALA A 1 245 ? 12.052 10.866 -17.390 1.00 91.31 245 ALA A N 1
ATOM 1788 C CA . ALA A 1 245 ? 11.661 10.329 -18.684 1.00 91.31 245 ALA A CA 1
ATOM 1789 C C . ALA A 1 245 ? 12.315 11.054 -19.865 1.00 91.31 245 ALA A C 1
ATOM 1791 O O . ALA A 1 245 ? 12.607 12.250 -19.818 1.00 91.31 245 ALA A O 1
ATOM 1792 N N . VAL A 1 246 ? 12.503 10.311 -20.956 1.00 93.12 246 VAL A N 1
ATOM 1793 C CA . VAL A 1 246 ? 12.969 10.830 -22.245 1.00 93.12 246 VAL A CA 1
ATOM 1794 C C . VAL A 1 246 ? 11.947 10.480 -23.316 1.00 93.12 246 VAL A C 1
ATOM 1796 O O . VAL A 1 246 ? 11.687 9.303 -23.571 1.00 93.12 246 VAL A O 1
ATOM 1799 N N . ARG A 1 247 ? 11.397 11.497 -23.977 1.00 93.00 247 ARG A N 1
ATOM 1800 C CA . ARG A 1 247 ? 10.553 11.349 -25.162 1.00 93.00 247 ARG A CA 1
ATOM 1801 C C . ARG A 1 247 ? 11.419 11.369 -26.412 1.00 93.00 247 ARG A C 1
ATOM 1803 O O . ARG A 1 247 ? 12.227 12.270 -26.596 1.00 93.00 247 ARG A O 1
ATOM 1810 N N . PHE A 1 248 ? 11.252 10.408 -27.305 1.00 91.31 248 PHE A N 1
ATOM 1811 C CA . PHE A 1 248 ? 12.045 10.323 -28.528 1.00 91.31 248 PHE A CA 1
ATOM 1812 C C . PHE A 1 248 ? 11.229 9.725 -29.668 1.00 91.31 248 PHE A C 1
ATOM 1814 O O . PHE A 1 248 ? 10.226 9.039 -29.462 1.00 91.31 248 PHE A O 1
ATOM 1821 N N . LYS A 1 249 ? 11.662 9.981 -30.900 1.00 87.56 249 LYS A N 1
ATOM 1822 C CA . LYS A 1 249 ? 11.099 9.293 -32.060 1.00 87.56 249 LYS A CA 1
ATOM 1823 C C . LYS A 1 249 ? 11.743 7.916 -32.173 1.00 87.56 249 LYS A C 1
ATOM 1825 O O . LYS A 1 249 ? 12.965 7.832 -32.034 1.00 87.56 249 LYS A O 1
ATOM 1830 N N . PRO A 1 250 ? 10.970 6.852 -32.443 1.00 76.62 250 PRO A N 1
ATOM 1831 C CA . PRO A 1 250 ? 11.564 5.549 -32.696 1.00 76.62 250 PRO A CA 1
ATOM 1832 C C . PRO A 1 250 ? 12.592 5.666 -33.836 1.00 76.62 250 PRO A C 1
ATOM 1834 O O . PRO A 1 250 ? 12.369 6.442 -34.774 1.00 76.62 250 PRO A O 1
ATOM 1837 N N . PRO A 1 251 ? 13.721 4.936 -33.771 1.00 68.75 251 PRO A N 1
ATOM 1838 C CA . PRO A 1 251 ? 14.673 4.890 -34.871 1.00 68.75 251 PRO A CA 1
ATOM 1839 C C . PRO A 1 251 ? 13.939 4.531 -36.165 1.00 68.75 251 PRO A C 1
ATOM 1841 O O . PRO A 1 251 ? 13.086 3.644 -36.166 1.00 68.75 251 PRO A O 1
ATOM 1844 N N . ALA A 1 252 ? 14.245 5.229 -37.260 1.00 61.62 252 ALA A N 1
ATOM 1845 C CA . ALA A 1 252 ? 13.698 4.898 -38.568 1.00 61.62 252 ALA A CA 1
ATOM 1846 C C . ALA A 1 252 ? 14.300 3.566 -39.036 1.00 61.62 252 ALA A C 1
ATOM 1848 O O . ALA A 1 252 ? 15.280 3.543 -39.777 1.00 61.62 252 ALA A O 1
ATOM 1849 N N . GLU A 1 253 ? 13.750 2.446 -38.580 1.00 51.38 253 GLU A N 1
ATOM 1850 C CA . GLU A 1 253 ? 14.058 1.162 -39.188 1.00 51.38 253 GLU A CA 1
ATOM 1851 C C . GLU A 1 253 ? 13.401 1.124 -40.564 1.00 51.38 253 GLU A C 1
ATOM 1853 O O . GLU A 1 253 ? 12.198 1.348 -40.727 1.00 51.38 253 GLU A O 1
ATOM 1858 N N . ALA A 1 254 ? 14.235 0.925 -41.581 1.00 36.78 254 ALA A N 1
ATOM 1859 C CA . ALA A 1 254 ? 13.846 0.946 -42.975 1.00 36.78 254 ALA A CA 1
ATOM 1860 C C . ALA A 1 254 ? 12.624 0.040 -43.234 1.00 36.78 254 ALA A C 1
ATOM 1862 O O . ALA A 1 254 ? 12.714 -1.184 -43.220 1.00 36.78 254 ALA A O 1
ATOM 1863 N N . GLY A 1 255 ? 11.477 0.659 -43.529 1.00 42.19 255 GLY A N 1
ATOM 1864 C CA . GLY A 1 255 ? 10.424 0.040 -44.333 1.00 42.19 255 GLY A CA 1
ATOM 1865 C C . GLY A 1 255 ? 9.374 -0.829 -43.635 1.00 42.19 255 GLY A C 1
ATOM 1866 O O . GLY A 1 255 ? 8.716 -1.596 -44.336 1.00 42.19 255 GLY A O 1
ATOM 1867 N N . LYS A 1 256 ? 9.128 -0.715 -42.321 1.00 45.62 256 LYS A N 1
ATOM 1868 C CA . LYS A 1 256 ? 7.936 -1.343 -41.707 1.00 45.62 256 LYS A CA 1
ATOM 1869 C C . LYS A 1 256 ? 7.044 -0.328 -40.980 1.00 45.62 256 LYS A C 1
ATOM 1871 O O . LYS A 1 256 ? 7.476 0.232 -39.980 1.00 45.62 256 LYS A O 1
ATOM 1876 N N . PRO A 1 257 ? 5.763 -0.173 -41.370 1.00 44.16 257 PRO A N 1
ATOM 1877 C CA . PRO A 1 257 ? 4.790 0.625 -40.619 1.00 44.16 257 PRO A CA 1
ATOM 1878 C C . PRO A 1 257 ? 4.318 -0.034 -39.300 1.00 44.16 257 PRO A C 1
ATOM 1880 O O . PRO A 1 257 ? 3.370 0.445 -38.687 1.00 44.16 257 PRO A O 1
ATOM 1883 N N . ALA A 1 258 ? 4.946 -1.134 -38.856 1.00 53.44 258 ALA A N 1
ATOM 1884 C CA . ALA A 1 258 ? 4.483 -1.940 -37.719 1.00 53.44 258 ALA A CA 1
ATOM 1885 C C . ALA A 1 258 ? 5.588 -2.707 -36.949 1.00 53.44 258 ALA A C 1
ATOM 1887 O O . ALA A 1 258 ? 5.271 -3.665 -36.253 1.00 53.44 258 ALA A O 1
ATOM 1888 N N . GLY A 1 259 ? 6.874 -2.351 -37.071 1.00 57.88 259 GLY A N 1
ATOM 1889 C CA . GLY A 1 259 ? 7.970 -3.202 -36.577 1.00 57.88 259 GLY A CA 1
ATOM 1890 C C . GLY A 1 259 ? 9.010 -2.484 -35.728 1.00 57.88 259 GLY A C 1
ATOM 1891 O O . GLY A 1 259 ? 10.149 -2.407 -36.158 1.00 57.88 259 GLY A O 1
ATOM 1892 N N . LEU A 1 260 ? 8.635 -1.962 -34.555 1.00 73.19 260 LEU A N 1
ATOM 1893 C CA . LEU A 1 260 ? 9.636 -1.610 -33.543 1.00 73.19 260 LEU A CA 1
ATOM 1894 C C . LEU A 1 260 ? 10.191 -2.913 -32.958 1.00 73.19 260 LEU A C 1
ATOM 1896 O O . LEU A 1 260 ? 9.439 -3.649 -32.318 1.00 73.19 260 LEU A O 1
ATOM 1900 N N . ASP A 1 261 ? 11.477 -3.183 -33.165 1.00 83.25 261 ASP A N 1
ATOM 1901 C CA . ASP A 1 261 ? 12.185 -4.236 -32.440 1.00 83.25 261 ASP A CA 1
ATOM 1902 C C . ASP A 1 261 ? 12.447 -3.757 -30.997 1.00 83.25 261 ASP A C 1
ATOM 1904 O O . ASP A 1 261 ? 13.390 -3.011 -30.716 1.00 83.25 261 ASP A O 1
ATOM 1908 N N . GLU A 1 262 ? 11.528 -4.108 -30.088 1.00 84.06 262 GLU A N 1
ATOM 1909 C CA . GLU A 1 262 ? 11.587 -3.710 -28.673 1.00 84.06 262 GLU A CA 1
ATOM 1910 C C . GLU A 1 262 ? 12.855 -4.270 -28.004 1.00 84.06 262 GLU A C 1
ATOM 1912 O O . GLU A 1 262 ? 13.482 -3.564 -27.216 1.00 84.06 262 GLU A O 1
ATOM 1917 N N . ASP A 1 263 ? 13.298 -5.472 -28.386 1.00 85.44 263 ASP A N 1
ATOM 1918 C CA . ASP A 1 263 ? 14.485 -6.119 -27.822 1.00 85.44 263 ASP A CA 1
ATOM 1919 C C . ASP A 1 263 ? 15.771 -5.408 -28.265 1.00 85.44 263 ASP A C 1
ATOM 1921 O O . ASP A 1 263 ? 16.640 -5.114 -27.437 1.00 85.44 263 ASP A O 1
ATOM 1925 N N . ALA A 1 264 ? 15.886 -5.059 -29.551 1.00 87.94 264 ALA A N 1
ATOM 1926 C CA . ALA A 1 264 ? 17.022 -4.291 -30.061 1.00 87.94 264 ALA A CA 1
ATOM 1927 C C . ALA A 1 264 ? 17.087 -2.886 -29.441 1.00 87.94 264 ALA A C 1
ATOM 1929 O O . ALA A 1 264 ? 18.168 -2.405 -29.075 1.00 87.94 264 ALA A O 1
ATOM 1930 N N . LEU A 1 265 ? 15.933 -2.230 -29.271 1.00 89.19 265 LEU A N 1
ATOM 1931 C CA . LEU A 1 265 ? 15.854 -0.942 -28.589 1.00 89.19 265 LEU A CA 1
ATOM 1932 C C . LEU A 1 265 ? 16.296 -1.067 -27.126 1.00 89.19 265 LEU A C 1
ATOM 1934 O O . LEU A 1 265 ? 17.137 -0.287 -26.682 1.00 89.19 265 LEU A O 1
ATOM 1938 N N . VAL A 1 266 ? 15.789 -2.052 -26.384 1.00 91.50 266 VAL A N 1
ATOM 1939 C CA . VAL A 1 266 ? 16.172 -2.290 -24.984 1.00 91.50 266 VAL A CA 1
ATOM 1940 C C . VAL A 1 266 ? 17.658 -2.606 -24.860 1.00 91.50 266 VAL A C 1
ATOM 1942 O O . VAL A 1 266 ? 18.309 -2.080 -23.959 1.00 91.50 266 VAL A O 1
ATOM 1945 N N . ALA A 1 267 ? 18.229 -3.392 -25.777 1.00 91.81 267 ALA A N 1
ATOM 1946 C CA . ALA A 1 267 ? 19.661 -3.666 -25.797 1.00 91.81 267 ALA A CA 1
ATOM 1947 C C . ALA A 1 267 ? 20.479 -2.373 -25.934 1.00 91.81 267 ALA A C 1
ATOM 1949 O O . ALA A 1 267 ? 21.390 -2.143 -25.138 1.00 91.81 267 ALA A O 1
ATOM 1950 N N . ARG A 1 268 ? 20.095 -1.489 -26.867 1.00 93.19 268 ARG A N 1
ATOM 1951 C CA . ARG A 1 268 ? 20.728 -0.173 -27.045 1.00 93.19 268 ARG A CA 1
ATOM 1952 C C . ARG A 1 268 ? 20.587 0.707 -25.804 1.00 93.19 268 ARG A C 1
ATOM 1954 O O . ARG A 1 268 ? 21.552 1.357 -25.410 1.00 93.19 268 ARG A O 1
ATOM 1961 N N . LEU A 1 269 ? 19.404 0.750 -25.189 1.00 94.19 269 LEU A N 1
ATOM 1962 C CA . LEU A 1 269 ? 19.175 1.516 -23.959 1.00 94.19 269 LEU A CA 1
ATOM 1963 C C . LEU A 1 269 ? 20.060 0.993 -22.827 1.00 94.19 269 LEU A C 1
ATOM 1965 O O . LEU A 1 269 ? 20.709 1.782 -22.146 1.00 94.19 269 LEU A O 1
ATOM 1969 N N . ALA A 1 270 ? 20.148 -0.327 -22.669 1.00 95.00 270 ALA A N 1
ATOM 1970 C CA . ALA A 1 270 ? 20.988 -0.950 -21.658 1.00 95.00 270 ALA A CA 1
ATOM 1971 C C . ALA A 1 270 ? 22.476 -0.637 -21.862 1.00 95.00 270 ALA A C 1
ATOM 1973 O O . ALA A 1 270 ? 23.181 -0.414 -20.882 1.00 95.00 270 ALA A O 1
ATOM 1974 N N . ASP A 1 271 ? 22.953 -0.548 -23.103 1.00 95.12 271 ASP A N 1
ATOM 1975 C CA . ASP A 1 271 ? 24.344 -0.179 -23.389 1.00 95.12 271 ASP A CA 1
ATOM 1976 C C . ASP A 1 271 ? 24.634 1.295 -23.047 1.00 95.12 271 ASP A C 1
ATOM 1978 O O . ASP A 1 271 ? 25.693 1.611 -22.497 1.00 95.12 271 ASP A O 1
ATOM 1982 N N . VAL A 1 272 ? 23.678 2.203 -23.290 1.00 95.25 272 VAL A N 1
ATOM 1983 C CA . VAL A 1 272 ? 23.784 3.616 -22.875 1.00 95.25 272 VAL A CA 1
ATOM 1984 C C . VAL A 1 272 ? 23.802 3.732 -21.351 1.00 95.25 272 VAL A C 1
ATOM 1986 O O . VAL A 1 272 ? 24.657 4.425 -20.798 1.00 95.25 272 VAL A O 1
ATOM 1989 N N . VAL A 1 273 ? 22.897 3.026 -20.667 1.00 94.56 273 VAL A N 1
ATOM 1990 C CA . VAL A 1 273 ? 22.833 2.992 -19.199 1.00 94.56 273 VAL A CA 1
ATOM 1991 C C . VAL A 1 273 ? 24.131 2.422 -18.620 1.00 94.56 273 VAL A C 1
ATOM 1993 O O . VAL A 1 273 ? 24.726 3.040 -17.742 1.00 94.56 273 VAL A O 1
ATOM 1996 N N . GLY A 1 274 ? 24.625 1.299 -19.149 1.00 93.31 274 GLY A N 1
ATOM 1997 C CA . GLY A 1 274 ? 25.878 0.677 -18.709 1.00 93.31 274 GLY A CA 1
ATOM 1998 C C . GLY A 1 274 ? 27.086 1.594 -18.893 1.00 93.31 274 GLY A C 1
ATOM 1999 O O . GLY A 1 274 ? 27.901 1.729 -17.981 1.00 93.31 274 GLY A O 1
ATOM 2000 N N . THR A 1 275 ? 27.152 2.305 -20.023 1.00 94.31 275 THR A N 1
ATOM 2001 C CA . THR A 1 275 ? 28.183 3.325 -20.273 1.00 94.31 275 THR A CA 1
ATOM 2002 C C . THR A 1 275 ? 28.104 4.461 -19.254 1.00 94.31 275 THR A C 1
ATOM 2004 O O . THR A 1 275 ? 29.120 4.834 -18.672 1.00 94.31 275 THR A O 1
ATOM 2007 N N . SER A 1 276 ? 26.899 4.978 -18.990 1.00 92.50 276 SER A N 1
ATOM 2008 C CA . SER A 1 276 ? 26.680 6.040 -18.000 1.00 92.50 276 SER A CA 1
ATOM 2009 C C . SER A 1 276 ? 27.059 5.608 -16.583 1.00 92.50 276 SER A C 1
ATOM 2011 O O . SER A 1 276 ? 27.542 6.423 -15.804 1.00 92.50 276 SER A O 1
ATOM 2013 N N . LEU A 1 277 ? 26.844 4.335 -16.247 1.00 90.44 277 LEU A N 1
ATOM 2014 C CA . LEU A 1 277 ? 27.187 3.746 -14.953 1.00 90.44 277 LEU A CA 1
ATOM 2015 C C . LEU A 1 277 ? 28.644 3.267 -14.867 1.00 90.44 277 LEU A C 1
ATOM 2017 O O . LEU A 1 277 ? 29.059 2.792 -13.805 1.00 90.44 277 LEU A O 1
ATOM 2021 N N . GLN A 1 278 ? 29.399 3.324 -15.971 1.00 91.75 278 GLN A N 1
ATOM 2022 C CA . GLN A 1 278 ? 30.726 2.712 -16.105 1.00 91.75 278 GLN A CA 1
ATOM 2023 C C . GLN A 1 278 ? 30.733 1.251 -15.619 1.00 91.75 278 GLN A C 1
ATOM 2025 O O . GLN A 1 278 ? 31.616 0.815 -14.886 1.00 91.75 278 GLN A O 1
ATOM 2030 N N . SER A 1 279 ? 29.679 0.510 -15.959 1.00 91.94 279 SER A N 1
ATOM 2031 C CA . SER A 1 279 ? 29.422 -0.833 -15.438 1.00 91.94 279 SER A CA 1
ATOM 2032 C C . SER A 1 279 ? 29.079 -1.794 -16.569 1.00 91.94 279 SER A C 1
ATOM 2034 O O . SER A 1 279 ? 28.388 -1.434 -17.524 1.00 91.94 279 SER A O 1
ATOM 2036 N N . ALA A 1 280 ? 29.533 -3.042 -16.456 1.00 91.50 280 ALA A N 1
ATOM 2037 C CA . ALA A 1 280 ? 29.237 -4.068 -17.446 1.00 91.50 280 ALA A CA 1
ATOM 2038 C C . ALA A 1 280 ? 27.790 -4.552 -17.294 1.00 91.50 280 ALA A C 1
ATOM 2040 O O . ALA A 1 280 ? 27.340 -4.858 -16.188 1.00 91.50 280 ALA A O 1
ATOM 2041 N N . LYS A 1 281 ? 27.060 -4.648 -18.410 1.00 92.75 281 LYS A N 1
ATOM 2042 C CA . LYS A 1 281 ? 25.717 -5.239 -18.444 1.00 92.75 281 LYS A CA 1
ATOM 2043 C C . LYS A 1 281 ? 25.804 -6.736 -18.151 1.00 92.75 281 LYS A C 1
ATOM 2045 O O . LYS A 1 281 ? 26.525 -7.459 -18.832 1.00 92.75 281 LYS A O 1
ATOM 2050 N N . VAL A 1 282 ? 25.028 -7.188 -17.173 1.00 92.69 282 VAL A N 1
ATOM 2051 C CA . VAL A 1 282 ? 24.876 -8.601 -16.807 1.00 92.69 282 VAL A CA 1
ATOM 2052 C C . VAL A 1 282 ? 23.634 -9.186 -17.469 1.00 92.69 282 VAL A C 1
ATOM 2054 O O . VAL A 1 282 ? 23.706 -10.242 -18.091 1.00 92.69 282 VAL A O 1
ATOM 2057 N N . SER A 1 283 ? 22.493 -8.503 -17.360 1.00 92.25 283 SER A N 1
ATOM 2058 C CA . SER A 1 283 ? 21.225 -8.974 -17.919 1.00 92.25 283 SER A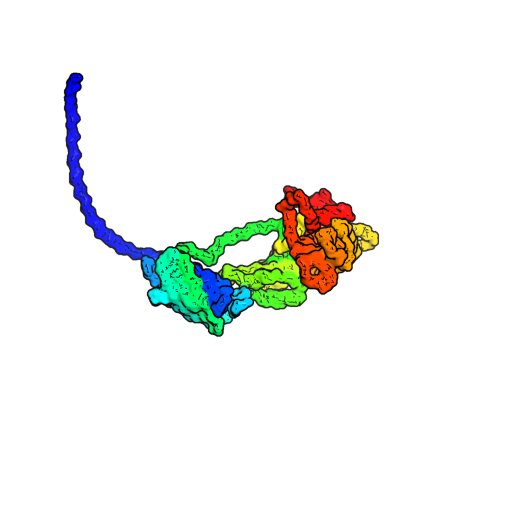 CA 1
ATOM 2059 C C . SER A 1 283 ? 20.257 -7.828 -18.214 1.00 92.25 283 SER A C 1
ATOM 2061 O O . SER A 1 283 ? 20.402 -6.714 -17.707 1.00 92.25 283 SER A O 1
ATOM 2063 N N . ALA A 1 284 ? 19.271 -8.123 -19.060 1.00 94.25 284 ALA A N 1
ATOM 2064 C CA . ALA A 1 284 ? 18.118 -7.280 -19.342 1.00 94.25 284 ALA A CA 1
ATOM 2065 C C . ALA A 1 284 ? 16.895 -8.196 -19.468 1.00 94.25 284 ALA A C 1
ATOM 2067 O O . ALA A 1 284 ? 16.831 -9.006 -20.391 1.00 94.25 284 ALA A O 1
ATOM 2068 N N . THR A 1 285 ? 15.953 -8.101 -18.530 1.00 94.56 285 THR A N 1
ATOM 2069 C CA . THR A 1 285 ? 14.808 -9.020 -18.453 1.00 94.56 285 THR A CA 1
ATOM 2070 C C . THR A 1 285 ? 13.513 -8.241 -18.301 1.00 94.56 285 THR A C 1
ATOM 2072 O O . THR A 1 285 ? 13.411 -7.374 -17.435 1.00 94.56 285 THR A O 1
ATOM 2075 N N . ARG A 1 286 ? 12.504 -8.569 -19.111 1.00 93.31 286 ARG A N 1
ATOM 2076 C CA . ARG A 1 286 ? 11.174 -7.959 -19.013 1.00 93.31 286 ARG A CA 1
ATOM 2077 C C . ARG A 1 286 ? 10.375 -8.552 -17.852 1.00 93.31 286 ARG A C 1
ATOM 2079 O O . ARG A 1 286 ? 10.244 -9.769 -17.737 1.00 93.31 286 ARG A O 1
ATOM 2086 N N . ASP A 1 287 ? 9.784 -7.693 -17.035 1.00 91.19 287 ASP A N 1
ATOM 2087 C CA . ASP A 1 287 ? 8.839 -8.053 -15.986 1.00 91.19 287 ASP A CA 1
ATOM 2088 C C . ASP A 1 287 ? 7.440 -8.258 -16.591 1.00 91.19 287 ASP A C 1
ATOM 2090 O O . ASP A 1 287 ? 6.801 -7.333 -17.098 1.00 91.19 287 ASP A O 1
ATOM 2094 N N . GLY A 1 288 ? 6.945 -9.496 -16.537 1.00 88.00 288 GLY A N 1
ATOM 2095 C CA . GLY A 1 288 ? 5.626 -9.859 -17.057 1.00 88.00 288 GLY A CA 1
ATOM 2096 C C . GLY A 1 288 ? 4.444 -9.254 -16.290 1.00 88.00 288 GLY A C 1
ATOM 2097 O O . GLY A 1 288 ? 3.320 -9.326 -16.784 1.00 88.00 288 GLY A O 1
ATOM 2098 N N . TYR A 1 289 ? 4.655 -8.666 -15.109 1.00 88.44 289 TYR A N 1
ATOM 2099 C CA . TYR A 1 289 ? 3.623 -8.006 -14.305 1.00 88.44 289 TYR A CA 1
ATOM 2100 C C . TYR A 1 289 ? 3.551 -6.507 -14.619 1.00 88.44 289 TYR A C 1
ATOM 2102 O O . TYR A 1 289 ? 2.477 -5.998 -14.948 1.00 88.44 289 TYR A O 1
ATOM 2110 N N . THR A 1 290 ? 4.691 -5.812 -14.577 1.00 89.31 290 THR A N 1
ATOM 2111 C CA . THR A 1 290 ? 4.749 -4.341 -14.695 1.00 89.31 290 THR A CA 1
ATOM 2112 C C . THR A 1 290 ? 5.084 -3.831 -16.088 1.00 89.31 290 THR A C 1
ATOM 2114 O O . THR A 1 290 ? 4.921 -2.643 -16.348 1.00 89.31 290 THR A O 1
ATOM 2117 N N . GLY A 1 291 ? 5.550 -4.697 -16.991 1.00 90.56 291 GLY A N 1
ATOM 2118 C CA . GLY A 1 291 ? 6.009 -4.303 -18.324 1.00 90.56 291 GLY A CA 1
ATOM 2119 C C . GLY A 1 291 ? 7.359 -3.576 -18.340 1.00 90.56 291 GLY A C 1
ATOM 2120 O O . GLY A 1 291 ? 7.841 -3.239 -19.420 1.00 90.56 291 GLY A O 1
ATOM 2121 N N . GLU A 1 292 ? 7.969 -3.356 -17.173 1.00 93.38 292 GLU A N 1
ATOM 2122 C CA . GLU A 1 292 ? 9.300 -2.768 -17.023 1.00 93.38 292 GLU A CA 1
ATOM 2123 C C . GLU A 1 292 ? 10.387 -3.774 -17.431 1.00 93.38 292 GLU A C 1
ATOM 2125 O O . GLU A 1 292 ? 10.223 -4.984 -17.288 1.00 93.38 292 GLU A O 1
ATOM 2130 N N . TYR A 1 293 ? 11.536 -3.285 -17.882 1.00 94.75 293 TYR A N 1
ATOM 2131 C CA . TYR A 1 293 ? 12.757 -4.067 -18.030 1.00 94.75 293 TYR A CA 1
ATOM 2132 C C . TYR A 1 293 ? 13.650 -3.843 -16.815 1.00 94.75 293 TYR A C 1
ATOM 2134 O O . TYR A 1 293 ? 14.016 -2.708 -16.506 1.00 94.75 293 TYR A O 1
ATOM 2142 N N . LEU A 1 294 ? 14.022 -4.933 -16.149 1.00 94.62 294 LEU A N 1
ATOM 2143 C CA . LEU A 1 294 ? 15.078 -4.950 -15.148 1.00 94.62 294 LEU A CA 1
ATOM 2144 C C . LEU A 1 294 ? 16.420 -5.115 -15.858 1.00 94.62 294 LEU A C 1
ATOM 2146 O O . LEU A 1 294 ? 16.695 -6.159 -16.453 1.00 94.62 294 LEU A O 1
ATOM 2150 N N . LEU A 1 295 ? 17.246 -4.080 -15.781 1.00 95.25 295 LE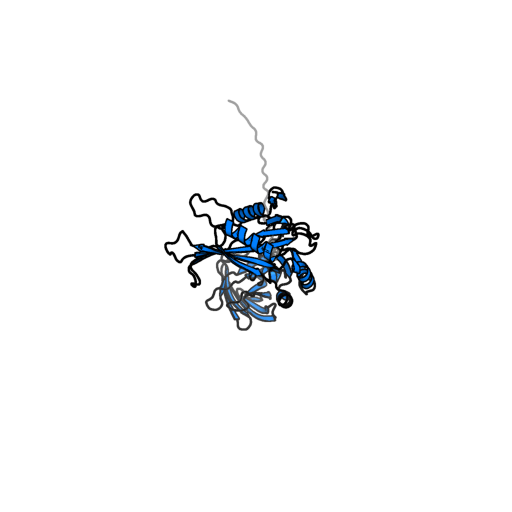U A N 1
ATOM 2151 C CA . LEU A 1 295 ? 18.615 -4.073 -16.267 1.00 95.25 295 LEU A CA 1
ATOM 2152 C C . LEU A 1 295 ? 19.557 -4.251 -15.078 1.00 95.25 295 LEU A C 1
ATOM 2154 O O . LEU A 1 295 ? 19.483 -3.491 -14.112 1.00 95.25 295 LEU A O 1
ATOM 2158 N N . VAL A 1 296 ? 20.444 -5.240 -15.148 1.00 94.88 296 VAL A N 1
ATOM 2159 C CA . VAL A 1 296 ? 21.425 -5.513 -14.091 1.00 94.88 296 VAL A CA 1
ATOM 2160 C C . VAL A 1 296 ? 22.814 -5.197 -14.614 1.00 94.88 296 VAL A C 1
ATOM 2162 O O . VAL A 1 296 ? 23.226 -5.714 -15.655 1.00 94.88 296 VAL A O 1
ATOM 2165 N N . PHE A 1 297 ? 23.546 -4.376 -13.870 1.00 94.31 297 PHE A N 1
ATOM 2166 C CA . PHE A 1 297 ? 24.916 -3.983 -14.170 1.00 94.31 297 PHE A CA 1
ATOM 2167 C C . PHE A 1 297 ? 25.842 -4.347 -13.021 1.00 94.31 297 PHE A C 1
ATOM 2169 O O . PHE A 1 297 ? 25.433 -4.325 -11.860 1.00 94.31 297 PHE A O 1
ATOM 2176 N N . LYS A 1 298 ? 27.097 -4.659 -13.341 1.00 92.44 298 LYS A N 1
ATOM 2177 C CA . LYS A 1 298 ? 28.106 -5.029 -12.354 1.00 92.44 298 LYS A CA 1
ATOM 2178 C C . LYS A 1 298 ? 29.444 -4.363 -12.653 1.00 92.44 298 LYS A C 1
ATOM 2180 O O . LYS A 1 298 ? 29.872 -4.315 -13.808 1.00 92.44 298 LYS A O 1
ATOM 2185 N N . LYS A 1 299 ? 30.114 -3.890 -11.603 1.00 91.06 299 LYS A N 1
ATOM 2186 C CA . LYS A 1 299 ? 31.509 -3.432 -11.640 1.00 91.06 299 LYS A CA 1
ATOM 2187 C C . LYS A 1 299 ? 32.246 -3.796 -10.342 1.00 91.06 299 LYS A C 1
ATOM 2189 O O . LYS A 1 299 ? 31.578 -4.065 -9.338 1.00 91.06 299 LYS A O 1
ATOM 2194 N N . PRO A 1 300 ? 33.589 -3.836 -10.344 1.00 87.75 300 PRO A N 1
ATOM 2195 C CA . PRO A 1 300 ? 34.370 -3.922 -9.110 1.00 87.75 300 PRO A CA 1
ATOM 2196 C C . PRO A 1 300 ? 34.007 -2.785 -8.147 1.00 87.75 300 PRO A C 1
ATOM 2198 O O . PRO A 1 300 ? 33.718 -1.672 -8.592 1.00 87.75 300 PRO A O 1
ATOM 2201 N N . PHE A 1 301 ? 33.986 -3.064 -6.843 1.00 84.00 301 PHE A N 1
ATOM 2202 C CA . PHE A 1 301 ? 33.773 -2.031 -5.834 1.00 84.00 301 PHE A CA 1
ATOM 2203 C C . PHE A 1 301 ? 35.117 -1.420 -5.425 1.00 84.00 301 PHE A C 1
ATOM 2205 O O . PHE A 1 301 ? 35.963 -2.095 -4.854 1.00 84.00 301 PHE A O 1
ATOM 2212 N N . GLU A 1 302 ? 35.327 -0.144 -5.751 1.00 78.50 302 GLU A N 1
ATOM 2213 C CA . GLU A 1 302 ? 36.649 0.499 -5.648 1.00 78.50 302 GLU A CA 1
ATOM 2214 C C . GLU A 1 302 ? 36.964 1.081 -4.260 1.00 78.50 302 GLU A C 1
ATOM 2216 O O . GLU A 1 302 ? 38.109 1.434 -3.996 1.00 78.50 302 GLU A O 1
ATOM 2221 N N . LEU A 1 303 ? 35.965 1.203 -3.378 1.00 75.19 303 LEU A N 1
ATOM 2222 C CA . LEU A 1 303 ? 36.132 1.770 -2.031 1.00 75.19 303 LEU A CA 1
ATOM 2223 C C . LEU A 1 303 ? 36.411 0.711 -0.953 1.00 75.19 303 LEU A C 1
ATOM 2225 O O . LEU A 1 303 ? 36.698 1.075 0.185 1.00 75.19 303 LEU A O 1
ATOM 2229 N N . GLY A 1 304 ? 36.276 -0.575 -1.283 1.00 67.00 304 GLY A N 1
ATOM 2230 C CA . GLY A 1 304 ? 36.521 -1.683 -0.364 1.00 67.00 304 GLY A CA 1
ATOM 2231 C C . GLY A 1 304 ? 37.954 -2.205 -0.462 1.00 67.00 304 GLY A C 1
ATOM 2232 O O . GLY A 1 304 ? 38.571 -2.162 -1.523 1.00 67.00 304 GLY A O 1
ATOM 2233 N N . ASP A 1 305 ? 38.466 -2.755 0.640 1.00 74.69 305 ASP A N 1
ATOM 2234 C CA . ASP A 1 305 ? 39.774 -3.430 0.671 1.00 74.69 305 ASP A CA 1
ATOM 2235 C C . ASP A 1 305 ? 39.727 -4.850 0.064 1.00 74.69 305 ASP A C 1
ATOM 2237 O O . ASP A 1 305 ? 40.765 -5.489 -0.124 1.00 74.69 305 ASP A O 1
ATOM 2241 N N . ASP A 1 306 ? 38.528 -5.376 -0.218 1.00 77.56 306 ASP A N 1
ATOM 2242 C CA . ASP A 1 306 ? 38.326 -6.732 -0.727 1.00 77.56 306 ASP A CA 1
ATOM 2243 C C . ASP A 1 306 ? 38.241 -6.743 -2.267 1.00 77.56 306 ASP A C 1
ATOM 2245 O O . ASP A 1 306 ? 37.249 -6.283 -2.838 1.00 77.56 306 ASP A O 1
ATOM 2249 N N . PRO A 1 307 ? 39.230 -7.325 -2.974 1.00 75.56 307 PRO A N 1
ATOM 2250 C CA . PRO A 1 307 ? 39.271 -7.328 -4.438 1.00 75.56 307 PRO A CA 1
ATOM 2251 C C . PRO A 1 307 ? 38.168 -8.176 -5.087 1.00 75.56 307 PRO A C 1
ATOM 2253 O O . PRO A 1 307 ? 37.987 -8.115 -6.304 1.00 75.56 307 PRO A O 1
ATOM 2256 N N . ASN A 1 308 ? 37.453 -8.992 -4.309 1.00 79.06 308 ASN A N 1
ATOM 2257 C CA . ASN A 1 308 ? 36.333 -9.785 -4.806 1.00 79.06 308 ASN A CA 1
ATOM 2258 C C . ASN A 1 308 ? 34.987 -9.049 -4.656 1.00 79.06 308 ASN A C 1
ATOM 2260 O O . ASN A 1 308 ? 33.959 -9.524 -5.150 1.00 79.06 308 ASN A O 1
ATOM 2264 N N . GLU A 1 309 ? 34.978 -7.889 -3.988 1.00 83.56 309 GLU A N 1
ATOM 2265 C CA . GLU A 1 309 ? 33.759 -7.132 -3.740 1.00 83.56 309 GLU A CA 1
ATOM 2266 C C . GLU A 1 309 ? 33.294 -6.432 -5.015 1.00 83.56 309 GLU A C 1
ATOM 2268 O O . GLU A 1 309 ? 34.067 -5.901 -5.819 1.00 83.56 309 GLU A O 1
ATOM 2273 N N . SER A 1 310 ? 31.985 -6.455 -5.232 1.00 87.00 310 SER A N 1
ATOM 2274 C CA . SER A 1 310 ? 31.391 -5.920 -6.444 1.00 87.00 310 SER A CA 1
ATOM 2275 C C . SER A 1 310 ? 30.166 -5.084 -6.139 1.00 87.00 310 SER A C 1
ATOM 2277 O O . SER A 1 310 ? 29.370 -5.410 -5.258 1.00 87.00 310 SER A O 1
ATOM 2279 N N . GLN A 1 311 ? 29.999 -4.022 -6.918 1.00 87.56 311 GLN A N 1
ATOM 2280 C CA . GLN A 1 311 ? 28.783 -3.235 -6.936 1.00 87.56 311 GLN A CA 1
ATOM 2281 C C . GLN A 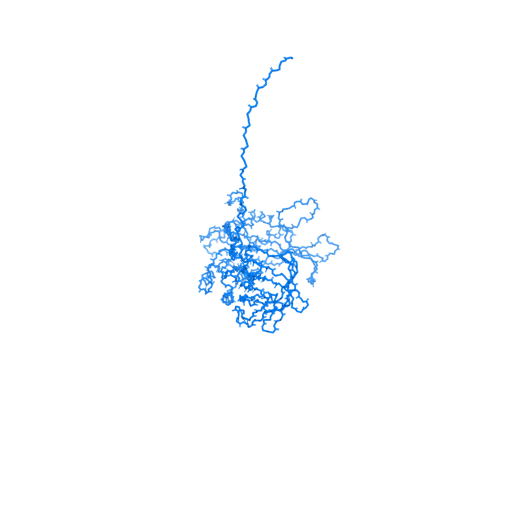1 311 ? 27.856 -3.794 -8.015 1.00 87.56 311 GLN A C 1
ATOM 2283 O O . GLN A 1 311 ? 28.216 -3.852 -9.194 1.00 87.56 311 GLN A O 1
ATOM 2288 N N . THR A 1 312 ? 26.650 -4.175 -7.607 1.00 89.81 312 THR A N 1
ATOM 2289 C CA . THR A 1 312 ? 25.542 -4.511 -8.500 1.00 89.81 312 THR A CA 1
ATOM 2290 C C . THR A 1 312 ? 24.550 -3.358 -8.509 1.00 89.81 312 THR A C 1
ATOM 2292 O O . THR A 1 312 ? 24.091 -2.926 -7.453 1.00 89.81 312 THR A O 1
ATOM 2295 N N . THR A 1 313 ? 24.209 -2.875 -9.700 1.00 90.38 313 THR A N 1
ATOM 2296 C CA . THR A 1 313 ? 23.204 -1.829 -9.897 1.00 90.38 313 THR A CA 1
ATOM 2297 C C . THR A 1 313 ? 22.037 -2.406 -10.689 1.00 90.38 313 THR A C 1
ATOM 2299 O O . THR A 1 313 ? 22.210 -2.863 -11.820 1.00 90.38 313 THR A O 1
ATOM 2302 N N . GLU A 1 314 ? 20.848 -2.376 -10.100 1.00 91.88 314 GLU A N 1
ATOM 2303 C CA . GLU A 1 314 ? 19.578 -2.682 -10.751 1.00 91.88 314 GLU A CA 1
ATOM 2304 C C . GLU A 1 314 ? 18.931 -1.369 -11.214 1.00 91.88 314 GLU A C 1
ATOM 2306 O O . GLU A 1 314 ? 18.658 -0.482 -10.401 1.00 91.88 314 GLU A O 1
ATOM 2311 N N . ALA A 1 315 ? 18.662 -1.247 -12.512 1.00 91.88 315 ALA A N 1
ATOM 2312 C CA . ALA A 1 315 ? 17.900 -0.146 -13.090 1.00 91.88 315 ALA A CA 1
ATOM 2313 C C . ALA A 1 315 ? 16.606 -0.686 -13.703 1.00 91.88 315 ALA A C 1
ATOM 2315 O O . ALA A 1 315 ? 16.633 -1.666 -14.451 1.00 91.88 315 ALA A O 1
ATOM 2316 N N . ARG A 1 316 ? 15.471 -0.044 -13.417 1.00 92.31 316 ARG A N 1
ATOM 2317 C CA . ARG A 1 316 ? 14.197 -0.356 -14.077 1.00 92.31 316 ARG A CA 1
ATOM 2318 C C . ARG A 1 316 ? 13.910 0.676 -15.150 1.00 92.31 316 ARG A C 1
ATOM 2320 O O . ARG A 1 316 ? 13.954 1.870 -14.870 1.00 92.31 316 ARG A O 1
ATOM 2327 N N . ILE A 1 317 ? 13.593 0.219 -16.356 1.00 94.25 317 ILE A N 1
ATOM 2328 C CA . ILE A 1 317 ? 13.134 1.095 -17.435 1.00 94.25 317 ILE A CA 1
ATOM 2329 C C . ILE A 1 317 ? 11.770 0.646 -17.942 1.00 94.25 317 ILE A C 1
ATOM 2331 O O . ILE A 1 317 ? 11.507 -0.547 -18.049 1.00 94.25 317 ILE A O 1
ATOM 2335 N N . LEU A 1 318 ? 10.906 1.590 -18.290 1.00 93.75 318 LEU A N 1
ATOM 2336 C CA . LEU A 1 318 ? 9.636 1.304 -18.951 1.00 93.75 318 LEU A CA 1
ATOM 2337 C C . LEU A 1 318 ? 9.613 2.003 -20.301 1.00 93.75 318 LEU A C 1
ATOM 2339 O O . LEU A 1 318 ? 9.892 3.198 -20.385 1.00 93.75 318 LEU A O 1
ATOM 2343 N N . LEU A 1 319 ? 9.252 1.257 -21.341 1.00 91.12 319 LEU A N 1
ATOM 2344 C CA . LEU A 1 319 ? 8.969 1.807 -22.659 1.00 91.12 319 LEU A CA 1
ATOM 2345 C C . LEU A 1 319 ? 7.465 1.959 -22.832 1.00 91.12 319 LEU A C 1
ATOM 2347 O O . LEU A 1 319 ? 6.725 0.979 -22.751 1.00 91.12 319 LEU A O 1
ATOM 2351 N N . ASP A 1 320 ? 7.039 3.183 -23.112 1.00 87.19 320 ASP A N 1
ATOM 2352 C CA . ASP A 1 320 ? 5.645 3.509 -23.380 1.00 87.19 320 ASP A CA 1
ATOM 2353 C C . ASP A 1 320 ? 5.506 4.376 -24.639 1.00 87.19 320 ASP A C 1
ATOM 2355 O O . ASP A 1 320 ? 6.482 4.899 -25.186 1.00 87.19 320 ASP A O 1
ATOM 2359 N N . ARG A 1 321 ? 4.279 4.513 -25.137 1.00 83.44 321 ARG A N 1
ATOM 2360 C CA . ARG A 1 321 ? 3.948 5.398 -26.254 1.00 83.44 321 ARG A CA 1
ATOM 2361 C C . ARG A 1 321 ? 3.504 6.754 -25.721 1.00 83.44 321 ARG A C 1
ATOM 2363 O O . ARG A 1 321 ? 2.634 6.831 -24.865 1.00 83.44 321 ARG A O 1
ATOM 2370 N N . ALA A 1 322 ? 4.054 7.828 -26.286 1.00 74.69 322 ALA A N 1
ATOM 2371 C CA . ALA A 1 322 ? 3.697 9.191 -25.887 1.00 74.69 322 ALA A CA 1
ATOM 2372 C C . ALA A 1 322 ? 2.258 9.570 -26.277 1.00 74.69 322 ALA A C 1
ATOM 2374 O O . ALA A 1 322 ? 1.644 10.430 -25.652 1.00 74.69 322 ALA A O 1
ATOM 2375 N N . ASP A 1 323 ? 1.737 8.958 -27.341 1.00 66.69 323 ASP A N 1
ATOM 2376 C CA . ASP A 1 323 ? 0.394 9.196 -27.846 1.00 66.69 323 ASP A CA 1
ATOM 2377 C C . ASP A 1 323 ? -0.229 7.915 -28.418 1.00 66.69 323 ASP A C 1
ATOM 2379 O O . ASP A 1 323 ? 0.448 6.941 -28.763 1.00 66.69 323 ASP A O 1
ATOM 2383 N N . LYS A 1 324 ? -1.561 7.929 -28.551 1.00 55.59 324 LYS A N 1
ATOM 2384 C CA . LYS A 1 324 ? -2.322 6.823 -29.156 1.00 55.59 324 LYS A CA 1
ATOM 2385 C C . LYS A 1 324 ? -1.955 6.596 -30.626 1.00 55.59 324 LYS A C 1
ATOM 2387 O O . LYS A 1 324 ? -2.188 5.510 -31.149 1.00 55.59 324 LYS A O 1
ATOM 2392 N N . THR A 1 325 ? -1.396 7.610 -31.288 1.00 53.81 325 THR A N 1
ATOM 2393 C CA . THR A 1 325 ? -0.996 7.571 -32.699 1.00 53.81 325 THR A CA 1
ATOM 2394 C C . THR A 1 325 ? 0.353 6.882 -32.934 1.00 53.81 325 THR A C 1
ATOM 2396 O O . THR A 1 325 ? 0.655 6.530 -34.070 1.00 53.81 325 THR A O 1
ATOM 2399 N N . GLY A 1 326 ? 1.138 6.619 -31.881 1.00 61.00 326 GLY A N 1
ATOM 2400 C CA . GLY A 1 326 ? 2.418 5.912 -31.940 1.00 61.00 326 GLY A CA 1
ATOM 2401 C C . GLY A 1 326 ? 3.567 6.711 -32.562 1.00 61.00 326 GLY A C 1
ATOM 2402 O O . GLY A 1 326 ? 4.542 6.101 -32.996 1.00 61.00 326 GLY A O 1
ATOM 2403 N N . GLY A 1 327 ? 3.463 8.043 -32.633 1.00 71.69 327 GLY A N 1
ATOM 2404 C CA . GLY A 1 327 ? 4.458 8.891 -33.305 1.00 71.69 327 GLY A CA 1
ATOM 2405 C C . GLY A 1 327 ? 5.759 9.078 -32.516 1.00 71.69 327 GLY A C 1
ATOM 2406 O O . GLY A 1 327 ? 6.814 9.312 -33.110 1.00 71.69 327 GLY A O 1
ATOM 2407 N N . SER A 1 328 ? 5.687 8.939 -31.191 1.00 84.62 328 SER A N 1
ATOM 2408 C CA . SER A 1 328 ? 6.814 9.071 -30.264 1.00 84.62 328 SER A CA 1
ATOM 2409 C C . SER A 1 328 ? 6.747 8.010 -29.166 1.00 84.62 328 SER A C 1
ATOM 2411 O O . SER A 1 328 ? 5.665 7.584 -28.750 1.00 84.62 328 SER A O 1
ATOM 2413 N N . LEU A 1 329 ? 7.917 7.613 -28.676 1.00 89.06 329 LEU A N 1
ATOM 2414 C CA . LEU A 1 329 ? 8.096 6.750 -27.515 1.00 89.06 329 LEU A CA 1
ATOM 2415 C C . LEU A 1 329 ? 8.563 7.572 -26.319 1.00 89.06 329 LEU A C 1
ATOM 2417 O O . LEU A 1 329 ? 9.174 8.630 -26.479 1.00 89.06 329 LEU A O 1
ATOM 2421 N 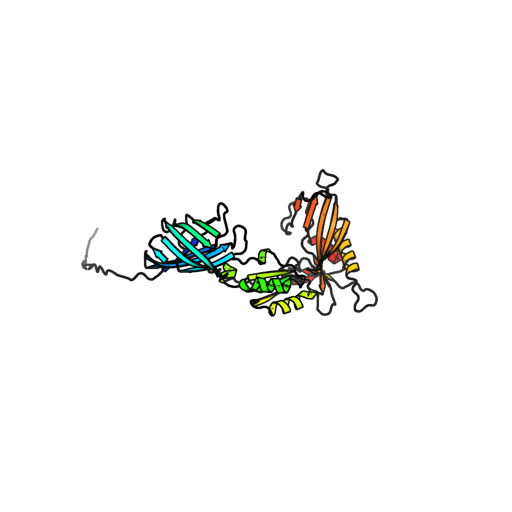N . ILE A 1 330 ? 8.290 7.063 -25.126 1.00 91.31 330 ILE A N 1
ATOM 2422 C CA . ILE A 1 330 ? 8.834 7.567 -23.873 1.00 91.31 330 ILE A CA 1
ATOM 2423 C C . ILE A 1 330 ? 9.560 6.411 -23.197 1.00 91.31 330 ILE A C 1
ATOM 2425 O O . ILE A 1 330 ? 9.002 5.324 -23.051 1.00 91.31 330 ILE A O 1
ATOM 2429 N N . VAL A 1 331 ? 10.805 6.645 -22.792 1.00 93.69 331 VAL A N 1
ATOM 2430 C CA . VAL A 1 331 ? 11.502 5.775 -21.844 1.00 93.69 331 VAL A CA 1
ATOM 2431 C C . VAL A 1 331 ? 11.462 6.433 -20.473 1.00 93.69 331 VAL A C 1
ATOM 2433 O O . VAL A 1 331 ? 11.966 7.541 -20.306 1.00 93.69 331 VAL A O 1
ATOM 2436 N N . TYR A 1 332 ? 10.848 5.761 -19.507 1.00 93.38 332 TYR A N 1
ATOM 2437 C CA . TYR A 1 332 ? 10.890 6.140 -18.099 1.00 93.38 332 TYR A CA 1
ATOM 2438 C C . TYR A 1 332 ? 12.018 5.380 -17.410 1.00 93.38 332 TYR A C 1
ATOM 2440 O O . TYR A 1 332 ? 12.183 4.181 -17.641 1.00 93.38 332 TYR A O 1
ATOM 2448 N N . VAL A 1 333 ? 12.765 6.063 -16.549 1.00 92.44 333 VAL A N 1
ATOM 2449 C CA . VAL A 1 333 ? 13.838 5.493 -15.732 1.00 92.44 333 VAL A CA 1
ATOM 2450 C C . VAL A 1 333 ? 13.386 5.510 -14.275 1.00 92.44 333 VAL A C 1
ATOM 2452 O O . VAL A 1 333 ? 13.126 6.567 -13.704 1.00 92.44 333 VAL A O 1
ATOM 2455 N N . GLY A 1 334 ? 13.256 4.330 -13.677 1.00 88.31 334 GLY A N 1
ATOM 2456 C CA . GLY A 1 334 ? 12.945 4.188 -12.259 1.00 88.31 334 GLY A CA 1
ATOM 2457 C C . GLY A 1 334 ? 14.154 4.458 -11.367 1.00 88.31 334 GLY A C 1
ATOM 2458 O O . GLY A 1 334 ? 15.286 4.588 -11.839 1.00 88.31 334 GLY A O 1
ATOM 2459 N N . ALA A 1 335 ? 13.903 4.496 -10.058 1.00 84.69 335 ALA A N 1
ATOM 2460 C CA . ALA A 1 335 ? 14.960 4.553 -9.055 1.00 84.69 335 ALA A CA 1
ATOM 2461 C C . ALA A 1 335 ? 15.951 3.391 -9.223 1.00 84.69 335 ALA A C 1
ATOM 2463 O O . ALA A 1 335 ? 15.575 2.267 -9.589 1.00 84.69 335 ALA A O 1
ATOM 2464 N N . LEU A 1 336 ? 17.218 3.677 -8.944 1.00 86.56 336 LEU A N 1
ATOM 2465 C CA . LEU A 1 336 ? 18.282 2.686 -8.980 1.00 86.56 336 LEU A CA 1
ATOM 2466 C C . LEU A 1 336 ? 18.338 1.963 -7.637 1.00 86.56 336 LEU A C 1
ATOM 2468 O O . LEU A 1 336 ? 18.195 2.575 -6.581 1.00 86.56 336 LEU A O 1
ATOM 2472 N N . LYS A 1 337 ? 18.588 0.657 -7.671 1.00 87.25 337 LYS A N 1
ATOM 2473 C CA . LYS A 1 337 ? 18.925 -0.107 -6.469 1.00 87.25 337 LYS A CA 1
ATOM 2474 C C . LYS A 1 337 ? 20.372 -0.552 -6.569 1.00 87.25 337 LYS A C 1
ATOM 2476 O O . LYS A 1 337 ? 20.763 -1.183 -7.548 1.00 87.25 337 LYS A O 1
ATOM 2481 N N . ILE A 1 338 ? 21.154 -0.233 -5.544 1.00 85.25 338 ILE A N 1
ATOM 2482 C CA . ILE A 1 338 ? 22.578 -0.547 -5.493 1.00 85.25 338 ILE A CA 1
ATOM 2483 C C . ILE A 1 338 ? 22.807 -1.536 -4.359 1.00 85.25 338 ILE A C 1
ATOM 2485 O O . ILE A 1 338 ? 22.333 -1.369 -3.236 1.00 85.25 338 ILE A O 1
ATOM 2489 N N . THR A 1 339 ? 23.525 -2.606 -4.659 1.00 85.50 339 THR A N 1
ATOM 2490 C CA . THR A 1 339 ? 23.928 -3.611 -3.679 1.00 85.50 339 THR A CA 1
ATOM 2491 C C . THR A 1 339 ? 25.423 -3.826 -3.798 1.00 85.50 339 THR A C 1
ATOM 2493 O O . THR A 1 339 ? 25.941 -3.977 -4.904 1.00 85.50 339 THR A O 1
ATOM 2496 N N . ILE A 1 340 ? 26.110 -3.825 -2.662 1.00 83.94 340 ILE A N 1
ATOM 2497 C CA . ILE A 1 340 ? 27.549 -4.062 -2.586 1.00 83.94 340 ILE A CA 1
ATOM 2498 C C . ILE A 1 340 ? 27.751 -5.391 -1.858 1.00 83.94 340 ILE A C 1
ATOM 2500 O O . ILE A 1 340 ? 27.162 -5.624 -0.796 1.00 83.94 340 ILE A O 1
ATOM 2504 N N . GLY A 1 341 ? 28.525 -6.290 -2.466 1.00 79.88 341 GLY A N 1
ATOM 2505 C CA . GLY A 1 341 ? 28.820 -7.588 -1.873 1.00 79.88 341 GLY A CA 1
ATOM 2506 C C . GLY A 1 341 ? 29.619 -8.540 -2.763 1.00 79.88 341 GLY A C 1
ATOM 2507 O O . GLY A 1 341 ? 29.978 -8.240 -3.908 1.00 79.88 341 GLY A O 1
ATOM 2508 N N . GLN A 1 342 ? 29.885 -9.714 -2.193 1.00 67.12 342 GLN A N 1
ATOM 2509 C CA . GLN A 1 342 ? 30.633 -10.818 -2.792 1.00 67.12 342 GLN A CA 1
ATOM 2510 C C . GLN A 1 342 ? 29.743 -11.708 -3.669 1.00 67.12 342 GLN A C 1
ATOM 2512 O O . GLN A 1 342 ? 28.539 -11.833 -3.446 1.00 67.12 342 GLN A O 1
ATOM 2517 N N . ALA A 1 343 ? 30.328 -12.375 -4.667 1.00 54.19 343 ALA A N 1
ATOM 2518 C CA . ALA A 1 343 ? 29.597 -13.363 -5.459 1.00 54.19 343 ALA A CA 1
ATOM 2519 C C . ALA A 1 343 ? 29.230 -14.588 -4.596 1.00 54.19 343 ALA A C 1
ATOM 2521 O O . ALA A 1 343 ? 30.107 -15.351 -4.203 1.00 54.19 343 ALA A O 1
ATOM 2522 N N . GLY A 1 344 ? 27.932 -14.792 -4.342 1.00 55.06 344 GLY A N 1
ATOM 2523 C CA . GLY A 1 344 ? 27.409 -15.957 -3.614 1.00 55.06 344 GLY A CA 1
ATOM 2524 C C . GLY A 1 344 ? 27.165 -15.752 -2.116 1.00 55.06 344 GLY A C 1
ATOM 2525 O O . GLY A 1 344 ? 26.786 -16.715 -1.456 1.00 55.06 344 GLY A O 1
ATOM 2526 N N . ASP A 1 345 ? 27.347 -14.535 -1.593 1.00 51.97 345 ASP A N 1
ATOM 2527 C CA . ASP A 1 345 ? 27.070 -14.195 -0.192 1.00 51.97 345 ASP A CA 1
ATOM 2528 C C . ASP A 1 345 ? 25.842 -13.269 -0.125 1.00 51.97 345 ASP A C 1
ATOM 2530 O O . ASP A 1 345 ? 25.808 -12.222 -0.774 1.00 51.97 345 ASP A O 1
ATOM 2534 N N . ASP A 1 346 ? 24.800 -13.675 0.602 1.00 48.53 346 ASP A N 1
ATOM 2535 C CA . ASP A 1 346 ? 23.442 -13.116 0.466 1.00 48.53 346 ASP A CA 1
ATOM 2536 C C . ASP A 1 346 ? 23.227 -11.780 1.205 1.00 48.53 346 ASP A C 1
ATOM 2538 O O . ASP A 1 346 ? 22.096 -11.329 1.365 1.00 48.53 346 ASP A O 1
ATOM 2542 N N . THR A 1 347 ? 24.277 -11.121 1.714 1.00 52.41 347 THR A N 1
ATOM 2543 C CA . THR A 1 347 ? 24.184 -9.745 2.252 1.00 52.41 347 THR A CA 1
ATOM 2544 C C . THR A 1 347 ? 25.543 -9.192 2.684 1.00 52.41 347 THR A C 1
ATOM 2546 O O . THR A 1 347 ? 26.179 -9.800 3.540 1.00 52.41 347 THR A O 1
ATOM 2549 N N . ARG A 1 348 ? 25.929 -7.981 2.231 1.00 54.00 348 ARG A N 1
ATOM 2550 C CA . ARG A 1 348 ? 26.820 -7.099 3.029 1.00 54.00 348 ARG A CA 1
ATOM 2551 C C . ARG A 1 348 ? 26.421 -5.622 3.108 1.00 54.00 348 ARG A C 1
ATOM 2553 O O . ARG A 1 348 ? 26.614 -5.045 4.169 1.00 54.00 348 ARG A O 1
ATOM 2560 N N . ALA A 1 349 ? 25.754 -5.033 2.116 1.00 54.94 349 ALA A N 1
ATOM 2561 C CA . ALA A 1 349 ? 25.027 -3.769 2.300 1.00 54.94 349 ALA A CA 1
ATOM 2562 C C . ALA A 1 349 ? 24.022 -3.532 1.163 1.00 54.94 349 ALA A C 1
ATOM 2564 O O . ALA A 1 349 ? 24.339 -3.740 -0.010 1.00 54.94 349 ALA A O 1
ATOM 2565 N N . GLN A 1 350 ? 22.820 -3.061 1.502 1.00 49.59 350 GLN A N 1
ATOM 2566 C CA . GLN A 1 350 ? 21.876 -2.505 0.531 1.00 49.59 350 GLN A CA 1
ATOM 2567 C C . GLN A 1 350 ? 21.833 -0.995 0.723 1.00 49.59 350 GLN A C 1
ATOM 2569 O O . GLN A 1 350 ? 21.548 -0.528 1.824 1.00 49.59 350 GLN A O 1
ATOM 2574 N N . VAL A 1 351 ? 22.098 -0.242 -0.342 1.00 54.19 351 VAL A N 1
ATOM 2575 C CA . VAL A 1 351 ? 21.931 1.210 -0.331 1.00 54.19 351 VAL A CA 1
ATOM 2576 C C . VAL A 1 351 ? 20.741 1.540 -1.220 1.00 54.19 351 VAL A C 1
ATOM 2578 O O . VAL A 1 351 ? 20.753 1.273 -2.423 1.00 54.19 351 VAL A O 1
ATOM 2581 N N . SER A 1 352 ? 19.678 2.043 -0.593 1.00 43.03 352 SER A N 1
ATOM 2582 C CA . SER A 1 352 ? 18.479 2.532 -1.278 1.00 43.03 352 SER A CA 1
ATOM 2583 C C . SER A 1 352 ? 18.567 4.054 -1.409 1.00 43.03 352 SER A C 1
ATOM 2585 O O . SER A 1 352 ? 19.127 4.703 -0.533 1.00 43.03 352 SER A O 1
ATOM 2587 N N . ASP A 1 353 ? 18.057 4.569 -2.524 1.00 47.25 353 ASP A N 1
ATOM 2588 C CA . ASP A 1 353 ? 18.226 5.918 -3.085 1.00 47.25 353 ASP A CA 1
ATOM 2589 C C . ASP A 1 353 ? 18.375 7.098 -2.093 1.00 47.25 353 ASP A C 1
ATOM 2591 O O . ASP A 1 353 ? 17.624 7.224 -1.123 1.00 47.25 353 ASP A O 1
ATOM 2595 N N . ILE A 1 354 ? 19.294 8.018 -2.419 1.00 39.69 354 ILE A N 1
ATOM 2596 C CA . ILE A 1 354 ? 19.356 9.381 -1.875 1.00 39.69 354 ILE A CA 1
ATOM 2597 C C . ILE A 1 354 ? 18.656 10.261 -2.910 1.00 39.69 354 ILE A C 1
ATOM 2599 O O . ILE A 1 354 ? 19.191 10.500 -3.994 1.00 39.69 354 ILE A O 1
ATOM 2603 N N . ALA A 1 355 ? 17.454 10.741 -2.584 1.00 33.44 355 ALA A N 1
ATOM 2604 C CA . ALA A 1 355 ? 16.777 11.749 -3.391 1.00 33.44 355 ALA A CA 1
ATOM 2605 C C . ALA A 1 355 ? 17.730 12.930 -3.637 1.00 33.44 355 ALA A C 1
ATOM 2607 O O . ALA A 1 355 ? 18.365 13.418 -2.702 1.00 33.44 355 ALA A O 1
ATOM 2608 N N . ALA A 1 356 ? 17.849 13.364 -4.895 1.00 35.41 356 ALA A N 1
ATOM 2609 C CA . ALA A 1 356 ? 18.704 14.476 -5.299 1.00 35.41 356 ALA A CA 1
ATOM 2610 C C . ALA A 1 356 ? 18.375 15.726 -4.467 1.00 35.41 356 ALA A C 1
ATOM 2612 O O . ALA A 1 356 ? 17.367 16.391 -4.697 1.00 35.41 356 ALA A O 1
ATOM 2613 N N . GLY A 1 357 ? 19.201 16.001 -3.460 1.00 35.22 357 GLY A N 1
ATOM 2614 C CA . GLY A 1 357 ? 18.896 17.040 -2.488 1.00 35.22 357 GLY A CA 1
ATOM 2615 C C . GLY A 1 357 ? 19.856 17.100 -1.311 1.00 35.22 357 GLY A C 1
ATOM 2616 O O . GLY A 1 357 ? 19.389 17.296 -0.200 1.00 35.22 357 GLY A O 1
ATOM 2617 N N . GLN A 1 358 ? 21.158 16.913 -1.539 1.00 31.16 358 GLN A N 1
ATOM 2618 C CA . GLN A 1 358 ? 22.239 17.542 -0.769 1.00 31.16 358 GLN A CA 1
ATOM 2619 C C . GLN A 1 358 ? 23.578 17.185 -1.422 1.00 31.16 358 GLN A C 1
ATOM 2621 O O . GLN A 1 358 ? 23.994 16.030 -1.432 1.00 31.16 358 GLN A O 1
ATOM 2626 N N . GLU A 1 359 ? 24.216 18.187 -2.026 1.00 37.12 359 GLU A N 1
ATOM 2627 C CA . GLU A 1 359 ? 25.620 18.119 -2.422 1.00 37.12 359 GLU A CA 1
ATOM 2628 C C . GLU A 1 359 ? 26.458 18.114 -1.136 1.00 37.12 359 GLU A C 1
ATOM 2630 O O . GLU A 1 359 ? 26.681 19.161 -0.531 1.00 37.12 359 GLU A O 1
ATOM 2635 N N . GLU A 1 360 ? 26.891 16.940 -0.676 1.00 35.69 360 GLU A N 1
ATOM 2636 C CA . GLU A 1 360 ? 28.025 16.873 0.245 1.00 35.69 360 GLU A CA 1
ATOM 2637 C C . GLU A 1 360 ? 29.315 16.890 -0.583 1.00 35.69 360 GLU A C 1
ATOM 2639 O O . GLU A 1 360 ? 29.639 15.938 -1.298 1.00 35.69 360 GLU A O 1
ATOM 2644 N N . GLU A 1 361 ? 30.061 17.995 -0.500 1.00 33.41 361 GLU A N 1
ATOM 2645 C CA . GLU A 1 361 ? 31.422 18.075 -1.030 1.00 33.41 361 GLU A CA 1
ATOM 2646 C C . GLU A 1 361 ? 32.303 17.004 -0.364 1.00 33.41 361 GLU A C 1
ATOM 2648 O O . GLU A 1 361 ? 32.647 17.098 0.813 1.00 33.41 361 GLU A O 1
ATOM 2653 N N . GLY A 1 362 ? 32.703 15.993 -1.142 1.00 36.84 362 GLY A N 1
ATOM 2654 C CA . GLY A 1 362 ? 33.777 15.059 -0.785 1.00 36.84 362 GLY A CA 1
ATOM 2655 C C . GLY A 1 362 ? 33.378 13.593 -0.591 1.00 36.84 362 GLY A C 1
ATOM 2656 O O . GLY A 1 362 ? 34.266 12.764 -0.394 1.00 36.84 362 GLY A O 1
ATOM 2657 N N . GLY A 1 363 ? 32.093 13.241 -0.681 1.00 37.19 363 GLY A N 1
ATOM 2658 C CA . GLY A 1 363 ? 31.638 11.845 -0.691 1.00 37.19 363 GLY A CA 1
ATOM 2659 C C . GLY A 1 363 ? 31.637 11.235 -2.098 1.00 37.19 363 GLY A C 1
ATOM 2660 O O . GLY A 1 363 ? 31.396 11.926 -3.086 1.00 37.19 363 GLY A O 1
ATOM 2661 N N . ALA A 1 364 ? 31.878 9.925 -2.218 1.00 45.44 364 ALA A N 1
ATOM 2662 C CA . ALA A 1 364 ? 31.629 9.212 -3.469 1.00 45.44 364 ALA A CA 1
ATOM 2663 C C . ALA A 1 364 ? 30.119 9.235 -3.761 1.00 45.44 364 ALA A C 1
ATOM 2665 O O . ALA A 1 364 ? 29.352 8.485 -3.155 1.00 45.44 364 ALA A O 1
ATOM 2666 N N . GLN A 1 365 ? 29.692 10.122 -4.664 1.00 51.78 365 GLN A N 1
ATOM 2667 C CA . GLN A 1 365 ? 28.290 10.261 -5.042 1.00 51.78 365 GLN A CA 1
ATOM 2668 C C . GLN A 1 365 ? 27.784 8.936 -5.616 1.00 51.78 365 GLN A C 1
ATOM 2670 O O . GLN A 1 365 ? 28.281 8.444 -6.634 1.00 51.78 365 GLN A O 1
ATOM 2675 N N . LEU A 1 366 ? 26.780 8.355 -4.965 1.00 57.50 366 LEU A N 1
ATOM 2676 C CA . LEU A 1 366 ? 26.112 7.176 -5.494 1.00 57.50 366 LEU A CA 1
ATOM 2677 C C . LEU A 1 366 ? 25.407 7.533 -6.810 1.00 57.50 366 LEU A C 1
ATOM 2679 O O . LEU A 1 366 ? 24.875 8.639 -6.945 1.00 57.50 366 LEU A O 1
ATOM 2683 N N . PRO A 1 367 ? 25.402 6.622 -7.798 1.00 61.22 367 PRO A N 1
ATOM 2684 C CA . PRO A 1 367 ? 24.741 6.879 -9.064 1.00 61.22 367 PRO A CA 1
ATOM 2685 C C . PRO A 1 367 ? 23.250 7.154 -8.845 1.00 61.22 367 PRO A C 1
ATOM 2687 O O . PRO A 1 367 ? 22.565 6.391 -8.170 1.00 61.22 367 PRO A O 1
ATOM 2690 N N . SER A 1 368 ? 22.765 8.234 -9.456 1.00 73.31 368 SER A N 1
ATOM 2691 C CA . SER A 1 368 ? 21.355 8.624 -9.504 1.00 73.31 368 SER A CA 1
ATOM 2692 C C . SER A 1 368 ? 20.803 8.476 -10.926 1.00 73.31 368 SER A C 1
ATOM 2694 O O . SER A 1 368 ? 21.546 8.273 -11.892 1.00 73.31 368 SER A O 1
ATOM 2696 N N . SER A 1 369 ? 19.483 8.581 -11.086 1.00 77.56 369 SER A N 1
ATOM 2697 C CA . SER A 1 369 ? 18.831 8.480 -12.400 1.00 77.56 369 SER A CA 1
ATOM 2698 C C . SER A 1 369 ? 19.110 9.679 -13.322 1.00 77.56 369 SER A C 1
ATOM 2700 O O . SER A 1 369 ? 19.054 9.526 -14.541 1.00 77.56 369 SER A O 1
ATOM 2702 N N . GLY A 1 370 ? 19.459 10.854 -12.782 1.00 84.56 370 GLY A N 1
ATOM 2703 C CA . GLY A 1 370 ? 19.649 12.095 -13.549 1.00 84.56 370 GLY A CA 1
ATOM 2704 C C . GLY A 1 370 ? 20.681 11.989 -14.685 1.00 84.56 370 GLY A C 1
ATOM 2705 O O . GLY A 1 370 ? 20.320 12.196 -15.847 1.00 84.56 370 GLY A O 1
ATOM 2706 N N . PRO A 1 371 ? 21.940 11.594 -14.407 1.00 88.50 371 PRO A N 1
ATOM 2707 C CA . PRO A 1 371 ? 22.958 11.394 -15.443 1.00 88.50 371 PRO A CA 1
ATOM 2708 C C . PRO A 1 371 ? 22.556 10.372 -16.518 1.00 88.50 371 PRO A C 1
ATOM 2710 O O . PRO A 1 371 ? 22.884 10.542 -17.694 1.00 88.50 371 PRO A O 1
ATOM 2713 N N . ILE A 1 372 ? 21.799 9.338 -16.135 1.00 91.06 372 ILE A N 1
ATOM 2714 C CA . ILE A 1 372 ? 21.287 8.319 -17.059 1.00 91.06 372 ILE A CA 1
ATOM 2715 C C . ILE A 1 372 ? 20.249 8.930 -18.002 1.00 91.06 372 ILE A C 1
ATOM 2717 O O . ILE A 1 372 ? 20.328 8.722 -19.212 1.00 91.06 372 ILE A O 1
ATOM 2721 N N . VAL A 1 373 ? 19.301 9.710 -17.474 1.00 92.00 373 VAL A N 1
ATOM 2722 C CA . VAL A 1 373 ? 18.285 10.417 -18.272 1.00 92.00 373 VAL A CA 1
ATOM 2723 C C . VAL A 1 373 ? 18.954 11.348 -19.286 1.00 92.00 373 VAL A C 1
ATOM 2725 O O . VAL A 1 373 ? 18.569 11.368 -20.455 1.00 92.00 373 VAL A O 1
ATOM 2728 N N . GLU A 1 374 ? 20.010 12.064 -18.895 1.00 92.25 374 GLU A N 1
ATOM 2729 C CA . GLU A 1 374 ? 20.776 12.892 -19.830 1.00 92.25 374 GLU A CA 1
ATOM 2730 C C . GLU A 1 374 ? 21.504 12.085 -20.908 1.00 92.25 374 GLU A C 1
ATOM 2732 O O . GLU A 1 374 ? 21.491 12.461 -22.084 1.00 92.25 374 GLU A O 1
ATOM 2737 N N . ALA A 1 375 ? 22.153 10.984 -20.526 1.00 93.69 375 ALA A N 1
ATOM 2738 C CA . ALA A 1 375 ? 22.842 10.108 -21.465 1.00 93.69 375 ALA A CA 1
ATOM 2739 C C . ALA A 1 375 ? 21.863 9.516 -22.488 1.00 93.69 375 ALA A C 1
ATOM 2741 O O . ALA A 1 375 ? 22.151 9.514 -23.687 1.00 93.69 375 ALA A O 1
ATOM 2742 N N . LEU A 1 376 ? 20.684 9.089 -22.031 1.00 94.31 376 LEU A N 1
ATOM 2743 C CA . LEU A 1 376 ? 19.601 8.592 -22.875 1.00 94.31 376 LEU A CA 1
ATOM 2744 C C . LEU A 1 376 ? 19.066 9.678 -23.811 1.00 94.31 376 LEU A C 1
ATOM 2746 O O . LEU A 1 376 ? 18.961 9.431 -25.011 1.00 94.31 376 LEU A O 1
ATOM 2750 N N . ALA A 1 377 ? 18.792 10.886 -23.310 1.00 94.31 377 ALA A N 1
ATOM 2751 C CA . ALA A 1 377 ? 18.333 12.003 -24.135 1.00 94.31 377 ALA A CA 1
ATOM 2752 C C . ALA A 1 377 ? 19.322 12.317 -25.266 1.00 94.31 377 ALA A C 1
ATOM 2754 O O . ALA A 1 377 ? 18.926 12.392 -26.431 1.00 94.31 377 ALA A O 1
ATOM 2755 N N . ARG A 1 378 ? 20.626 12.386 -24.960 1.00 94.31 378 ARG A N 1
ATOM 2756 C CA . ARG A 1 378 ? 21.677 12.576 -25.973 1.00 94.31 378 ARG A CA 1
ATOM 2757 C C . ARG A 1 378 ? 21.726 11.422 -26.974 1.00 94.31 378 ARG A C 1
ATOM 2759 O O . ARG A 1 378 ? 21.725 11.657 -28.181 1.00 94.31 378 ARG A O 1
ATOM 2766 N N . ALA A 1 379 ? 21.743 10.180 -26.491 1.00 92.44 379 ALA A N 1
ATOM 2767 C CA . ALA A 1 379 ? 21.876 8.995 -27.336 1.00 92.44 379 ALA A CA 1
ATOM 2768 C C . ALA A 1 379 ? 20.671 8.774 -28.263 1.00 92.44 379 ALA A C 1
ATOM 2770 O O . ALA A 1 379 ? 20.834 8.249 -29.367 1.00 92.44 379 ALA A O 1
ATOM 2771 N N . LEU A 1 380 ? 19.472 9.159 -27.823 1.00 90.88 380 LEU A N 1
ATOM 2772 C CA . LEU A 1 380 ? 18.220 9.013 -28.566 1.00 90.88 380 LEU A CA 1
ATOM 2773 C C . LEU A 1 380 ? 17.851 10.262 -29.373 1.00 90.88 380 LEU A C 1
ATOM 2775 O O . LEU A 1 380 ? 16.867 10.223 -30.108 1.00 90.88 380 LEU A O 1
ATOM 2779 N N . GLN A 1 381 ? 18.617 11.353 -29.244 1.00 92.25 381 GLN A N 1
ATOM 2780 C CA . GLN A 1 381 ? 18.229 12.681 -29.739 1.00 92.25 381 GLN A CA 1
ATOM 2781 C C . GLN A 1 381 ? 16.823 13.076 -29.243 1.00 92.25 381 GLN A C 1
ATOM 2783 O O . GLN A 1 381 ? 16.017 13.641 -29.986 1.00 92.25 381 GLN A O 1
ATOM 2788 N N . GLY A 1 382 ? 16.528 12.695 -27.999 1.00 91.62 382 GLY A N 1
ATOM 2789 C CA . GLY A 1 382 ? 15.236 12.857 -27.350 1.00 91.62 382 GLY A CA 1
ATOM 2790 C C . GLY A 1 382 ? 15.114 14.162 -26.572 1.00 91.62 382 GLY A C 1
ATOM 2791 O O . GLY A 1 382 ? 16.055 14.941 -26.456 1.00 91.62 382 GLY A O 1
ATOM 2792 N N . GLU A 1 383 ? 13.925 14.373 -26.033 1.00 93.38 383 GLU A N 1
ATOM 2793 C CA . GLU A 1 383 ? 13.539 15.492 -25.186 1.00 93.38 383 GLU A CA 1
ATOM 2794 C C . GLU A 1 383 ? 13.342 14.979 -23.757 1.00 93.38 383 GLU A C 1
ATOM 2796 O O . GLU A 1 383 ? 12.763 13.911 -23.548 1.00 93.38 383 GLU A O 1
ATOM 2801 N N . LYS A 1 384 ? 13.799 15.741 -22.771 1.00 92.62 384 LYS A N 1
ATOM 2802 C CA . LYS A 1 384 ? 13.531 15.525 -21.348 1.00 92.62 384 LYS A CA 1
ATOM 2803 C C . LYS A 1 384 ? 12.314 16.336 -20.917 1.00 92.62 384 LYS A C 1
ATOM 2805 O O . LYS A 1 384 ? 11.919 17.293 -21.584 1.00 92.62 384 LYS A O 1
ATOM 2810 N N . TRP A 1 385 ? 11.728 15.965 -19.791 1.00 89.19 385 TRP A N 1
ATOM 2811 C CA . TRP A 1 385 ? 10.684 16.767 -19.170 1.00 89.19 385 TRP A CA 1
ATOM 2812 C C . TRP A 1 385 ? 11.281 17.955 -18.405 1.00 89.19 385 TRP A C 1
ATOM 2814 O O . TRP A 1 385 ? 12.200 17.787 -17.605 1.00 89.19 385 TRP A O 1
ATOM 2824 N N . ASP A 1 386 ? 10.760 19.148 -18.665 1.00 86.25 386 ASP A N 1
ATOM 2825 C CA . ASP A 1 386 ? 11.081 20.399 -17.985 1.00 86.25 386 ASP A CA 1
ATOM 2826 C C . ASP A 1 386 ? 10.001 20.662 -16.928 1.00 86.25 386 ASP A C 1
ATOM 2828 O O . ASP A 1 386 ? 8.874 21.030 -17.268 1.00 86.25 386 ASP A O 1
ATOM 2832 N N . ASN A 1 387 ? 10.338 20.422 -15.655 1.00 81.75 387 ASN A N 1
ATOM 2833 C CA . ASN A 1 387 ? 9.408 20.585 -14.533 1.00 81.75 387 ASN A CA 1
ATOM 2834 C C . ASN A 1 387 ? 8.992 22.051 -14.330 1.00 81.75 387 ASN A C 1
ATOM 2836 O O . ASN A 1 387 ? 7.870 22.297 -13.900 1.00 81.75 387 ASN A O 1
ATOM 2840 N N . ASP A 1 388 ? 9.865 23.011 -14.650 1.00 84.38 388 ASP A N 1
ATOM 2841 C CA . ASP A 1 388 ? 9.607 24.436 -14.406 1.00 84.38 388 ASP A CA 1
ATOM 2842 C C . ASP A 1 388 ? 8.578 24.999 -15.394 1.00 84.38 388 ASP A C 1
ATOM 2844 O O . ASP A 1 388 ? 7.863 25.956 -15.095 1.00 84.38 388 ASP A O 1
ATOM 2848 N N . HIS A 1 389 ? 8.492 24.397 -16.584 1.00 85.19 389 HIS A N 1
ATOM 2849 C CA . HIS A 1 389 ? 7.627 24.854 -17.671 1.00 85.19 389 HIS A CA 1
ATOM 2850 C C . HIS A 1 389 ? 6.577 23.827 -18.119 1.00 85.19 389 HIS A C 1
ATOM 2852 O O . HIS A 1 389 ? 5.912 24.072 -19.128 1.00 85.19 389 HIS A O 1
ATOM 2858 N N . ASP A 1 390 ? 6.454 22.693 -17.421 1.00 83.69 390 ASP A N 1
ATOM 2859 C CA . ASP A 1 390 ? 5.487 21.616 -17.688 1.00 83.69 390 ASP A CA 1
ATOM 2860 C C . ASP A 1 390 ? 5.488 21.145 -19.162 1.00 83.69 390 ASP A C 1
ATOM 2862 O O . ASP A 1 390 ? 4.449 20.984 -19.808 1.00 83.69 390 ASP A O 1
ATOM 2866 N N . LYS A 1 391 ? 6.681 20.986 -19.757 1.00 88.50 391 LYS A N 1
ATOM 2867 C CA . LYS A 1 391 ? 6.825 20.669 -21.191 1.00 88.50 391 LYS A CA 1
ATOM 2868 C C . LYS A 1 391 ? 8.017 19.773 -21.499 1.00 88.50 391 LYS A C 1
ATOM 2870 O O . LYS A 1 391 ? 8.981 19.691 -20.752 1.00 88.50 391 LYS A O 1
ATOM 2875 N N . TRP A 1 392 ? 7.995 19.148 -22.671 1.00 89.25 392 TRP A N 1
ATOM 2876 C CA . TRP A 1 392 ? 9.168 18.465 -23.217 1.00 89.25 392 TRP A CA 1
ATOM 2877 C C . TRP A 1 392 ? 10.150 19.480 -23.813 1.00 89.25 392 TRP A C 1
ATOM 2879 O O . TRP A 1 392 ? 9.751 20.337 -24.604 1.00 89.25 392 TRP A O 1
ATOM 2889 N N . SER A 1 393 ? 11.428 19.364 -23.457 1.00 88.81 393 SER A N 1
ATOM 2890 C CA . SER A 1 393 ? 12.521 20.202 -23.953 1.00 88.81 393 SER A CA 1
ATOM 2891 C C . SER A 1 393 ? 13.756 19.360 -24.264 1.00 88.81 393 SER A C 1
ATOM 2893 O O . SER A 1 393 ? 13.977 18.320 -23.652 1.00 88.81 393 SER A O 1
ATOM 2895 N N . LYS A 1 394 ? 14.564 19.802 -25.228 1.00 84.38 394 LYS A N 1
ATOM 2896 C CA . LYS A 1 394 ? 15.849 19.163 -25.544 1.00 84.38 394 LYS A CA 1
ATOM 2897 C C . LYS A 1 394 ? 16.873 19.329 -24.431 1.00 84.38 394 LYS A C 1
ATOM 2899 O O . LYS A 1 394 ? 16.835 20.389 -23.768 1.00 84.38 394 LYS A O 1
#

Foldseek 3Di:
DDDDDDDDDDDDDDDDDDPPPPPPPFQDKAKWKWFFAFKDFVPDTFGKGKIWIFIDRVPDTPWIKIWIWGAPDRPHLATWTDIFTWDDDPQWTWTWDATPVRFTKTWIWGWDDDQQWIWIWTWIDGPPTIMTGTDIRIHIDSDDPLDDPPDPPPDPPPQQFDLFKKKWKFQLVCLVVLVVLCPPPLKDKDPVQNHDDSSCNVVSIGIIMIGAASVCLVVSQVSRVPGPGTPHMDGDGDQWGLQLKWKFFQPCDPDDPDDDPPVVVQVLLLVLLCVLVVWAWDDWDADPGRRKIWTKTKDQDPVDPDRQKIKIKIKIWHWDAPDPVRRMIMITTGWIKIAIGGVPDPHDDTDGDDPPDDDDPPDPDDDTSVSSSVSCCVVRVTFGQDPVVRDTHD

pLDDT: mean 81.46, std 18.79, range [31.16, 97.94]

Secondary structure (DSSP, 8-state):
--------------------------PPPEEEEEEE--EEETTEEE--EEEEEEEEETTEEEEEEEEEEEESSTT---EEEEEEEEEEETTEEEEEEE-TT--EEEEEEEEEEETTEEEEEEEEEETTEEEEEEEEEE--BSS-TTS-------PPPGGGEEEEEEEEEE-GGGHHHHHHHHTTS-EEE-GGGGS--HHHHHHT-EEEEEEE-HHHHHHHHHHHHTSTTEEEEEEEE-S--GGGEEEEPPP--TT-TT---HHHHHHHHHHHHHHHTT-EEEEEEE-TTT--EEEEEEEE-TTSS-TT-EEEEEEEEEEEESSTT-S-EEEEEPPPEEEEE-TT-S-SEEEE---S----TTS-PPP-HHHHHHHHHHHHT-EEEETTTTEEE-

Sequence (394 aa):
MRFSTSLLAMAAVLAAASQSGAQTGTKAPSKRFLSIIDAKIGETDVPLDAVIREERVGNKTVSAELDACIPAAVNSRKLDHFLAALTSKGDALAADGATSDKVATSITLRRSGKSDAIEVTGKIRRGNLVIDISSQGLSYSPDDPRLSAAGDQAAVDEAVISPNALSVEVDPAHVADVLRALRTQSVRIDGETLYPTCDNIREKKQTLTLTVDPKRASAIGDLLKTLPGVASVRPGLGNLTRSNAVRFKPPAEAGKPAGLDEDALVARLADVVGTSLQSAKVSATRDGYTGEYLLVFKKPFELGDDPNESQTTEARILLDRADKTGGSLIVYVGALKITIGQAGDDTRAQVSDIAAGQEEEGGAQLPSSGPIVEALARALQGEKWDNDHDKWSK

Radius of gyration: 32.8 Å; chains: 1; bounding box: 72×102×96 Å